Protein AF-A0A964PTC3-F1 (afdb_monomer_lite)

Radius of gyration: 27.05 Å; chains: 1; bounding box: 56×112×77 Å

Sequence (444 aa):
MSIATVRVILPLAVALGVAVEAAAQSGPAPTFYADALPVFYRNCVACHQPAGPNVGGLTAPMSLMSYEEARRWAPRIKSAIESGYMPPWGAHEQHKGEFKSERYLEPAERATLIAWVDAGAPAGDPHDAPSAAELAEIAASGSAVPESGWWIGEPDLVVELEEPVPLGDDVEDWQPTFNMPVPEGAHTEARWVSQAELQPGGPWVHHIVSSHMGVGVPGRGPFSFPEGWGILLPEDPFITVNMHYHKDTGPGTAIVDNTRAGFSFYEPGDVIDYVVDTDINMQREFRIPAGDANYVVTKERPIPEDTYLLSMGPHMHYRGKAMKYELEYPDGRMETLLSVPNYHFDWQFLYEYLEPRFVPAGSTLHMTWWFDNSSGNRWNPDPTIDVTYGEETTQEMANARIYFAPATPQGLVVGDEIPPEVLQRARDAEARRRRAAGTLDPAD

pLDDT: mean 86.3, std 15.55, range [34.12, 98.81]

Structure (mmCIF, N/CA/C/O backbone):
data_AF-A0A964PTC3-F1
#
_entry.id   AF-A0A964PTC3-F1
#
loop_
_atom_site.group_PDB
_atom_site.id
_atom_site.type_symbol
_atom_site.label_atom_id
_atom_site.label_alt_id
_atom_site.label_comp_id
_atom_site.label_asym_id
_atom_site.label_entity_id
_atom_site.label_seq_id
_atom_site.pdbx_PDB_ins_code
_atom_site.Cartn_x
_atom_site.Cartn_y
_atom_site.Cartn_z
_atom_site.occupancy
_atom_site.B_iso_or_equiv
_atom_site.auth_seq_id
_atom_site.auth_comp_id
_atom_site.auth_asym_id
_atom_site.auth_atom_id
_atom_site.pdbx_PDB_model_num
ATOM 1 N N . MET A 1 1 ? 18.348 -86.969 -45.288 1.00 44.50 1 MET A N 1
ATOM 2 C CA . MET A 1 1 ? 19.003 -86.232 -44.188 1.00 44.50 1 MET A CA 1
ATOM 3 C C . MET A 1 1 ? 19.855 -85.137 -44.797 1.00 44.50 1 MET A C 1
ATOM 5 O O . MET A 1 1 ? 20.851 -85.463 -45.420 1.00 44.50 1 MET A O 1
ATOM 9 N N . SER A 1 2 ? 19.451 -83.875 -44.673 1.00 35.56 2 SER A N 1
ATOM 10 C CA . SER A 1 2 ? 20.403 -82.763 -44.606 1.00 35.56 2 SER A CA 1
ATOM 11 C C . SER A 1 2 ? 19.692 -81.544 -44.029 1.00 35.56 2 SER A C 1
ATOM 13 O O . SER A 1 2 ? 18.612 -81.174 -44.483 1.00 35.56 2 SER A O 1
ATOM 15 N N . ILE A 1 3 ? 20.276 -81.014 -42.962 1.00 39.47 3 ILE A N 1
ATOM 16 C CA . ILE A 1 3 ? 19.831 -79.865 -42.177 1.00 39.47 3 ILE A CA 1
ATOM 17 C C . ILE A 1 3 ? 20.222 -78.598 -42.946 1.00 39.47 3 ILE A C 1
ATOM 19 O O . ILE A 1 3 ? 21.350 -78.515 -43.429 1.00 39.47 3 ILE A O 1
ATOM 23 N N . ALA A 1 4 ? 19.329 -77.611 -43.037 1.00 36.53 4 ALA A N 1
ATOM 24 C CA . ALA A 1 4 ? 19.669 -76.282 -43.541 1.00 36.53 4 ALA A CA 1
ATOM 25 C C . ALA A 1 4 ? 19.190 -75.199 -42.570 1.00 36.53 4 ALA A C 1
ATOM 27 O O . ALA A 1 4 ? 18.043 -75.177 -42.127 1.00 36.53 4 ALA A O 1
ATOM 28 N N . THR A 1 5 ? 20.140 -74.339 -42.227 1.00 37.97 5 THR A N 1
ATOM 29 C CA . THR A 1 5 ? 20.138 -73.377 -41.133 1.00 37.97 5 THR A CA 1
ATOM 30 C C . THR A 1 5 ? 19.501 -72.041 -41.532 1.00 37.97 5 THR A C 1
ATOM 32 O O . THR A 1 5 ? 19.800 -71.479 -42.580 1.00 37.97 5 THR A O 1
ATOM 35 N N . VAL A 1 6 ? 18.641 -71.566 -40.630 1.00 40.12 6 VAL A N 1
ATOM 36 C CA . VAL A 1 6 ? 18.109 -70.218 -40.339 1.00 40.12 6 VAL A CA 1
ATOM 37 C C . VAL A 1 6 ? 18.738 -69.010 -41.055 1.00 40.12 6 VAL A C 1
ATOM 39 O O . VAL A 1 6 ? 19.940 -68.792 -40.948 1.00 40.12 6 VAL A O 1
ATOM 42 N N . ARG A 1 7 ? 17.881 -68.102 -41.557 1.00 34.12 7 ARG A N 1
ATOM 43 C CA . ARG A 1 7 ? 18.030 -66.637 -41.404 1.00 34.12 7 ARG A CA 1
ATOM 44 C C . ARG A 1 7 ? 16.653 -65.971 -41.277 1.00 34.12 7 ARG A C 1
ATOM 46 O O . ARG A 1 7 ? 15.902 -65.910 -42.243 1.00 34.12 7 ARG A O 1
ATOM 53 N N . VAL A 1 8 ? 16.334 -65.479 -40.080 1.00 39.88 8 VAL A N 1
ATOM 54 C CA . VAL A 1 8 ? 15.201 -64.574 -39.826 1.00 39.88 8 VAL A CA 1
ATOM 55 C C . VAL A 1 8 ? 15.663 -63.159 -40.172 1.00 39.88 8 VAL A C 1
ATOM 57 O O . VAL A 1 8 ? 16.640 -62.678 -39.603 1.00 39.88 8 VAL A O 1
ATOM 60 N N . ILE A 1 9 ? 14.990 -62.515 -41.124 1.00 40.84 9 ILE A N 1
ATOM 61 C CA . ILE A 1 9 ? 15.202 -61.110 -41.488 1.00 40.84 9 ILE A CA 1
ATOM 62 C C . ILE A 1 9 ? 14.074 -60.308 -40.830 1.00 40.84 9 ILE A C 1
ATOM 64 O O . ILE A 1 9 ? 12.907 -60.493 -41.167 1.00 40.84 9 ILE A O 1
ATOM 68 N N . LEU A 1 10 ? 14.427 -59.449 -39.871 1.00 35.00 10 LEU A N 1
ATOM 69 C CA . LEU A 1 10 ? 13.536 -58.442 -39.288 1.00 35.00 10 LEU A CA 1
ATOM 70 C C . LEU A 1 10 ? 13.356 -57.296 -40.304 1.00 35.00 10 LEU A C 1
ATOM 72 O O . LEU A 1 10 ? 14.370 -56.791 -40.794 1.00 35.00 10 LEU A O 1
ATOM 76 N N . PRO A 1 11 ? 12.131 -56.849 -40.630 1.00 40.84 11 PRO A N 1
ATOM 77 C CA . PRO A 1 11 ? 11.953 -55.684 -41.482 1.00 40.84 11 PRO A CA 1
ATOM 78 C C . PRO A 1 11 ? 12.202 -54.401 -40.678 1.00 40.84 11 PRO A C 1
ATOM 80 O O . PRO A 1 11 ? 11.649 -54.194 -39.599 1.00 40.84 11 PRO A O 1
ATOM 83 N N . LEU A 1 12 ? 13.056 -53.543 -41.232 1.00 39.78 12 LEU A N 1
ATOM 84 C CA . LEU A 1 12 ? 13.360 -52.200 -40.751 1.00 39.78 12 LEU A CA 1
ATOM 85 C C . LEU A 1 12 ? 12.144 -51.292 -41.018 1.00 39.78 12 LEU A C 1
ATOM 87 O O . LEU A 1 12 ? 11.868 -50.949 -42.166 1.00 39.78 12 LEU A O 1
ATOM 91 N N . ALA A 1 13 ? 11.397 -50.929 -39.974 1.00 45.12 13 ALA A N 1
ATOM 92 C CA . ALA A 1 13 ? 10.318 -49.9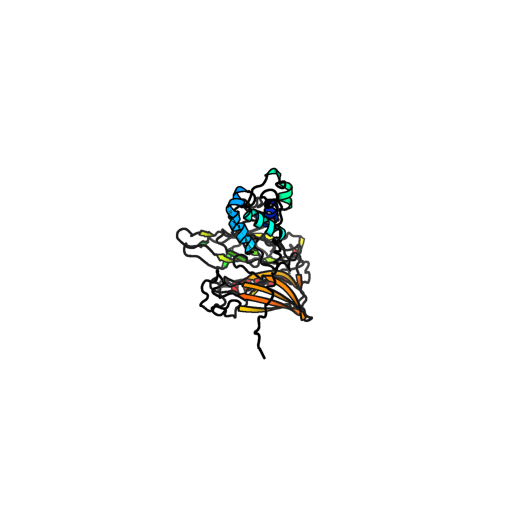50 -40.071 1.00 45.12 13 ALA A CA 1
ATOM 93 C C . ALA A 1 13 ? 10.913 -48.533 -40.091 1.00 45.12 13 ALA A C 1
ATOM 95 O O . ALA A 1 13 ? 11.467 -48.065 -39.098 1.00 45.12 13 ALA A O 1
ATOM 96 N N . VAL A 1 14 ? 10.816 -47.858 -41.237 1.00 44.69 14 VAL A N 1
ATOM 97 C CA . VAL A 1 14 ? 11.154 -46.437 -41.384 1.00 44.69 14 VAL A CA 1
ATOM 98 C C . VAL A 1 14 ? 10.015 -45.620 -40.773 1.00 44.69 14 VAL A C 1
ATOM 100 O O . VAL A 1 14 ? 8.929 -45.540 -41.343 1.00 44.69 14 VAL A O 1
ATOM 103 N N . ALA A 1 15 ? 10.250 -45.033 -39.601 1.00 43.06 15 ALA A N 1
ATOM 104 C CA . ALA A 1 15 ? 9.354 -44.045 -39.017 1.00 43.06 15 ALA A CA 1
ATOM 105 C C . ALA A 1 15 ? 9.582 -42.695 -39.718 1.00 43.06 15 ALA A C 1
ATOM 107 O O . ALA A 1 15 ? 10.611 -42.053 -39.512 1.00 43.06 15 ALA A O 1
ATOM 108 N N . LEU A 1 16 ? 8.636 -42.268 -40.562 1.00 45.56 16 LEU A N 1
ATOM 109 C CA . LEU A 1 16 ? 8.556 -40.873 -40.996 1.00 45.56 16 LEU A CA 1
ATOM 110 C C . LEU A 1 16 ? 8.135 -40.026 -39.789 1.00 45.56 16 LEU A C 1
ATOM 112 O O . LEU A 1 16 ? 6.972 -40.038 -39.390 1.00 45.56 16 LEU A O 1
ATOM 116 N N . GLY A 1 17 ? 9.089 -39.308 -39.200 1.00 40.97 17 GLY A N 1
ATOM 117 C CA . GLY A 1 17 ? 8.800 -38.241 -38.253 1.00 40.97 17 GLY A CA 1
ATOM 118 C C . GLY A 1 17 ? 8.142 -37.082 -38.992 1.00 40.97 17 GLY A C 1
ATOM 119 O O . GLY A 1 17 ? 8.782 -36.422 -39.808 1.00 40.97 17 GLY A O 1
ATOM 120 N N . VAL A 1 18 ? 6.860 -36.845 -38.726 1.00 44.78 18 VAL A N 1
ATOM 121 C CA . VAL A 1 18 ? 6.196 -35.601 -39.115 1.00 44.78 18 VAL A CA 1
ATOM 122 C C . VAL A 1 18 ? 6.664 -34.550 -38.114 1.00 44.78 18 VAL A C 1
ATOM 124 O O . VAL A 1 18 ? 6.223 -34.541 -36.966 1.00 44.78 18 VAL A O 1
ATOM 127 N N . ALA A 1 19 ? 7.620 -33.717 -38.520 1.00 42.00 19 ALA A N 1
ATOM 128 C CA . ALA A 1 19 ? 7.953 -32.512 -37.781 1.00 42.00 19 ALA A CA 1
ATOM 129 C C . ALA A 1 19 ? 6.738 -31.582 -37.863 1.00 42.00 19 ALA A C 1
ATOM 131 O O . ALA A 1 19 ? 6.389 -31.093 -38.935 1.00 42.00 19 ALA A O 1
ATOM 132 N N . VAL A 1 20 ? 6.057 -31.388 -36.737 1.00 41.97 20 VAL A N 1
ATOM 133 C CA . VAL A 1 20 ? 5.100 -30.294 -36.592 1.00 41.97 20 VAL A CA 1
ATOM 134 C C . VAL A 1 20 ? 5.944 -29.037 -36.411 1.00 41.97 20 VAL A C 1
ATOM 136 O O . VAL A 1 20 ? 6.387 -28.730 -35.307 1.00 41.97 20 VAL A O 1
ATOM 139 N N . GLU A 1 21 ? 6.243 -28.353 -37.514 1.00 40.25 21 GLU A N 1
ATOM 140 C CA . GLU A 1 21 ? 6.728 -26.978 -37.462 1.00 40.25 21 GLU A CA 1
ATOM 141 C C . GLU A 1 21 ? 5.620 -26.133 -36.834 1.00 40.25 21 GLU A C 1
ATOM 143 O O . GLU A 1 21 ? 4.545 -25.948 -37.406 1.00 40.25 21 GLU A O 1
ATOM 148 N N . ALA A 1 22 ? 5.867 -25.664 -35.611 1.00 39.31 22 ALA A N 1
ATOM 149 C CA . ALA A 1 22 ? 5.070 -24.613 -35.013 1.00 39.31 22 ALA A CA 1
ATOM 150 C C . ALA A 1 22 ? 5.154 -23.400 -35.946 1.00 39.31 22 ALA A C 1
ATOM 152 O O . ALA A 1 22 ? 6.223 -22.813 -36.115 1.00 39.31 22 ALA A O 1
ATOM 153 N N . ALA A 1 23 ? 4.040 -23.060 -36.593 1.00 37.66 23 ALA A N 1
ATOM 154 C CA . ALA A 1 23 ? 3.939 -21.851 -37.387 1.00 37.66 23 ALA A CA 1
ATOM 155 C C . ALA A 1 23 ? 4.184 -20.650 -36.464 1.00 37.66 23 ALA A C 1
ATOM 157 O O . ALA A 1 23 ? 3.324 -20.283 -35.662 1.00 37.66 23 ALA A O 1
ATOM 158 N N . ALA A 1 24 ? 5.376 -20.061 -36.557 1.00 45.16 24 ALA A N 1
ATOM 159 C CA . ALA A 1 24 ? 5.632 -18.733 -36.032 1.00 45.16 24 ALA A CA 1
ATOM 160 C C . ALA A 1 24 ? 4.619 -17.780 -36.680 1.00 45.16 24 ALA A C 1
ATOM 162 O O . ALA A 1 24 ? 4.443 -17.807 -37.900 1.00 45.16 24 ALA A O 1
ATOM 163 N N . GLN A 1 25 ? 3.922 -16.978 -35.873 1.00 44.88 25 GLN A N 1
ATOM 164 C CA . GLN A 1 25 ? 3.002 -15.961 -36.376 1.00 44.88 25 GLN A CA 1
ATOM 165 C C . GLN A 1 25 ? 3.778 -15.008 -37.292 1.00 44.88 25 GLN A C 1
ATOM 167 O O . GLN A 1 25 ? 4.559 -14.177 -36.840 1.00 44.88 25 GLN A O 1
ATOM 172 N N . SER A 1 26 ? 3.588 -15.162 -38.599 1.00 50.00 26 SER A N 1
ATOM 173 C CA . SER A 1 26 ? 4.237 -14.378 -39.647 1.00 50.00 26 SER A CA 1
ATOM 174 C C . SER A 1 26 ? 3.489 -13.060 -39.871 1.00 50.00 26 SER A C 1
ATOM 176 O O . SER A 1 26 ? 2.965 -12.812 -40.957 1.00 50.00 26 SER A O 1
ATOM 178 N N . GLY A 1 27 ? 3.371 -12.255 -38.817 1.00 66.31 27 GLY A N 1
ATOM 179 C CA . GLY A 1 27 ? 3.018 -10.839 -38.904 1.00 66.31 27 GLY A CA 1
ATOM 180 C C . GLY A 1 27 ? 4.285 -9.974 -38.879 1.00 66.31 27 GLY A C 1
ATOM 181 O O . GLY A 1 27 ? 5.345 -10.468 -38.483 1.00 66.31 27 GLY A O 1
ATOM 182 N N . PRO A 1 28 ? 4.223 -8.703 -39.312 1.00 81.50 28 PRO A N 1
ATOM 183 C CA . PRO A 1 28 ? 5.302 -7.761 -39.032 1.00 81.50 28 PRO A CA 1
ATOM 184 C C . PRO A 1 28 ? 5.532 -7.677 -37.515 1.00 81.50 28 PRO A C 1
ATOM 186 O O . PRO A 1 28 ? 4.585 -7.774 -36.735 1.00 81.50 28 PRO A O 1
ATOM 189 N N . ALA A 1 29 ? 6.793 -7.544 -37.101 1.00 91.06 29 ALA A N 1
ATOM 190 C CA . ALA A 1 29 ? 7.126 -7.412 -35.686 1.00 91.06 29 ALA A CA 1
ATOM 191 C C . ALA A 1 29 ? 6.487 -6.139 -35.097 1.00 91.06 29 ALA A C 1
ATOM 193 O O . ALA A 1 29 ? 6.474 -5.121 -35.798 1.00 91.06 29 ALA A O 1
ATOM 194 N N . PRO A 1 30 ? 6.013 -6.167 -33.835 1.00 97.19 30 PRO A N 1
ATOM 195 C CA . PRO A 1 30 ? 5.477 -4.979 -33.181 1.00 97.19 30 PRO A CA 1
ATOM 196 C C . PRO A 1 30 ? 6.495 -3.840 -33.161 1.00 97.19 30 PRO A C 1
ATOM 198 O O . PRO A 1 30 ? 7.701 -4.075 -33.040 1.00 97.19 30 PRO A O 1
ATOM 201 N N . THR A 1 31 ? 6.012 -2.606 -33.249 1.00 98.19 31 THR A N 1
ATOM 202 C CA . THR A 1 31 ? 6.819 -1.383 -33.248 1.00 98.19 31 THR A CA 1
ATOM 203 C C . THR A 1 31 ? 6.520 -0.510 -32.037 1.00 98.19 31 THR A C 1
ATOM 205 O O . THR A 1 31 ? 5.507 -0.681 -31.359 1.00 98.19 31 THR A O 1
ATOM 208 N N . PHE A 1 32 ? 7.416 0.433 -31.738 1.00 98.12 32 PHE A N 1
ATOM 209 C CA . PHE A 1 32 ? 7.229 1.317 -30.595 1.00 98.12 32 PHE A CA 1
ATOM 210 C C . PHE A 1 32 ? 5.967 2.164 -30.745 1.00 98.12 32 PHE A C 1
ATOM 212 O O . PHE A 1 32 ? 5.107 2.097 -29.878 1.00 98.12 32 PHE A O 1
ATOM 219 N N . TYR A 1 33 ? 5.843 2.929 -31.832 1.00 97.81 33 TYR A N 1
ATOM 220 C CA . TYR A 1 33 ? 4.757 3.901 -31.977 1.00 97.81 33 TYR A CA 1
ATOM 221 C C . TYR A 1 33 ? 3.378 3.251 -32.114 1.00 97.81 33 TYR A C 1
ATOM 223 O O . TYR A 1 33 ? 2.457 3.668 -31.417 1.00 97.81 33 TYR A O 1
ATOM 231 N N . ALA A 1 34 ? 3.250 2.216 -32.947 1.00 97.12 34 ALA A N 1
ATOM 232 C CA . ALA A 1 34 ? 1.957 1.582 -33.195 1.00 97.12 34 ALA A CA 1
ATOM 233 C C . ALA A 1 34 ? 1.509 0.664 -32.044 1.00 97.12 34 ALA A C 1
ATOM 235 O O . ALA A 1 34 ? 0.332 0.650 -31.689 1.00 97.12 34 ALA A O 1
ATOM 236 N N . ASP A 1 35 ? 2.436 -0.099 -31.451 1.00 97.56 35 ASP A N 1
ATOM 237 C CA . ASP A 1 35 ? 2.076 -1.246 -30.609 1.00 97.56 35 ASP A CA 1
ATOM 238 C C . ASP A 1 35 ? 2.530 -1.103 -29.149 1.00 97.56 35 ASP A C 1
ATOM 240 O O . ASP A 1 35 ? 1.743 -1.328 -28.232 1.00 97.56 35 ASP A O 1
ATOM 244 N N . ALA A 1 36 ? 3.792 -0.734 -28.896 1.00 97.44 36 ALA A N 1
ATOM 245 C CA . ALA A 1 36 ? 4.326 -0.693 -27.530 1.00 97.44 36 ALA A CA 1
ATOM 246 C C . ALA A 1 36 ? 3.890 0.562 -26.756 1.00 97.44 36 ALA A C 1
ATOM 248 O O . ALA A 1 36 ? 3.582 0.481 -25.568 1.00 97.44 36 ALA A O 1
ATOM 249 N N . LEU A 1 37 ? 3.842 1.716 -27.424 1.00 96.50 37 LEU A N 1
ATOM 250 C CA . LEU A 1 37 ? 3.486 3.007 -26.840 1.00 96.50 37 LEU A CA 1
ATOM 251 C C . LEU A 1 37 ? 2.112 2.992 -26.151 1.00 96.50 37 LEU A C 1
ATOM 253 O O . LEU A 1 37 ? 2.064 3.355 -24.975 1.00 96.50 37 LEU A O 1
ATOM 257 N N . PRO A 1 38 ? 1.010 2.533 -26.782 1.00 95.00 38 PRO A N 1
ATOM 258 C CA . PRO A 1 38 ? -0.277 2.468 -26.091 1.00 95.00 38 PRO A CA 1
ATOM 259 C C . PRO A 1 38 ? -0.259 1.529 -24.877 1.00 95.00 38 PRO A C 1
ATOM 261 O O . PRO A 1 38 ? -0.912 1.819 -23.874 1.00 95.00 38 PRO A O 1
ATOM 264 N N . VAL A 1 39 ? 0.512 0.436 -24.924 1.00 95.50 39 VAL A N 1
ATOM 265 C CA . VAL A 1 39 ? 0.668 -0.473 -23.777 1.00 95.50 39 VAL A CA 1
ATOM 266 C C . VAL A 1 39 ? 1.427 0.206 -22.636 1.00 95.50 39 VAL A C 1
ATOM 268 O O . VAL A 1 39 ? 1.019 0.084 -21.479 1.00 95.50 39 VAL A O 1
ATOM 271 N N . PHE A 1 40 ? 2.495 0.953 -22.939 1.00 94.56 40 PHE A N 1
ATOM 272 C CA . PHE A 1 40 ? 3.216 1.734 -21.935 1.00 94.56 40 PHE A CA 1
ATOM 273 C C . PHE A 1 40 ? 2.327 2.804 -21.311 1.00 94.56 40 PHE A C 1
ATOM 275 O O . PHE A 1 40 ? 2.338 2.935 -20.090 1.00 94.56 40 PHE A O 1
ATOM 282 N N . TYR A 1 41 ? 1.538 3.538 -22.100 1.00 91.31 41 TYR A N 1
ATOM 283 C CA . TYR A 1 41 ? 0.628 4.552 -21.560 1.00 91.31 41 TYR A CA 1
ATOM 284 C C . TYR A 1 41 ? -0.390 3.955 -20.593 1.00 91.31 41 TYR A C 1
ATOM 286 O O . TYR A 1 41 ? -0.577 4.471 -19.492 1.00 91.31 41 TYR A O 1
ATOM 294 N N . ARG A 1 42 ? -0.970 2.815 -20.967 1.00 89.25 42 ARG A N 1
ATOM 295 C CA . ARG A 1 42 ? -1.972 2.131 -20.153 1.00 89.25 42 ARG A CA 1
ATOM 296 C C . ARG A 1 42 ? -1.427 1.591 -18.837 1.00 89.25 42 ARG A C 1
ATOM 298 O O . ARG A 1 42 ? -2.102 1.692 -17.823 1.00 89.25 42 ARG A O 1
ATOM 305 N N . ASN A 1 43 ? -0.218 1.031 -18.847 1.00 88.00 43 ASN A N 1
ATOM 306 C CA . ASN A 1 43 ? 0.263 0.217 -17.726 1.00 88.00 43 ASN A CA 1
ATOM 307 C C . ASN A 1 43 ? 1.461 0.804 -16.968 1.00 88.00 43 ASN A C 1
ATOM 309 O O . ASN A 1 43 ? 1.743 0.377 -15.850 1.00 88.00 43 ASN A O 1
ATOM 313 N N . CYS A 1 44 ? 2.216 1.727 -17.568 1.00 88.56 44 CYS A N 1
ATOM 314 C CA . CYS A 1 44 ? 3.543 2.097 -17.067 1.00 88.56 44 CYS A CA 1
ATOM 315 C C . CYS A 1 44 ? 3.759 3.609 -16.936 1.00 88.56 44 CYS A C 1
ATOM 317 O O . CYS A 1 44 ? 4.411 4.039 -15.987 1.00 88.56 44 CYS A O 1
ATOM 319 N N . VAL A 1 45 ? 3.236 4.421 -17.860 1.00 87.56 45 VAL A N 1
ATOM 320 C CA . VAL A 1 45 ? 3.529 5.866 -17.951 1.00 87.56 45 VAL A CA 1
ATOM 321 C C . VAL A 1 45 ? 3.057 6.644 -16.730 1.00 87.56 45 VAL A C 1
ATOM 323 O O . VAL A 1 45 ? 3.701 7.631 -16.396 1.00 87.56 45 VAL A O 1
ATOM 326 N N . ALA A 1 46 ? 2.029 6.175 -16.011 1.00 79.06 46 ALA A N 1
ATOM 327 C CA . ALA A 1 46 ? 1.606 6.797 -14.754 1.00 79.06 46 ALA A CA 1
ATOM 328 C C . ALA A 1 46 ? 2.802 7.051 -13.814 1.00 79.06 46 ALA A C 1
ATOM 330 O O . ALA A 1 46 ? 2.941 8.151 -13.286 1.00 79.06 46 ALA A O 1
ATOM 331 N N . CYS A 1 47 ? 3.720 6.083 -13.696 1.00 79.75 47 CYS A N 1
ATOM 332 C CA . CYS A 1 47 ? 4.973 6.238 -12.950 1.00 79.75 47 CYS A CA 1
ATOM 333 C C . CYS A 1 47 ? 6.171 6.583 -13.854 1.00 79.75 47 CYS A C 1
ATOM 335 O O . CYS A 1 47 ? 7.036 7.360 -13.460 1.00 79.75 47 CYS A O 1
ATOM 337 N N . HIS A 1 48 ? 6.233 6.025 -15.067 1.00 86.50 48 HIS A N 1
ATOM 338 C CA . HIS A 1 48 ? 7.341 6.175 -16.018 1.00 86.50 48 HIS A CA 1
ATOM 339 C C . HIS A 1 48 ? 7.170 7.370 -16.963 1.00 86.50 48 HIS A C 1
ATOM 341 O O . HIS A 1 48 ? 7.185 7.231 -18.192 1.00 86.50 48 HIS A O 1
ATOM 347 N N . GLN A 1 49 ? 7.047 8.555 -16.386 1.00 82.19 49 GLN A N 1
ATOM 348 C CA . GLN A 1 49 ? 6.966 9.821 -17.109 1.00 82.19 49 GLN A CA 1
ATOM 349 C C . GLN A 1 49 ? 7.960 10.845 -16.542 1.00 82.19 49 GLN A C 1
ATOM 351 O O . GLN A 1 49 ? 8.454 10.661 -15.424 1.00 82.19 49 GLN A O 1
ATOM 356 N N . PRO A 1 50 ? 8.281 11.923 -17.282 1.00 73.69 50 PRO A N 1
ATOM 357 C CA . PRO A 1 50 ? 9.151 12.988 -16.792 1.00 73.69 50 PRO A CA 1
ATOM 358 C C . PRO A 1 50 ? 8.474 13.713 -15.609 1.00 73.69 50 PRO A C 1
ATOM 360 O O . PRO A 1 50 ? 7.668 14.607 -15.831 1.00 73.69 50 PRO A O 1
ATOM 363 N N . ALA A 1 51 ? 8.795 13.311 -14.369 1.00 66.75 51 ALA A N 1
ATOM 364 C CA . ALA A 1 51 ? 8.150 13.697 -13.095 1.00 66.75 51 ALA A CA 1
ATOM 365 C C . ALA A 1 51 ? 6.874 12.915 -12.704 1.00 66.75 51 ALA A C 1
ATOM 367 O O . ALA A 1 51 ? 5.864 13.500 -12.316 1.00 66.75 51 ALA A O 1
ATOM 368 N N . GLY A 1 52 ? 6.927 11.579 -12.770 1.00 62.28 52 GLY A N 1
ATOM 369 C CA . GLY A 1 52 ? 5.878 10.722 -12.200 1.00 62.28 52 GLY A CA 1
ATOM 370 C C . GLY A 1 52 ? 5.675 10.917 -10.681 1.00 62.28 52 GLY A C 1
ATOM 371 O O . GLY A 1 52 ? 6.516 11.535 -10.024 1.00 62.28 52 GLY A O 1
ATOM 372 N N . PRO A 1 53 ? 4.573 10.392 -10.105 1.00 58.66 53 PRO A N 1
ATOM 373 C CA . PRO A 1 53 ? 4.271 10.518 -8.682 1.00 58.66 53 PRO A CA 1
ATOM 374 C C . PRO A 1 53 ? 5.431 10.055 -7.795 1.00 58.66 53 PRO A C 1
ATOM 376 O O . PRO A 1 53 ? 5.880 8.918 -7.909 1.00 58.66 53 PRO A O 1
ATOM 379 N N . ASN A 1 54 ? 5.861 10.920 -6.873 1.00 58.94 54 ASN A N 1
ATOM 380 C CA . ASN A 1 54 ? 6.872 10.615 -5.853 1.00 58.94 54 ASN A CA 1
ATOM 381 C C . ASN A 1 54 ? 6.250 10.092 -4.541 1.00 58.94 54 ASN A C 1
ATOM 383 O O . ASN A 1 54 ? 6.781 10.283 -3.446 1.00 58.94 54 ASN A O 1
ATOM 387 N N . VAL A 1 55 ? 5.078 9.468 -4.623 1.00 53.97 55 VAL A N 1
ATOM 388 C CA . VAL A 1 55 ? 4.436 8.880 -3.446 1.00 53.97 55 VAL A CA 1
ATOM 389 C C . VAL A 1 55 ? 5.205 7.610 -3.106 1.00 53.97 55 VAL A C 1
ATOM 391 O O . VAL A 1 55 ? 5.276 6.699 -3.929 1.00 53.97 55 VAL A O 1
ATOM 394 N N . GLY A 1 56 ? 5.827 7.577 -1.928 1.00 53.16 56 GLY A N 1
ATOM 395 C CA . GLY A 1 56 ? 6.747 6.504 -1.536 1.00 53.16 56 GLY A CA 1
ATOM 396 C C . GLY A 1 56 ? 8.199 6.694 -2.002 1.00 53.16 56 GLY A C 1
ATOM 397 O O . GLY A 1 56 ? 8.969 5.752 -1.926 1.00 53.16 56 GLY A O 1
ATOM 398 N N . GLY A 1 57 ? 8.596 7.876 -2.489 1.00 54.12 57 GLY A N 1
ATOM 399 C CA . GLY A 1 57 ? 10.012 8.234 -2.652 1.00 54.12 57 GLY A CA 1
ATOM 400 C C . GLY A 1 57 ? 10.706 7.703 -3.914 1.00 54.12 57 GLY A C 1
ATOM 401 O O . GLY A 1 57 ? 11.689 8.303 -4.352 1.00 54.12 57 GLY A O 1
ATOM 402 N N . LEU A 1 58 ? 10.229 6.617 -4.542 1.00 59.81 58 LEU A N 1
ATOM 403 C CA . LEU A 1 58 ? 10.799 6.156 -5.817 1.00 59.81 58 LEU A CA 1
ATOM 404 C C . LEU A 1 58 ? 10.180 6.902 -6.996 1.00 59.81 58 LEU A C 1
ATOM 406 O O . LEU A 1 58 ? 8.981 6.833 -7.256 1.00 59.81 58 LEU A O 1
ATOM 410 N N . THR A 1 59 ? 11.050 7.522 -7.785 1.00 64.81 59 THR A N 1
ATOM 411 C CA . THR A 1 59 ? 10.735 7.970 -9.140 1.00 64.81 59 THR A CA 1
ATOM 412 C C . THR A 1 59 ? 11.239 6.925 -10.126 1.00 64.81 59 THR A C 1
ATOM 414 O O . THR A 1 59 ? 12.354 6.415 -9.988 1.00 64.81 59 THR A O 1
ATOM 417 N N . ALA A 1 60 ? 10.443 6.607 -11.146 1.00 74.88 60 ALA A N 1
ATOM 418 C CA . ALA A 1 60 ? 10.900 5.740 -12.220 1.00 74.88 60 ALA A CA 1
ATOM 419 C C . ALA A 1 60 ? 12.183 6.312 -12.863 1.00 74.88 60 ALA A C 1
ATOM 421 O O . ALA A 1 60 ? 12.197 7.480 -13.257 1.00 74.88 60 ALA A O 1
ATOM 422 N N . PRO A 1 61 ? 13.256 5.517 -13.038 1.00 77.12 61 PRO A N 1
ATOM 423 C CA . PRO A 1 61 ? 14.551 6.039 -13.487 1.00 77.12 61 PRO A CA 1
ATOM 424 C C . PRO A 1 61 ? 14.566 6.440 -14.970 1.00 77.12 61 PRO A C 1
ATOM 426 O O . PRO A 1 61 ? 15.580 6.917 -15.483 1.00 77.12 61 PRO A O 1
ATOM 429 N N . MET A 1 62 ? 13.463 6.206 -15.681 1.00 87.56 62 MET A N 1
ATOM 430 C CA . MET A 1 62 ? 13.298 6.506 -17.092 1.00 87.56 62 MET A CA 1
ATOM 431 C C . MET A 1 62 ? 11.839 6.778 -17.431 1.00 87.56 62 MET A C 1
ATOM 433 O O . MET A 1 62 ? 10.934 6.128 -16.895 1.00 87.56 62 MET A O 1
ATOM 437 N N . SER A 1 63 ? 11.635 7.668 -18.399 1.00 89.75 63 SER A N 1
ATOM 438 C CA . SER A 1 63 ? 10.344 7.820 -19.055 1.00 89.75 63 SER A CA 1
ATOM 439 C C . SER A 1 63 ? 10.153 6.741 -20.128 1.00 89.75 63 SER A C 1
ATOM 441 O O . SER A 1 63 ? 11.099 6.320 -20.798 1.00 89.75 63 SER A O 1
ATOM 443 N N . LEU A 1 64 ? 8.914 6.276 -20.279 1.00 92.94 64 LEU A N 1
ATOM 444 C CA . LEU A 1 64 ? 8.492 5.337 -21.324 1.00 92.94 64 LEU A CA 1
ATOM 445 C C . LEU A 1 64 ? 7.618 6.016 -22.389 1.00 92.94 64 LEU A C 1
ATOM 447 O O . LEU A 1 64 ? 7.054 5.348 -23.252 1.00 92.94 64 LEU A O 1
ATOM 451 N N . MET A 1 65 ? 7.532 7.349 -22.352 1.00 92.06 65 MET A N 1
ATOM 452 C CA . MET A 1 65 ? 6.759 8.149 -23.305 1.00 92.06 65 MET A CA 1
ATOM 453 C C . MET A 1 65 ? 7.505 8.378 -24.629 1.00 92.06 65 MET A C 1
ATOM 455 O O . MET A 1 65 ? 6.876 8.726 -25.625 1.00 92.06 65 MET A O 1
ATOM 459 N N . SER A 1 66 ? 8.833 8.193 -24.653 1.00 93.31 66 SER A N 1
ATOM 460 C CA . SER A 1 66 ? 9.682 8.401 -25.832 1.00 93.31 66 SER A CA 1
ATOM 461 C C . SER A 1 66 ? 10.394 7.121 -26.272 1.00 93.31 66 SER A C 1
ATOM 463 O O . SER A 1 66 ? 10.813 6.297 -25.452 1.00 93.31 66 SER A O 1
ATOM 465 N N . TYR A 1 67 ? 10.565 6.964 -27.586 1.00 96.56 67 TYR A N 1
ATOM 466 C CA . TYR A 1 67 ? 11.236 5.801 -28.165 1.00 96.56 67 TYR A CA 1
ATOM 467 C C . TYR A 1 67 ? 12.701 5.722 -27.723 1.00 96.56 67 TYR A C 1
ATOM 469 O O . TYR A 1 67 ? 13.201 4.652 -27.374 1.00 96.56 67 TYR A O 1
ATOM 477 N N . GLU A 1 68 ? 13.402 6.856 -27.719 1.00 94.94 68 GLU A N 1
ATOM 478 C CA . GLU A 1 68 ? 14.825 6.937 -27.405 1.00 94.94 68 GLU A CA 1
ATOM 479 C C . GLU A 1 68 ? 15.123 6.495 -25.972 1.00 94.94 68 GLU A C 1
ATOM 481 O O . GLU A 1 68 ? 16.167 5.890 -25.707 1.00 94.94 68 GLU A O 1
ATOM 486 N N . GLU A 1 69 ? 14.236 6.799 -25.026 1.00 93.19 69 GLU A N 1
ATOM 487 C CA . GLU A 1 69 ? 14.337 6.308 -23.655 1.00 93.19 69 GLU A CA 1
ATOM 488 C C . GLU A 1 69 ? 13.938 4.841 -23.564 1.00 93.19 69 GLU A C 1
ATOM 490 O O . GLU A 1 69 ? 14.766 4.027 -23.150 1.00 93.19 69 GLU A O 1
ATOM 495 N N . ALA A 1 70 ? 12.739 4.474 -24.022 1.00 95.69 70 ALA A N 1
ATOM 496 C CA . ALA A 1 70 ? 12.236 3.107 -23.909 1.00 95.69 70 ALA A CA 1
ATOM 497 C C . ALA A 1 70 ? 13.195 2.079 -24.535 1.00 95.69 70 ALA A C 1
ATOM 499 O O . ALA A 1 70 ? 13.509 1.057 -23.921 1.00 95.69 70 ALA A O 1
ATOM 500 N N . ARG A 1 71 ? 13.758 2.376 -25.715 1.00 96.62 71 ARG A N 1
ATOM 501 C CA . ARG A 1 71 ? 14.719 1.501 -26.404 1.00 96.62 71 ARG A CA 1
ATOM 502 C C . ARG A 1 71 ? 15.985 1.245 -25.584 1.00 96.62 71 ARG A C 1
ATOM 504 O O . ARG A 1 71 ? 16.492 0.125 -25.587 1.00 96.62 71 ARG A O 1
ATOM 511 N N . ARG A 1 72 ? 16.512 2.252 -24.874 1.00 95.44 72 ARG A N 1
ATOM 512 C CA . ARG A 1 72 ? 17.723 2.100 -24.038 1.00 95.44 72 ARG A CA 1
ATOM 513 C C . ARG A 1 72 ? 17.508 1.121 -22.884 1.00 95.44 72 ARG A C 1
ATOM 515 O O . ARG A 1 72 ? 18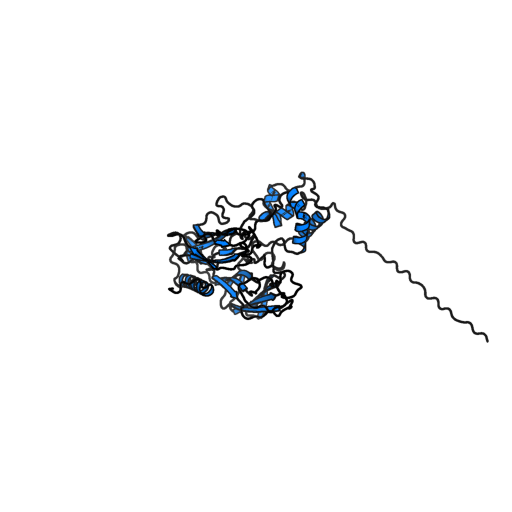.462 0.479 -22.448 1.00 95.44 72 ARG A O 1
ATOM 522 N N . TRP A 1 73 ? 16.267 0.992 -22.423 1.00 95.75 73 TRP A N 1
ATOM 523 C CA . TRP A 1 73 ? 15.879 0.129 -21.310 1.00 95.75 73 TRP A CA 1
ATOM 524 C C . TRP A 1 73 ? 15.215 -1.181 -21.747 1.00 95.75 73 TRP A C 1
ATOM 526 O O . TRP A 1 73 ? 14.952 -2.024 -20.893 1.00 95.75 73 TRP A O 1
ATOM 536 N N . ALA A 1 74 ? 15.006 -1.398 -23.049 1.00 96.38 74 ALA A N 1
ATOM 537 C CA . ALA A 1 74 ? 14.260 -2.528 -23.606 1.00 96.38 74 ALA A CA 1
ATOM 538 C C . ALA A 1 74 ? 14.628 -3.909 -23.007 1.00 96.38 74 ALA A C 1
ATOM 540 O O . ALA A 1 74 ? 13.716 -4.605 -22.556 1.00 96.38 74 ALA A O 1
ATOM 541 N N . PRO A 1 75 ? 15.915 -4.304 -22.868 1.00 95.81 75 PRO A N 1
ATOM 542 C CA . PRO A 1 75 ? 16.256 -5.587 -22.242 1.00 95.81 75 PRO A CA 1
ATOM 543 C C . PRO A 1 75 ? 15.818 -5.695 -20.773 1.00 95.81 75 PRO A C 1
ATOM 545 O O . PRO A 1 75 ? 15.378 -6.755 -20.330 1.00 95.81 75 PRO A O 1
ATOM 548 N N . ARG A 1 76 ? 15.909 -4.596 -20.009 1.00 94.88 76 ARG A N 1
ATOM 549 C CA . ARG A 1 76 ? 15.466 -4.554 -18.606 1.00 94.88 76 ARG A CA 1
ATOM 550 C C . ARG A 1 76 ? 13.946 -4.548 -18.493 1.00 94.88 76 ARG A C 1
ATOM 552 O O . ARG A 1 76 ? 13.425 -5.227 -17.618 1.00 94.88 76 ARG A O 1
ATOM 559 N N . ILE A 1 77 ? 13.253 -3.846 -19.393 1.00 95.44 77 ILE A N 1
ATOM 560 C CA . ILE A 1 77 ? 11.785 -3.861 -19.481 1.00 95.44 77 ILE A CA 1
ATOM 561 C C . ILE A 1 77 ? 11.298 -5.300 -19.673 1.00 95.44 77 ILE A C 1
ATOM 563 O O . ILE A 1 77 ? 10.476 -5.772 -18.891 1.00 95.44 77 ILE A O 1
ATOM 567 N N . LYS A 1 78 ? 11.866 -6.026 -20.648 1.00 96.69 78 LYS A N 1
ATOM 568 C CA . LYS A 1 78 ? 11.536 -7.437 -20.883 1.00 96.69 78 LYS A CA 1
ATOM 569 C C . LYS A 1 78 ? 11.763 -8.286 -19.629 1.00 96.69 78 LYS A C 1
ATOM 571 O O . LYS A 1 78 ? 10.841 -8.964 -19.193 1.00 96.69 78 LYS A O 1
ATOM 576 N N . SER A 1 79 ? 12.941 -8.191 -19.008 1.00 95.88 79 SER A N 1
ATOM 577 C CA . SER A 1 79 ? 13.245 -8.959 -17.794 1.00 95.88 79 SER A CA 1
ATOM 578 C C . SER A 1 79 ? 12.282 -8.654 -16.637 1.00 95.88 79 SER A C 1
ATOM 580 O O . SER A 1 79 ? 11.880 -9.576 -15.925 1.00 95.88 79 SER A O 1
ATOM 582 N N . ALA A 1 80 ? 11.909 -7.387 -16.434 1.00 93.31 80 ALA A N 1
ATOM 583 C CA . ALA A 1 80 ? 10.997 -6.981 -15.365 1.00 93.31 80 ALA A CA 1
ATOM 584 C C . ALA A 1 80 ? 9.577 -7.520 -15.587 1.00 93.31 80 ALA A C 1
ATOM 586 O O . ALA A 1 80 ? 8.943 -8.002 -14.653 1.00 93.31 80 ALA A O 1
ATOM 587 N N . ILE A 1 81 ? 9.108 -7.505 -16.835 1.00 94.56 81 ILE A N 1
ATOM 588 C CA . ILE A 1 81 ? 7.805 -8.055 -17.214 1.00 94.56 81 ILE A CA 1
ATOM 589 C C . ILE A 1 81 ? 7.800 -9.586 -17.102 1.00 94.56 81 ILE A C 1
ATOM 591 O O . ILE A 1 81 ? 6.885 -10.159 -16.512 1.00 94.56 81 ILE A O 1
ATOM 595 N N . GLU A 1 82 ? 8.818 -10.271 -17.631 1.00 93.62 82 GLU A N 1
ATOM 596 C CA . GLU A 1 82 ? 8.915 -11.740 -17.605 1.00 93.62 82 GLU A CA 1
ATOM 597 C C . GLU A 1 82 ? 8.950 -12.297 -16.179 1.00 93.62 82 GLU A C 1
ATOM 599 O O . GLU A 1 82 ? 8.287 -13.291 -15.894 1.00 93.62 82 GLU A O 1
ATOM 604 N N . SER A 1 83 ? 9.671 -11.624 -15.280 1.00 89.81 83 SER A N 1
ATOM 605 C CA . SER A 1 83 ? 9.733 -11.977 -13.855 1.00 89.81 83 SER A CA 1
ATOM 606 C C . SER A 1 83 ? 8.494 -11.569 -13.054 1.00 89.81 83 SER A C 1
ATOM 608 O O . SER A 1 83 ? 8.363 -11.986 -11.907 1.00 89.81 83 SER A O 1
ATOM 610 N N . GLY A 1 84 ? 7.596 -10.762 -13.628 1.00 88.12 84 GLY A N 1
ATOM 611 C CA . GLY A 1 84 ? 6.439 -10.216 -12.917 1.00 88.12 84 GLY A CA 1
ATOM 612 C C . GLY A 1 84 ? 6.788 -9.124 -11.902 1.00 88.12 84 GLY A C 1
ATOM 613 O O . GLY A 1 84 ? 5.944 -8.770 -11.089 1.00 88.12 84 GLY A O 1
ATOM 614 N N . TYR A 1 85 ? 8.010 -8.582 -11.945 1.00 88.38 85 TYR A N 1
ATOM 615 C CA . TYR A 1 85 ? 8.413 -7.443 -11.117 1.00 88.38 85 TYR A CA 1
ATOM 616 C C . TYR A 1 85 ? 7.689 -6.153 -11.527 1.00 88.38 85 TYR A C 1
ATOM 618 O O . TYR A 1 85 ? 7.430 -5.302 -10.681 1.00 88.38 85 TYR A O 1
ATOM 626 N N . MET A 1 86 ? 7.367 -6.014 -12.821 1.00 90.19 86 MET A N 1
ATOM 627 C CA . MET A 1 86 ? 6.622 -4.882 -13.374 1.00 90.19 86 MET A CA 1
ATOM 628 C C . MET A 1 86 ? 5.449 -5.338 -14.262 1.00 90.19 86 MET A C 1
ATOM 630 O O . MET A 1 86 ? 5.591 -6.324 -14.993 1.00 90.19 86 MET A O 1
ATOM 634 N N . PRO A 1 87 ? 4.343 -4.572 -14.300 1.00 88.62 87 PRO A N 1
ATOM 635 C CA . PRO A 1 87 ? 3.991 -3.524 -13.334 1.00 88.62 87 PRO A CA 1
ATOM 636 C C . PRO A 1 87 ? 3.845 -4.108 -11.914 1.00 88.62 87 PRO A C 1
ATOM 638 O O . PRO A 1 87 ? 3.558 -5.298 -11.774 1.00 88.62 87 PRO A O 1
ATOM 641 N N . PRO A 1 88 ? 4.082 -3.312 -10.859 1.00 84.94 88 PRO A N 1
ATOM 642 C CA . PRO A 1 88 ? 4.144 -3.860 -9.519 1.00 84.94 88 PRO A CA 1
ATOM 643 C C . PRO A 1 88 ? 2.714 -4.092 -9.012 1.00 84.94 88 PRO A C 1
ATOM 645 O O . PRO A 1 88 ? 1.964 -3.155 -8.726 1.00 84.94 88 PRO A O 1
ATOM 648 N N . TRP A 1 89 ? 2.317 -5.363 -8.954 1.00 88.56 89 TRP A N 1
ATOM 649 C CA . TRP A 1 89 ? 1.035 -5.813 -8.418 1.00 88.56 89 TRP A CA 1
ATOM 650 C C . TRP A 1 89 ? 1.151 -7.257 -7.938 1.00 88.56 89 TRP A C 1
ATOM 652 O O . TRP A 1 89 ? 1.380 -8.169 -8.728 1.00 88.56 89 TRP A O 1
ATOM 662 N N . GLY A 1 90 ? 1.025 -7.467 -6.629 1.00 90.00 90 GLY A N 1
ATOM 663 C CA . GLY A 1 90 ? 1.230 -8.788 -6.037 1.00 90.00 90 GLY A CA 1
ATOM 664 C C . GLY A 1 90 ? -0.026 -9.657 -5.988 1.00 90.00 90 GLY A C 1
ATOM 665 O O . GLY A 1 90 ? 0.102 -10.875 -5.867 1.00 90.00 90 GLY A O 1
ATOM 666 N N . ALA A 1 91 ? -1.229 -9.073 -6.064 1.00 94.25 91 ALA A N 1
ATOM 667 C CA . ALA A 1 91 ? -2.465 -9.845 -5.963 1.00 94.25 91 ALA A CA 1
ATOM 668 C C . ALA A 1 91 ? -2.671 -10.734 -7.196 1.00 94.25 91 ALA A C 1
ATOM 670 O O . ALA A 1 91 ? -2.509 -10.304 -8.336 1.00 94.25 91 ALA A O 1
ATOM 671 N N . HIS A 1 92 ? -3.062 -11.984 -6.959 1.00 95.69 92 HIS A N 1
ATOM 672 C CA . HIS A 1 92 ? -3.358 -12.958 -8.004 1.00 95.69 92 HIS A CA 1
ATOM 673 C C . HIS A 1 92 ? -4.492 -12.469 -8.920 1.00 95.69 92 HIS A C 1
ATOM 675 O O . HIS A 1 92 ? -5.416 -11.801 -8.463 1.00 95.69 92 HIS A O 1
ATOM 681 N N . GLU A 1 93 ? -4.460 -12.836 -10.204 1.00 94.06 93 GLU A N 1
ATOM 682 C CA . GLU A 1 93 ? -5.430 -12.392 -11.227 1.00 94.06 93 GLU A CA 1
ATOM 683 C C . GLU A 1 93 ? -6.888 -12.771 -10.938 1.00 94.06 93 GLU A C 1
ATOM 685 O O . GLU A 1 93 ? -7.806 -12.168 -11.483 1.00 94.06 93 GLU A O 1
ATOM 690 N N . GLN A 1 94 ? -7.112 -13.734 -10.041 1.00 95.50 94 GLN A N 1
ATOM 691 C CA . GLN A 1 94 ? -8.456 -14.109 -9.589 1.00 95.50 94 GLN A CA 1
ATOM 692 C C . GLN A 1 94 ? -9.216 -12.949 -8.927 1.00 95.50 94 GLN A C 1
ATOM 694 O O . GLN A 1 94 ? -10.436 -13.008 -8.867 1.00 95.50 94 GLN A O 1
ATOM 699 N N . HIS A 1 95 ? -8.499 -11.930 -8.442 1.00 95.44 95 HIS A N 1
ATOM 700 C CA . HIS A 1 95 ? -9.057 -10.758 -7.767 1.00 95.44 95 HIS A CA 1
ATOM 701 C C . HIS A 1 95 ? -9.301 -9.571 -8.703 1.00 95.44 95 HIS A C 1
ATOM 703 O O . HIS A 1 95 ? -9.551 -8.462 -8.245 1.00 95.44 95 HIS A O 1
ATOM 709 N N . LYS A 1 96 ? -9.163 -9.762 -10.017 1.00 93.44 96 LYS A N 1
ATOM 710 C CA . LYS A 1 96 ? -9.279 -8.670 -10.978 1.00 93.44 96 LYS A CA 1
ATOM 711 C C . LYS A 1 96 ? -10.671 -8.031 -10.935 1.00 93.44 96 LYS A C 1
ATOM 713 O O . LYS A 1 96 ? -11.678 -8.708 -11.142 1.00 93.44 96 LYS A O 1
ATOM 718 N N . GLY A 1 97 ? -10.703 -6.716 -10.754 1.00 91.19 97 GLY A N 1
ATOM 719 C CA . GLY A 1 97 ? -11.905 -5.903 -10.601 1.00 91.19 97 GLY A CA 1
ATOM 720 C C . GLY A 1 97 ? -12.401 -5.774 -9.160 1.00 91.19 97 GLY A C 1
ATOM 721 O O . GLY A 1 97 ? -13.501 -5.264 -8.965 1.00 91.19 97 GLY A O 1
ATOM 722 N N . GLU A 1 98 ? -11.636 -6.221 -8.163 1.00 93.31 98 GLU A N 1
ATOM 723 C CA . GLU A 1 98 ? -12.002 -6.113 -6.745 1.00 93.31 98 GLU A CA 1
ATOM 724 C C . GLU A 1 98 ? -11.338 -4.907 -6.070 1.00 93.31 98 GLU A C 1
ATOM 726 O O . GLU A 1 98 ? -11.929 -4.303 -5.170 1.00 93.31 98 GLU A O 1
ATOM 731 N N . PHE A 1 99 ? -10.132 -4.529 -6.503 1.00 90.88 99 PHE A N 1
ATOM 732 C CA . PHE A 1 99 ? -9.289 -3.547 -5.825 1.00 90.88 99 PHE A CA 1
ATOM 733 C C . PHE A 1 99 ? -9.103 -2.246 -6.616 1.00 90.88 99 PHE A C 1
ATOM 735 O O . PHE A 1 99 ? -9.142 -2.194 -7.846 1.00 90.88 99 PHE A O 1
ATOM 742 N N . LYS A 1 100 ? -8.878 -1.148 -5.890 1.00 85.88 100 LYS A N 1
ATOM 743 C CA . LYS A 1 100 ? -8.505 0.145 -6.466 1.00 85.88 100 LYS A CA 1
ATOM 744 C C . LYS A 1 100 ? -7.104 0.049 -7.069 1.00 85.88 100 LYS A C 1
ATOM 746 O O . LYS A 1 100 ? -6.199 -0.535 -6.470 1.00 85.88 100 LYS A O 1
ATOM 751 N N . SER A 1 101 ? -6.906 0.708 -8.210 1.00 79.12 101 SER A N 1
ATOM 752 C CA . SER A 1 101 ? -5.582 0.892 -8.825 1.00 79.12 101 SER A CA 1
ATOM 753 C C . SER A 1 101 ? -4.843 -0.420 -9.127 1.00 79.12 101 SER A C 1
ATOM 755 O O . SER A 1 101 ? -3.621 -0.496 -8.973 1.00 79.12 101 SER A O 1
ATOM 757 N N . GLU A 1 102 ? -5.582 -1.453 -9.539 1.00 85.50 102 GLU A N 1
ATOM 758 C CA . GLU A 1 102 ? -5.020 -2.713 -10.031 1.00 85.50 102 GLU A CA 1
ATOM 759 C C . GLU A 1 102 ? -4.082 -2.479 -11.217 1.00 85.50 102 GLU A C 1
ATOM 761 O O . GLU A 1 102 ? -4.350 -1.650 -12.088 1.00 85.50 102 GLU A O 1
ATOM 766 N N . ARG A 1 103 ? -2.981 -3.236 -11.273 1.00 85.62 103 ARG A N 1
ATOM 767 C CA . ARG A 1 103 ? -1.980 -3.120 -12.346 1.00 85.62 103 ARG A CA 1
ATOM 768 C C . ARG A 1 103 ? -1.696 -4.481 -12.968 1.00 85.62 103 ARG A C 1
ATOM 770 O O . ARG A 1 103 ? -0.567 -4.956 -12.960 1.00 85.62 103 ARG A O 1
ATOM 777 N N . TYR A 1 104 ? -2.731 -5.137 -13.478 1.00 88.62 104 TYR A N 1
ATOM 778 C CA . TYR A 1 104 ? -2.556 -6.356 -14.263 1.00 88.62 104 TYR A CA 1
ATOM 779 C C . TYR A 1 104 ? -2.096 -6.003 -15.677 1.00 88.62 104 TYR A C 1
ATOM 781 O O . TYR A 1 104 ? -2.743 -5.216 -16.356 1.00 88.62 104 TYR A O 1
ATOM 789 N N . LEU A 1 105 ? -0.997 -6.612 -16.127 1.00 91.19 105 LEU A N 1
ATOM 790 C CA . LEU A 1 105 ? -0.577 -6.543 -17.525 1.00 91.19 105 LEU A CA 1
ATOM 791 C C . LEU A 1 105 ? -1.188 -7.715 -18.292 1.00 91.19 105 LEU A C 1
ATOM 793 O O . LEU A 1 105 ? -0.853 -8.872 -18.007 1.00 91.19 105 LEU A O 1
ATOM 797 N N . GLU A 1 106 ? -2.039 -7.427 -19.277 1.00 91.50 106 GLU A N 1
ATOM 798 C CA . GLU A 1 106 ? -2.739 -8.476 -20.016 1.00 91.50 106 GLU A CA 1
ATOM 799 C C . GLU A 1 106 ? -1.756 -9.389 -20.766 1.00 91.50 106 GLU A C 1
ATOM 801 O O . GLU A 1 106 ? -0.730 -8.921 -21.276 1.00 91.50 106 GLU A O 1
ATOM 806 N N . PRO A 1 107 ? -2.064 -10.691 -20.935 1.00 93.62 107 PRO A N 1
ATOM 807 C CA . PRO A 1 107 ? -1.182 -11.613 -21.650 1.00 93.62 107 PRO A CA 1
ATOM 808 C C . PRO A 1 107 ? -0.808 -11.142 -23.063 1.00 93.62 107 PRO A C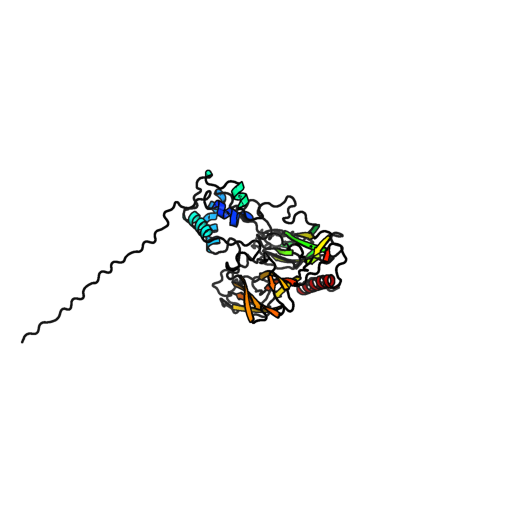 1
ATOM 810 O O . PRO A 1 107 ? 0.336 -11.309 -23.487 1.00 93.62 107 PRO A O 1
ATOM 813 N N . ALA A 1 108 ? -1.749 -10.519 -23.779 1.00 95.31 108 ALA A N 1
ATOM 814 C CA . ALA A 1 108 ? -1.508 -9.966 -25.110 1.00 95.31 108 ALA A CA 1
ATOM 815 C C . ALA A 1 108 ? -0.567 -8.751 -25.073 1.00 95.31 108 ALA A C 1
ATOM 817 O O . ALA A 1 108 ? 0.343 -8.655 -25.888 1.00 95.31 108 ALA A O 1
ATOM 818 N N . GLU A 1 109 ? -0.737 -7.857 -24.100 1.00 95.50 109 GLU A N 1
ATOM 819 C CA . GLU A 1 109 ? 0.113 -6.676 -23.916 1.00 95.50 109 GLU A CA 1
ATOM 820 C C . GLU A 1 109 ? 1.543 -7.064 -23.541 1.00 95.50 109 GLU A C 1
ATOM 822 O O . GLU A 1 109 ? 2.510 -6.575 -24.126 1.00 95.50 109 GLU A O 1
ATOM 827 N N . ARG A 1 110 ? 1.671 -8.019 -22.613 1.00 95.94 110 ARG A N 1
ATOM 828 C CA . ARG A 1 110 ? 2.936 -8.659 -22.255 1.00 95.94 110 ARG A CA 1
ATOM 829 C C . ARG A 1 110 ? 3.624 -9.238 -23.490 1.00 95.94 110 ARG A C 1
ATOM 831 O O . ARG A 1 110 ? 4.808 -8.980 -23.702 1.00 95.94 110 ARG A O 1
ATOM 838 N N . ALA A 1 111 ? 2.896 -10.003 -24.304 1.00 96.56 111 ALA A N 1
ATOM 839 C CA . ALA A 1 111 ? 3.434 -10.603 -25.521 1.00 96.56 111 ALA A CA 1
ATOM 840 C C . ALA A 1 111 ? 3.889 -9.539 -26.532 1.00 96.56 111 ALA A C 1
ATOM 842 O O . ALA A 1 111 ? 4.976 -9.674 -27.090 1.00 96.56 111 ALA A O 1
ATOM 843 N N . THR A 1 112 ? 3.116 -8.464 -26.713 1.00 97.69 112 THR A N 1
ATOM 844 C CA . THR A 1 112 ? 3.476 -7.327 -27.572 1.00 97.69 112 THR A CA 1
ATOM 845 C C . THR A 1 112 ? 4.793 -6.690 -27.141 1.00 97.69 112 THR A C 1
ATOM 847 O O . THR A 1 112 ? 5.691 -6.531 -27.968 1.00 97.69 112 THR A O 1
ATOM 850 N N . LEU A 1 113 ? 4.949 -6.369 -25.852 1.00 97.62 113 LEU A N 1
ATOM 851 C CA . LEU A 1 113 ? 6.176 -5.751 -25.344 1.00 97.62 113 LEU A CA 1
ATOM 852 C C . LEU A 1 113 ? 7.382 -6.689 -25.465 1.00 97.62 113 LEU A C 1
ATOM 854 O O . LEU A 1 113 ? 8.443 -6.258 -25.910 1.00 97.62 113 LEU A O 1
ATOM 858 N N . ILE A 1 114 ? 7.230 -7.973 -25.127 1.00 97.38 114 ILE A N 1
ATOM 859 C CA . ILE A 1 114 ? 8.311 -8.962 -25.259 1.00 97.38 114 ILE A CA 1
ATOM 860 C C . ILE A 1 114 ? 8.726 -9.115 -26.727 1.00 97.38 114 ILE A C 1
ATOM 862 O O . ILE A 1 114 ? 9.916 -9.041 -27.032 1.00 97.38 114 ILE A O 1
ATOM 866 N N . ALA A 1 115 ? 7.763 -9.262 -27.641 1.00 97.75 115 ALA A N 1
ATOM 867 C CA . ALA A 1 115 ? 8.027 -9.406 -29.070 1.00 97.75 115 ALA A CA 1
ATOM 868 C C . ALA A 1 115 ? 8.673 -8.150 -29.676 1.00 97.75 115 ALA A C 1
ATOM 870 O O . ALA A 1 115 ? 9.584 -8.268 -30.495 1.00 97.75 115 ALA A O 1
ATOM 871 N N . TRP A 1 116 ? 8.256 -6.954 -29.245 1.00 98.12 116 TRP A N 1
ATOM 872 C CA . TRP A 1 116 ? 8.904 -5.696 -29.624 1.00 98.12 116 TRP A CA 1
ATOM 873 C C . TRP A 1 116 ? 10.380 -5.680 -29.205 1.00 98.12 116 TRP A C 1
ATOM 875 O O . TRP A 1 116 ? 11.251 -5.381 -30.025 1.00 98.12 116 TRP A O 1
ATOM 885 N N . VAL A 1 117 ? 10.688 -6.056 -27.957 1.00 97.88 117 VAL A N 1
ATOM 886 C CA . VAL A 1 117 ? 12.076 -6.130 -27.470 1.00 97.88 117 VAL A CA 1
ATOM 887 C C . VAL A 1 117 ? 12.879 -7.188 -28.235 1.00 97.88 117 VAL A C 1
ATOM 889 O O . VAL A 1 117 ? 13.998 -6.901 -28.663 1.00 97.88 117 VAL A O 1
ATOM 892 N N . ASP A 1 118 ? 12.313 -8.374 -28.466 1.00 97.31 118 ASP A N 1
ATOM 893 C CA . ASP A 1 118 ? 12.979 -9.478 -29.176 1.00 97.31 118 ASP A CA 1
ATOM 894 C C . ASP A 1 118 ? 13.266 -9.166 -30.648 1.00 97.31 118 ASP A C 1
ATOM 896 O O . ASP A 1 118 ? 14.268 -9.624 -31.200 1.00 97.31 118 ASP A O 1
ATOM 900 N N . ALA A 1 119 ? 12.450 -8.317 -31.271 1.00 97.12 119 ALA A N 1
ATOM 901 C CA . ALA A 1 119 ? 12.691 -7.786 -32.609 1.00 97.12 119 ALA A CA 1
ATOM 902 C C . ALA A 1 119 ? 13.772 -6.682 -32.655 1.00 97.12 119 ALA A C 1
ATOM 904 O O . ALA A 1 119 ? 14.022 -6.102 -33.713 1.00 97.12 119 ALA A O 1
ATOM 905 N N . GLY A 1 120 ? 14.420 -6.373 -31.527 1.00 96.69 120 GLY A N 1
ATOM 906 C CA . GLY A 1 120 ? 15.436 -5.325 -31.417 1.00 96.69 120 GLY A CA 1
ATOM 907 C C . GLY A 1 120 ? 14.869 -3.937 -31.116 1.00 96.69 120 GLY A C 1
ATOM 908 O O . GLY A 1 120 ? 15.555 -2.942 -31.371 1.00 96.69 120 GLY A O 1
ATOM 909 N N . ALA A 1 121 ? 13.645 -3.874 -30.576 1.00 97.50 121 ALA A N 1
ATOM 910 C CA . ALA A 1 121 ? 12.916 -2.654 -30.245 1.00 97.50 121 ALA A CA 1
ATOM 911 C C . ALA A 1 121 ? 12.814 -1.682 -31.440 1.00 97.50 121 ALA A C 1
ATOM 913 O O . ALA A 1 121 ? 13.352 -0.575 -31.369 1.00 97.50 121 ALA A O 1
ATOM 914 N N . PRO A 1 122 ? 12.183 -2.072 -32.567 1.00 97.81 122 PRO A N 1
ATOM 915 C CA . PRO A 1 122 ? 12.032 -1.190 -33.722 1.00 97.81 122 PRO A CA 1
ATOM 916 C C . PRO A 1 122 ? 11.124 0.010 -33.401 1.00 97.81 122 PRO A C 1
ATOM 918 O O . PRO A 1 122 ? 10.115 -0.125 -32.708 1.00 97.81 122 PRO A O 1
ATOM 921 N N . ALA A 1 123 ? 11.465 1.187 -33.935 1.00 97.75 123 ALA A N 1
ATOM 922 C CA . ALA A 1 123 ? 10.684 2.410 -33.725 1.00 97.75 123 ALA A CA 1
ATOM 923 C C . ALA A 1 123 ? 9.290 2.336 -34.372 1.00 97.75 123 ALA A C 1
ATOM 925 O O . ALA A 1 123 ? 8.296 2.657 -33.731 1.00 97.75 123 ALA A O 1
ATOM 926 N N . GLY A 1 124 ? 9.219 1.875 -35.625 1.00 96.38 124 GLY A N 1
ATOM 927 C CA . GLY A 1 124 ? 8.038 2.071 -36.476 1.00 96.38 124 GLY A CA 1
ATOM 928 C C . GLY A 1 124 ? 7.972 3.488 -37.051 1.00 96.38 124 GLY A C 1
ATOM 929 O O . GLY A 1 124 ? 8.958 4.229 -36.981 1.00 96.38 124 GLY A O 1
ATOM 930 N N . ASP A 1 125 ? 6.829 3.854 -37.633 1.00 95.81 125 ASP A N 1
ATOM 931 C CA . ASP A 1 125 ? 6.560 5.218 -38.094 1.00 95.81 125 ASP A CA 1
ATOM 932 C C . ASP A 1 125 ? 5.916 6.034 -36.955 1.00 95.81 125 ASP A C 1
ATOM 934 O O . ASP A 1 125 ? 4.898 5.608 -36.408 1.00 95.81 125 ASP A O 1
ATOM 938 N N . PRO A 1 126 ? 6.456 7.209 -36.583 1.00 94.88 126 PRO A N 1
ATOM 939 C CA . PRO A 1 126 ? 5.799 8.117 -35.644 1.00 94.88 126 PRO A CA 1
ATOM 940 C C . PRO A 1 126 ? 4.353 8.493 -36.008 1.00 94.88 126 PRO A C 1
ATOM 942 O O . PRO A 1 126 ? 3.596 8.868 -35.118 1.00 94.88 126 PRO A O 1
ATOM 945 N N . HIS A 1 127 ? 3.957 8.411 -37.284 1.00 94.81 127 HIS A N 1
ATOM 946 C CA . HIS A 1 127 ? 2.581 8.680 -37.723 1.00 94.81 127 HIS A CA 1
ATOM 947 C C . HIS A 1 127 ? 1.596 7.559 -37.368 1.00 94.81 127 HIS A C 1
ATOM 949 O O . HIS A 1 127 ? 0.392 7.802 -37.390 1.00 94.81 127 HIS A O 1
ATOM 955 N N . ASP A 1 128 ? 2.094 6.368 -37.025 1.00 95.50 128 ASP A N 1
ATOM 956 C CA . ASP A 1 128 ? 1.273 5.252 -36.548 1.00 95.50 128 ASP A CA 1
ATOM 957 C C . ASP A 1 128 ? 1.001 5.342 -35.034 1.00 95.50 128 ASP A C 1
ATOM 959 O O . ASP A 1 128 ? 0.277 4.514 -34.482 1.00 95.50 128 ASP A O 1
ATOM 963 N N . ALA A 1 129 ? 1.581 6.334 -34.344 1.00 94.06 129 ALA A N 1
ATOM 964 C CA . ALA A 1 129 ? 1.313 6.573 -32.933 1.00 94.06 129 ALA A CA 1
ATOM 965 C C . ALA A 1 129 ? -0.148 7.006 -32.713 1.00 94.06 129 ALA A C 1
ATOM 967 O O . ALA A 1 129 ? -0.651 7.840 -33.474 1.00 94.06 129 ALA A O 1
ATOM 968 N N . PRO A 1 130 ? -0.810 6.539 -31.635 1.00 94.38 130 PRO A N 1
ATOM 969 C CA . PRO A 1 130 ? -2.068 7.130 -31.205 1.00 94.38 130 PRO A CA 1
ATOM 970 C C . PRO A 1 130 ? -1.891 8.633 -30.970 1.00 94.38 130 PRO A C 1
ATOM 972 O O . PRO A 1 130 ? -0.830 9.105 -30.546 1.00 94.38 130 PRO A O 1
ATOM 975 N N . SER A 1 131 ? -2.940 9.399 -31.239 1.00 93.69 131 SER A N 1
ATOM 976 C CA . SER A 1 131 ? -2.951 10.833 -30.977 1.00 93.69 131 SER A CA 1
ATOM 977 C C . SER A 1 131 ? -2.755 11.120 -29.486 1.00 93.69 131 SER A C 1
ATOM 979 O O . SER A 1 131 ? -3.064 10.301 -28.623 1.00 93.69 131 SER A O 1
ATOM 981 N N . ALA A 1 132 ? -2.293 12.327 -29.156 1.00 88.44 132 ALA A N 1
ATOM 982 C CA . ALA A 1 132 ? -2.137 12.745 -27.762 1.00 88.44 132 ALA A CA 1
ATOM 983 C C . ALA A 1 132 ? -3.446 12.641 -26.952 1.00 88.44 132 ALA A C 1
ATOM 985 O O . ALA A 1 132 ? -3.398 12.359 -25.759 1.00 88.44 132 ALA A O 1
ATOM 986 N N . ALA A 1 133 ? -4.603 12.837 -27.599 1.00 87.44 133 ALA A N 1
ATOM 987 C CA . ALA A 1 133 ? -5.909 12.665 -26.968 1.00 87.44 133 ALA A CA 1
ATOM 988 C C . ALA A 1 133 ? -6.192 11.189 -26.651 1.00 87.44 133 ALA A C 1
ATOM 990 O O . ALA A 1 133 ? -6.535 10.873 -25.518 1.00 87.44 133 ALA A O 1
ATOM 991 N N . GLU A 1 134 ? -5.959 10.282 -27.604 1.00 89.19 134 GLU A N 1
ATOM 992 C CA . GLU A 1 134 ? -6.106 8.837 -27.378 1.00 89.19 134 GLU A CA 1
ATOM 993 C C . GLU A 1 134 ? -5.141 8.334 -26.297 1.00 89.19 134 GLU A C 1
ATOM 995 O O . GLU A 1 134 ? -5.534 7.555 -25.434 1.00 89.19 134 GLU A O 1
ATOM 1000 N N . LEU A 1 135 ? -3.889 8.808 -26.300 1.00 88.31 135 LEU A N 1
ATOM 1001 C CA . LEU A 1 135 ? -2.905 8.472 -25.268 1.00 88.31 135 LEU A CA 1
ATOM 1002 C C . LEU A 1 135 ? -3.325 8.976 -23.881 1.00 88.31 135 LEU A C 1
ATOM 1004 O O . LEU A 1 135 ? -3.132 8.262 -22.900 1.00 88.31 135 LEU A O 1
ATOM 1008 N N . ALA A 1 136 ? -3.909 10.173 -23.790 1.00 83.19 136 ALA A N 1
ATOM 1009 C CA . ALA A 1 136 ? -4.420 10.715 -22.534 1.00 83.19 136 ALA A CA 1
ATOM 1010 C C . ALA A 1 136 ? -5.645 9.941 -22.017 1.00 83.19 136 ALA A C 1
ATOM 1012 O O . ALA A 1 136 ? -5.776 9.761 -20.812 1.00 83.19 136 ALA A O 1
ATOM 1013 N N . GLU A 1 137 ? -6.514 9.453 -22.907 1.00 82.88 137 GLU A N 1
ATOM 1014 C CA . GLU A 1 137 ? -7.680 8.639 -22.535 1.00 82.88 137 GLU A CA 1
ATOM 1015 C C . GLU A 1 137 ? -7.297 7.245 -22.023 1.00 82.88 137 GLU A C 1
ATOM 1017 O O . GLU A 1 137 ? -7.944 6.728 -21.114 1.00 82.88 137 GLU A O 1
ATOM 1022 N N . ILE A 1 138 ? -6.256 6.625 -22.592 1.00 83.50 138 ILE A N 1
ATOM 1023 C CA . ILE A 1 138 ? -5.807 5.289 -22.166 1.00 83.50 138 ILE A CA 1
ATOM 1024 C C . ILE A 1 138 ? -4.802 5.323 -21.015 1.00 83.50 138 ILE A C 1
ATOM 1026 O O . ILE A 1 138 ? -4.514 4.266 -20.455 1.00 83.50 138 ILE A O 1
ATOM 1030 N N . ALA A 1 139 ? -4.220 6.483 -20.702 1.00 74.88 139 ALA A N 1
ATOM 1031 C CA . ALA A 1 139 ? -3.276 6.612 -19.604 1.00 74.88 139 ALA A CA 1
ATOM 1032 C C . ALA A 1 139 ? -3.956 6.232 -18.284 1.00 74.88 139 ALA A C 1
ATOM 1034 O O . ALA A 1 139 ? -5.026 6.748 -17.957 1.00 74.88 139 ALA A O 1
ATOM 1035 N N . ALA A 1 140 ? -3.327 5.351 -17.501 1.00 63.25 140 ALA A N 1
ATOM 1036 C CA . ALA A 1 140 ? -3.779 5.120 -16.134 1.00 63.25 140 ALA A CA 1
ATOM 1037 C C . ALA A 1 140 ? -3.769 6.451 -15.355 1.00 63.25 140 ALA A C 1
ATOM 1039 O O . ALA A 1 140 ? -2.819 7.235 -15.456 1.00 63.25 140 ALA A O 1
ATOM 1040 N N . SER A 1 141 ? -4.840 6.707 -14.595 1.00 54.47 141 SER A N 1
ATOM 1041 C CA . SER A 1 141 ? -5.034 7.928 -13.801 1.00 54.47 141 SER A CA 1
ATOM 1042 C C . SER A 1 141 ? -3.814 8.257 -12.930 1.00 54.47 141 SER A C 1
ATOM 1044 O O . SER A 1 141 ? -3.234 7.352 -12.330 1.00 54.47 141 SER A O 1
ATOM 1046 N N . GLY A 1 142 ? -3.469 9.546 -12.805 1.00 51.16 142 GLY A N 1
ATOM 1047 C CA . GLY A 1 142 ? -2.361 10.021 -11.956 1.00 51.16 142 GLY A CA 1
ATOM 1048 C C . GLY A 1 142 ? -1.176 10.631 -12.713 1.00 51.16 142 GLY A C 1
ATOM 1049 O O . GLY A 1 142 ? -0.050 10.587 -12.228 1.00 51.16 142 GLY A O 1
ATOM 1050 N N . SER A 1 143 ? -1.395 11.170 -13.919 1.00 50.19 143 SER A N 1
ATOM 1051 C CA . SER A 1 143 ? -0.293 11.567 -14.804 1.00 50.19 143 SER A CA 1
ATOM 1052 C C . SER A 1 143 ? 0.263 12.983 -14.572 1.00 50.19 143 SER A C 1
ATOM 1054 O O . SER A 1 143 ? 1.352 13.271 -15.039 1.00 50.19 143 SER A O 1
ATOM 1056 N N . ALA A 1 144 ? -0.417 13.880 -13.855 1.00 52.50 144 ALA A N 1
ATOM 1057 C CA . ALA A 1 144 ? 0.090 15.238 -13.630 1.00 52.50 144 ALA A CA 1
ATOM 1058 C C . ALA A 1 144 ? -0.033 15.637 -12.158 1.00 52.50 144 ALA A C 1
ATOM 1060 O O . ALA A 1 144 ? -1.140 15.649 -11.623 1.00 52.50 144 ALA A O 1
ATOM 1061 N N . VAL A 1 145 ? 1.100 15.970 -11.528 1.00 55.03 145 VAL A N 1
ATOM 1062 C CA . VAL A 1 145 ? 1.127 16.521 -10.165 1.00 55.03 145 VAL A CA 1
ATOM 1063 C C . VAL A 1 145 ? 0.397 17.875 -10.183 1.00 55.03 145 VAL A C 1
ATOM 1065 O O . VAL A 1 145 ? 0.736 18.715 -11.025 1.00 55.03 145 VAL A O 1
ATOM 1068 N N . PRO A 1 146 ? -0.587 18.116 -9.298 1.00 61.41 146 PRO A N 1
ATOM 1069 C CA . PRO A 1 146 ? -1.269 19.409 -9.208 1.00 61.41 146 PRO A CA 1
ATOM 1070 C C . PRO A 1 146 ? -0.318 20.567 -8.859 1.00 61.41 146 PRO A C 1
ATOM 1072 O O . PRO A 1 146 ? 0.738 20.348 -8.268 1.00 61.41 146 PRO A O 1
ATOM 1075 N N . GLU A 1 147 ? -0.701 21.818 -9.161 1.00 65.75 147 GLU A N 1
ATOM 1076 C CA . GLU A 1 147 ? 0.104 23.010 -8.812 1.00 65.75 147 GLU A CA 1
ATOM 1077 C C . GLU A 1 147 ? 0.383 23.128 -7.304 1.00 65.75 147 GLU A C 1
ATOM 1079 O O . GLU A 1 147 ? 1.423 23.659 -6.916 1.00 65.75 147 GLU A O 1
ATOM 1084 N N . SER A 1 148 ? -0.504 22.589 -6.458 1.00 68.69 148 SER A N 1
ATOM 1085 C CA . SER A 1 148 ? -0.309 22.503 -5.004 1.00 68.69 148 SER A CA 1
ATOM 1086 C C . SER A 1 148 ? 0.910 21.660 -4.610 1.00 68.69 148 SER A C 1
ATOM 1088 O O . SER A 1 148 ? 1.390 21.762 -3.484 1.00 68.69 148 SER A O 1
ATOM 1090 N N . GLY A 1 149 ? 1.405 20.807 -5.510 1.00 71.75 149 GLY A N 1
ATOM 1091 C CA . GLY A 1 149 ? 2.421 19.802 -5.216 1.00 71.75 149 GLY A CA 1
ATOM 1092 C C . GLY A 1 149 ? 1.884 18.590 -4.451 1.00 71.75 149 GLY A C 1
ATOM 1093 O O . GLY A 1 149 ? 2.687 17.755 -4.051 1.00 71.75 149 GLY A O 1
ATOM 1094 N N . TRP A 1 150 ? 0.565 18.494 -4.258 1.00 75.06 150 TRP A N 1
ATOM 1095 C CA . TRP A 1 150 ? -0.140 17.431 -3.535 1.00 75.06 150 TRP A CA 1
ATOM 1096 C C . TRP A 1 150 ? -1.248 16.852 -4.421 1.00 75.06 150 TRP A C 1
ATOM 1098 O O . TRP A 1 150 ? -2.048 17.591 -4.996 1.00 75.06 150 TRP A O 1
ATOM 1108 N N . TRP A 1 151 ? -1.322 15.529 -4.518 1.00 75.12 151 TRP A N 1
ATOM 1109 C CA . TRP A 1 151 ? -2.348 14.787 -5.255 1.00 75.12 151 TRP A CA 1
ATOM 1110 C C . TRP A 1 151 ? -3.739 14.894 -4.629 1.00 75.12 151 TRP A C 1
ATOM 1112 O O . TRP A 1 151 ? -4.729 14.759 -5.347 1.00 75.12 151 TRP A O 1
ATOM 1122 N N . ILE A 1 152 ? -3.814 15.167 -3.326 1.00 81.00 152 ILE A N 1
ATOM 1123 C CA . ILE A 1 152 ? -5.072 15.420 -2.598 1.00 81.00 152 ILE A CA 1
ATOM 1124 C C . ILE A 1 152 ? -5.603 16.856 -2.758 1.00 81.00 152 ILE A C 1
ATOM 1126 O O . ILE A 1 152 ? -6.621 17.209 -2.173 1.00 81.00 152 ILE A O 1
ATOM 1130 N N . GLY A 1 153 ? -4.942 17.700 -3.560 1.00 83.50 153 GLY A N 1
ATOM 1131 C CA . GLY A 1 153 ? -5.192 19.145 -3.560 1.00 83.50 153 GLY A CA 1
ATOM 1132 C C . GLY A 1 153 ? -4.431 19.846 -2.433 1.00 83.50 153 GLY A C 1
ATOM 1133 O O . GLY A 1 153 ? -3.529 19.260 -1.849 1.00 83.50 153 GLY A O 1
ATOM 1134 N N . GLU A 1 154 ? -4.713 21.123 -2.168 1.00 89.25 154 GLU A N 1
ATOM 1135 C CA . GLU A 1 154 ? -4.081 21.838 -1.048 1.00 89.25 154 GLU A CA 1
ATOM 1136 C C . GLU A 1 154 ? -4.530 21.211 0.289 1.00 89.25 154 GLU A C 1
ATOM 1138 O O . GLU A 1 154 ? -5.733 21.196 0.551 1.00 89.25 154 GLU A O 1
ATOM 1143 N N . PRO A 1 155 ? -3.617 20.653 1.111 1.00 93.50 155 PRO A N 1
ATOM 1144 C CA . PRO A 1 155 ? -4.003 20.016 2.367 1.00 93.50 155 PRO A CA 1
ATOM 1145 C C . PRO A 1 155 ? -4.460 21.039 3.409 1.00 93.50 155 PRO A C 1
ATOM 1147 O O . PRO A 1 155 ? -3.872 22.113 3.537 1.00 93.50 155 PRO A O 1
ATOM 1150 N N . ASP A 1 156 ? -5.432 20.654 4.231 1.00 94.69 156 ASP A N 1
ATOM 1151 C CA . ASP A 1 156 ? -5.907 21.444 5.373 1.00 94.69 156 ASP A CA 1
ATOM 1152 C C . ASP A 1 156 ? -4.923 21.438 6.547 1.00 94.69 156 ASP A C 1
ATOM 1154 O O . ASP A 1 156 ? -4.898 22.356 7.367 1.00 94.69 156 ASP A O 1
ATOM 1158 N N . LEU A 1 157 ? -4.149 20.358 6.668 1.00 95.19 157 LEU A N 1
ATOM 1159 C CA . LEU A 1 157 ? -3.112 20.182 7.675 1.00 95.19 157 LEU A CA 1
ATOM 1160 C C . LEU A 1 157 ? -1.892 19.546 7.018 1.00 95.19 157 LEU A C 1
ATOM 1162 O O . LEU A 1 157 ? -1.998 18.505 6.372 1.00 95.19 157 LEU A O 1
ATOM 1166 N N . VAL A 1 158 ? -0.727 20.149 7.240 1.00 94.81 158 VAL A N 1
ATOM 1167 C CA . VAL A 1 158 ? 0.571 19.575 6.884 1.00 94.81 158 VAL A CA 1
ATOM 1168 C C . VAL A 1 158 ? 1.358 19.341 8.166 1.00 94.81 158 VAL A C 1
ATOM 1170 O O . VAL A 1 158 ? 1.471 20.241 8.998 1.00 94.81 158 VAL A O 1
ATOM 1173 N N . VAL A 1 159 ? 1.893 18.133 8.315 1.00 94.25 159 VAL A N 1
ATOM 1174 C CA . VAL A 1 159 ? 2.824 17.755 9.384 1.00 94.25 159 VAL A CA 1
ATOM 1175 C C . VAL A 1 159 ? 4.129 17.277 8.761 1.00 94.25 159 VAL A C 1
ATOM 1177 O O . VAL A 1 159 ? 4.140 16.733 7.657 1.00 94.25 159 VAL A O 1
ATOM 1180 N N . GLU A 1 160 ? 5.241 17.472 9.453 1.00 93.94 160 GLU A N 1
ATOM 1181 C CA . GLU A 1 160 ? 6.570 17.097 8.969 1.00 93.94 160 GLU A CA 1
ATOM 1182 C C . GLU A 1 160 ? 7.435 16.570 10.109 1.00 93.94 160 GLU A C 1
ATOM 1184 O O . GLU A 1 160 ? 7.040 16.636 11.273 1.00 93.94 160 GLU A O 1
ATOM 1189 N N . LEU A 1 161 ? 8.586 15.984 9.781 1.00 91.88 161 LEU A N 1
ATOM 1190 C CA . LEU A 1 161 ? 9.578 15.623 10.792 1.00 91.88 161 LEU A CA 1
ATOM 1191 C C . LEU A 1 161 ? 10.018 16.882 11.557 1.00 91.88 161 LEU A C 1
ATOM 1193 O O . LEU A 1 161 ? 10.296 17.906 10.939 1.00 91.88 161 LEU A O 1
ATOM 1197 N N . GLU A 1 162 ? 10.089 16.796 12.890 1.00 90.00 162 GLU A N 1
ATOM 1198 C CA . GLU A 1 162 ? 10.446 17.932 13.761 1.00 90.00 162 GLU A CA 1
ATOM 1199 C C . GLU A 1 162 ? 11.792 18.562 13.375 1.00 90.00 162 GLU A C 1
ATOM 1201 O O . GLU A 1 162 ? 11.933 19.783 13.335 1.00 90.00 162 GLU A O 1
ATOM 1206 N N . GLU A 1 163 ? 12.766 17.717 13.040 1.00 90.81 163 GLU A N 1
ATOM 1207 C CA . GLU A 1 163 ? 14.047 18.122 12.480 1.00 90.81 163 GLU A CA 1
ATOM 1208 C C . GLU A 1 163 ? 14.405 17.225 11.283 1.00 90.81 163 GLU A C 1
ATOM 1210 O O . GLU A 1 163 ? 14.019 16.050 11.255 1.00 90.81 163 GLU A O 1
ATOM 1215 N N . PRO A 1 164 ? 15.180 17.740 10.307 1.00 91.62 164 PRO A N 1
ATOM 1216 C CA . PRO A 1 164 ? 15.735 16.926 9.232 1.00 91.62 164 PRO A CA 1
ATOM 1217 C C . PRO A 1 164 ? 16.513 15.730 9.788 1.00 91.62 164 PRO A C 1
ATOM 1219 O O . PRO A 1 164 ? 17.383 15.898 10.644 1.00 91.62 164 PRO A O 1
ATOM 1222 N N . VAL A 1 165 ? 16.258 14.529 9.271 1.00 93.62 165 VAL A N 1
ATOM 1223 C CA . VAL A 1 165 ? 16.877 13.299 9.781 1.00 93.62 165 VAL A CA 1
ATOM 1224 C C . VAL A 1 165 ? 18.100 12.944 8.929 1.00 93.62 165 VAL A C 1
ATOM 1226 O O . VAL A 1 165 ? 17.939 12.565 7.766 1.00 93.62 165 VAL A O 1
ATOM 1229 N N . PRO A 1 166 ? 19.336 13.050 9.455 1.00 93.38 166 PRO A N 1
ATOM 1230 C CA . PRO A 1 166 ? 20.527 12.645 8.721 1.00 93.38 166 PRO A CA 1
ATOM 1231 C C . PRO A 1 166 ? 20.693 11.124 8.761 1.00 93.38 166 PRO A C 1
ATOM 1233 O O . PRO A 1 166 ? 20.720 10.521 9.834 1.00 93.38 166 PRO A O 1
ATOM 1236 N N . LEU A 1 167 ? 20.878 10.505 7.596 1.00 92.12 167 LEU A N 1
ATOM 1237 C CA . LEU A 1 167 ? 21.272 9.102 7.488 1.00 92.12 167 LEU A CA 1
ATOM 1238 C C . LEU A 1 167 ? 22.719 9.036 7.007 1.00 92.12 167 LEU A C 1
ATOM 1240 O O . LEU A 1 167 ? 23.053 9.566 5.946 1.00 92.12 167 LEU A O 1
ATOM 1244 N N . GLY A 1 168 ? 23.571 8.389 7.800 1.00 93.31 168 GLY A N 1
ATOM 1245 C CA . GLY A 1 168 ? 24.995 8.238 7.515 1.00 93.31 168 GLY A CA 1
ATOM 1246 C C . GLY A 1 168 ? 25.294 7.308 6.338 1.00 93.31 168 GLY A C 1
ATOM 1247 O O . GLY A 1 168 ? 24.440 6.560 5.857 1.00 93.31 168 GLY A O 1
ATOM 1248 N N . ASP A 1 169 ? 26.549 7.329 5.890 1.00 92.25 169 ASP A N 1
ATOM 1249 C CA . ASP A 1 169 ? 27.060 6.453 4.825 1.00 92.25 169 ASP A CA 1
ATOM 1250 C C . ASP A 1 169 ? 26.923 4.952 5.167 1.00 92.25 169 ASP A C 1
ATOM 1252 O O . ASP A 1 169 ? 26.889 4.115 4.269 1.00 92.25 169 ASP A O 1
ATOM 1256 N N . ASP A 1 170 ? 26.851 4.609 6.454 1.00 91.44 170 ASP A N 1
ATOM 1257 C CA . ASP A 1 170 ? 26.787 3.254 7.010 1.00 91.44 170 ASP A CA 1
ATOM 1258 C C . ASP A 1 170 ? 25.363 2.742 7.274 1.00 91.44 170 ASP A C 1
ATOM 1260 O O . ASP A 1 170 ? 25.187 1.559 7.562 1.00 91.44 170 ASP A O 1
ATOM 1264 N N . VAL A 1 171 ? 24.346 3.599 7.147 1.00 87.25 171 VAL A N 1
ATOM 1265 C CA . VAL A 1 171 ? 22.942 3.200 7.309 1.00 87.25 171 VAL A CA 1
ATOM 1266 C C . VAL A 1 171 ? 22.461 2.522 6.029 1.00 87.25 171 VAL A C 1
ATOM 1268 O O . VAL A 1 171 ? 22.289 3.191 5.007 1.00 87.25 171 VAL A O 1
ATOM 1271 N N . GLU A 1 172 ? 22.272 1.205 6.090 1.00 85.19 172 GLU A N 1
ATOM 1272 C CA . GLU A 1 172 ? 21.652 0.401 5.025 1.00 85.19 172 GLU A CA 1
ATOM 1273 C C . GLU A 1 172 ? 20.155 0.219 5.257 1.00 85.19 172 GLU A C 1
ATOM 1275 O O . GLU A 1 172 ? 19.362 0.364 4.333 1.00 85.19 172 GLU A O 1
ATOM 1280 N N . ASP A 1 173 ? 19.781 -0.098 6.493 1.00 85.06 173 ASP A N 1
ATOM 1281 C CA . ASP A 1 173 ? 18.427 -0.432 6.910 1.00 85.06 173 ASP A CA 1
ATOM 1282 C C . ASP A 1 173 ? 18.175 0.156 8.299 1.00 85.06 173 ASP A C 1
ATOM 1284 O O . ASP A 1 173 ? 19.008 0.019 9.198 1.00 85.06 173 ASP A O 1
ATOM 1288 N N . TRP A 1 174 ? 17.066 0.873 8.454 1.00 85.81 174 TRP A N 1
ATOM 1289 C CA . TRP A 1 174 ? 16.664 1.460 9.728 1.00 85.81 174 TRP A CA 1
ATOM 1290 C C . TRP A 1 174 ? 15.155 1.705 9.747 1.00 85.81 174 TRP A C 1
ATOM 1292 O O . TRP A 1 174 ? 14.628 2.390 8.869 1.00 85.81 174 TRP A O 1
ATOM 1302 N N . GLN A 1 175 ? 14.461 1.176 10.761 1.00 85.19 175 GLN A N 1
ATOM 1303 C CA . GLN A 1 175 ? 13.000 1.275 10.896 1.00 85.19 175 GLN A CA 1
ATOM 1304 C C . GLN A 1 175 ? 12.536 2.093 12.119 1.00 85.19 175 GLN A C 1
ATOM 1306 O O . GLN A 1 175 ? 11.914 1.548 13.037 1.00 85.19 175 GLN A O 1
ATOM 1311 N N . PRO A 1 176 ? 12.840 3.399 12.205 1.00 85.81 176 PRO A N 1
ATOM 1312 C CA . PRO A 1 176 ? 12.413 4.213 13.334 1.00 85.81 176 PRO A CA 1
ATOM 1313 C C . PRO A 1 176 ? 10.912 4.511 13.315 1.00 85.81 176 PRO A C 1
ATOM 1315 O O . PRO A 1 176 ? 10.245 4.541 12.279 1.00 85.81 176 PRO A O 1
ATOM 1318 N N . THR A 1 177 ? 10.395 4.842 14.494 1.00 86.81 177 THR A N 1
ATOM 1319 C CA . THR A 1 177 ? 9.115 5.535 14.617 1.00 86.81 177 THR A CA 1
ATOM 1320 C C . THR A 1 177 ? 9.375 7.005 14.927 1.00 86.81 177 THR A C 1
ATOM 1322 O O . THR A 1 177 ? 10.079 7.313 15.887 1.00 86.81 177 THR A O 1
ATOM 1325 N N . PHE A 1 178 ? 8.797 7.902 14.130 1.00 88.44 178 PHE A N 1
ATOM 1326 C CA . PHE A 1 178 ? 8.873 9.347 14.333 1.00 88.44 178 PHE A CA 1
ATOM 1327 C C . PHE A 1 178 ? 7.532 9.916 14.779 1.00 88.44 178 PHE A C 1
ATOM 1329 O O . PHE A 1 178 ? 6.466 9.439 14.380 1.00 88.44 178 PHE A O 1
ATOM 1336 N N . ASN A 1 179 ? 7.608 10.989 15.561 1.00 89.56 179 ASN A N 1
ATOM 1337 C CA . ASN A 1 179 ? 6.486 11.871 15.833 1.00 89.56 179 ASN A CA 1
ATOM 1338 C C . ASN A 1 179 ? 6.619 13.093 14.918 1.00 89.56 179 ASN A C 1
ATOM 1340 O O . ASN A 1 179 ? 7.641 13.773 14.938 1.00 89.56 179 ASN A O 1
ATOM 1344 N N . MET A 1 180 ? 5.598 13.347 14.104 1.00 91.44 180 MET A N 1
ATOM 1345 C CA . MET A 1 180 ? 5.492 14.538 13.265 1.00 91.44 180 MET A CA 1
ATOM 1346 C C . MET A 1 180 ? 4.612 15.560 13.990 1.00 91.44 180 MET A C 1
ATOM 1348 O O . MET A 1 180 ? 3.401 15.326 14.079 1.00 91.44 180 MET A O 1
ATOM 1352 N N . PRO A 1 181 ? 5.177 16.633 14.572 1.00 93.12 181 PRO A N 1
ATOM 1353 C CA . PRO A 1 181 ? 4.406 17.602 15.337 1.00 93.12 181 PRO A CA 1
ATOM 1354 C C . PRO A 1 181 ? 3.318 18.266 14.493 1.00 93.12 181 PRO A C 1
ATOM 1356 O O . PRO A 1 181 ? 3.511 18.607 13.325 1.00 93.12 181 PRO A O 1
ATOM 1359 N N . VAL A 1 182 ? 2.165 18.474 15.119 1.00 93.75 182 VAL A N 1
ATOM 1360 C CA . VAL A 1 182 ? 1.090 19.304 14.585 1.00 93.75 182 VAL A CA 1
ATOM 1361 C C . VAL A 1 182 ? 1.453 20.773 14.836 1.00 93.75 182 VAL A C 1
ATOM 1363 O O . VAL A 1 182 ? 1.739 21.131 15.982 1.00 93.75 182 VAL A O 1
ATOM 1366 N N . PRO A 1 183 ? 1.428 21.649 13.812 1.00 94.19 183 PRO A N 1
ATOM 1367 C CA . PRO A 1 183 ? 1.684 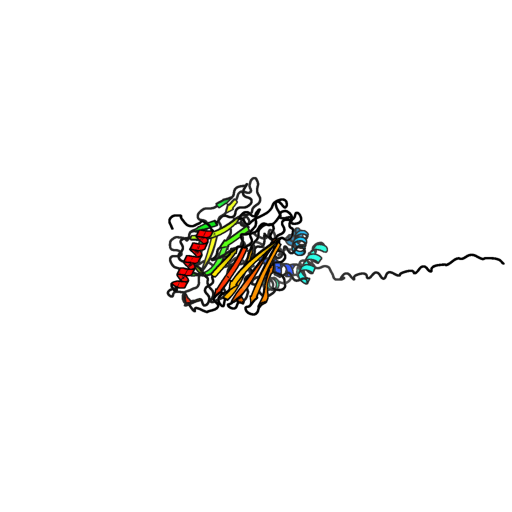23.073 14.006 1.00 94.19 183 PRO A CA 1
ATOM 1368 C C . PRO A 1 183 ? 0.719 23.712 15.016 1.00 94.19 183 PRO A C 1
ATOM 1370 O O . PRO A 1 183 ? -0.470 23.386 15.058 1.00 94.19 183 PRO A O 1
ATOM 1373 N N . GLU A 1 184 ? 1.217 24.658 15.818 1.00 91.94 184 GLU A N 1
ATOM 1374 C CA . GLU A 1 184 ? 0.422 25.311 16.864 1.00 91.94 184 GLU A CA 1
ATOM 1375 C C . GLU A 1 184 ? -0.866 25.929 16.288 1.00 91.94 184 GLU A C 1
ATOM 1377 O O . GLU A 1 184 ? -0.833 26.748 15.370 1.00 91.94 184 GLU A O 1
ATOM 1382 N N . GLY A 1 185 ? -2.015 25.522 16.836 1.00 90.88 185 GLY A N 1
ATOM 1383 C CA . GLY A 1 185 ? -3.332 26.007 16.416 1.00 90.88 185 GLY A CA 1
ATOM 1384 C C . GLY A 1 185 ? -3.886 25.393 15.124 1.00 90.88 185 GLY A C 1
ATOM 1385 O O . GLY A 1 185 ? -5.013 25.722 14.764 1.00 90.88 185 GLY A O 1
ATOM 1386 N N . ALA A 1 186 ? -3.155 24.504 14.441 1.00 91.94 186 ALA A N 1
ATOM 1387 C CA . ALA A 1 186 ? -3.603 23.913 13.174 1.00 91.94 186 ALA A CA 1
ATOM 1388 C C . ALA A 1 186 ? -4.638 22.784 13.343 1.00 91.94 186 ALA A C 1
ATOM 1390 O O . ALA A 1 186 ? -5.406 22.505 12.424 1.00 91.94 186 ALA A O 1
ATOM 1391 N N . HIS A 1 187 ? -4.675 22.136 14.512 1.00 94.06 187 HIS A N 1
ATOM 1392 C CA . HIS A 1 187 ? -5.601 21.040 14.814 1.00 94.06 187 HIS A CA 1
ATOM 1393 C C . HIS A 1 187 ? -5.931 21.014 16.312 1.00 94.06 187 HIS A C 1
ATOM 1395 O O . HIS A 1 187 ? -5.290 20.329 17.102 1.00 94.06 187 HIS A O 1
ATOM 1401 N N . THR A 1 188 ? -6.890 21.845 16.725 1.00 91.56 188 THR A N 1
ATOM 1402 C CA . THR A 1 188 ? -7.264 22.031 18.144 1.00 91.56 188 THR A CA 1
ATOM 1403 C C . THR A 1 188 ? -8.458 21.188 18.590 1.00 91.56 188 THR A C 1
ATOM 1405 O O . THR A 1 188 ? -8.829 21.220 19.761 1.00 91.56 188 THR A O 1
ATOM 1408 N N . GLU A 1 189 ? -9.088 20.473 17.664 1.00 92.50 189 GLU A N 1
ATOM 1409 C CA . GLU A 1 189 ? -10.250 19.617 17.896 1.00 92.50 189 GLU A CA 1
ATOM 1410 C C . GLU A 1 189 ? -10.188 18.400 16.974 1.00 92.50 189 GLU A C 1
ATOM 1412 O O . GLU A 1 189 ? -9.493 18.424 15.961 1.00 92.50 189 GLU A O 1
ATOM 1417 N N . ALA A 1 190 ? -10.898 17.327 17.318 1.00 94.94 190 ALA A N 1
ATOM 1418 C CA . ALA A 1 190 ? -10.910 16.124 16.498 1.00 94.94 190 ALA A CA 1
ATOM 1419 C C . ALA A 1 190 ? -11.596 16.378 15.142 1.00 94.94 190 ALA A C 1
ATOM 1421 O O . ALA A 1 190 ? -12.664 16.986 15.083 1.00 94.94 190 ALA A O 1
ATOM 1422 N N . ARG A 1 191 ? -11.004 15.881 14.050 1.00 95.00 191 ARG A N 1
ATOM 1423 C CA . ARG A 1 191 ? -11.488 16.097 12.673 1.00 95.00 191 ARG A CA 1
ATOM 1424 C C . ARG A 1 191 ? -11.540 14.789 11.890 1.00 95.00 191 ARG A C 1
ATOM 1426 O O . ARG A 1 191 ? -10.724 13.891 12.093 1.00 95.00 191 ARG A O 1
ATOM 1433 N N . TRP A 1 192 ? -12.501 14.682 10.980 1.00 95.06 192 TRP A N 1
ATOM 1434 C CA . TRP A 1 192 ? -12.692 13.509 10.125 1.00 95.06 192 TRP A CA 1
ATOM 1435 C C . TRP A 1 192 ? -11.806 13.593 8.889 1.00 95.06 192 TRP A C 1
ATOM 1437 O O . TRP A 1 192 ? -11.984 14.496 8.076 1.00 95.06 192 TRP A O 1
ATOM 1447 N N . VAL A 1 193 ? -10.863 12.663 8.742 1.00 93.38 193 VAL A N 1
ATOM 1448 C CA . VAL A 1 193 ? -9.955 12.620 7.587 1.00 93.38 193 VAL A CA 1
ATOM 1449 C C . VAL A 1 193 ? -10.696 12.040 6.385 1.00 93.38 193 VAL A C 1
ATOM 1451 O O . VAL A 1 193 ? -11.222 10.927 6.466 1.00 93.38 193 VAL A O 1
ATOM 1454 N N . SER A 1 194 ? -10.702 12.775 5.273 1.00 89.38 194 SER A N 1
ATOM 1455 C CA . SER A 1 194 ? -11.249 12.330 3.985 1.00 89.38 194 SER A CA 1
ATOM 1456 C C . SER A 1 194 ? -10.152 11.753 3.088 1.00 89.38 194 SER A C 1
ATOM 1458 O O . SER A 1 194 ? -10.332 10.705 2.457 1.00 89.38 194 SER A O 1
ATOM 1460 N N . GLN A 1 195 ? -8.988 12.408 3.072 1.00 88.31 195 GLN A N 1
ATOM 1461 C CA . GLN A 1 195 ? -7.815 11.997 2.310 1.00 88.31 195 GLN A CA 1
ATOM 1462 C C . GLN A 1 195 ? -6.528 12.272 3.085 1.00 88.31 195 GLN A C 1
ATOM 1464 O O . GLN A 1 195 ? -6.444 13.206 3.882 1.00 88.31 195 GLN A O 1
ATOM 1469 N N . ALA A 1 196 ? -5.508 11.465 2.816 1.00 88.88 196 ALA A N 1
ATOM 1470 C CA . ALA A 1 196 ? -4.169 11.683 3.334 1.00 88.88 196 ALA A CA 1
ATOM 1471 C C . ALA A 1 196 ? -3.117 11.344 2.279 1.00 88.88 196 ALA A C 1
ATOM 1473 O O . ALA A 1 196 ? -3.258 10.393 1.502 1.00 88.88 196 ALA A O 1
ATOM 1474 N N . GLU A 1 197 ? -2.031 12.104 2.280 1.00 85.62 197 GLU A N 1
ATOM 1475 C CA . GLU A 1 197 ? -0.905 11.908 1.381 1.00 85.62 197 GLU A CA 1
ATOM 1476 C C . GLU A 1 197 ? 0.414 11.953 2.143 1.00 85.62 197 GLU A C 1
ATOM 1478 O O . GLU A 1 197 ? 0.658 12.823 2.976 1.00 85.62 197 GLU A O 1
ATOM 1483 N N . LEU A 1 198 ? 1.286 11.008 1.807 1.00 84.75 198 LEU A N 1
ATOM 1484 C CA . LEU A 1 198 ? 2.653 10.924 2.293 1.00 84.75 198 LEU A CA 1
ATOM 1485 C C . LEU A 1 198 ? 3.607 11.457 1.227 1.00 84.75 198 LEU A C 1
ATOM 1487 O O . LEU A 1 198 ? 3.565 11.008 0.080 1.00 84.75 198 LEU A O 1
ATOM 1491 N N . GLN A 1 199 ? 4.510 12.350 1.627 1.00 83.44 199 GLN A N 1
ATOM 1492 C CA . GLN A 1 199 ? 5.572 12.888 0.782 1.00 83.44 199 GLN A CA 1
ATOM 1493 C C . GLN A 1 199 ? 6.936 12.586 1.406 1.00 83.44 199 GLN A C 1
ATOM 1495 O O . GLN A 1 199 ? 7.439 13.371 2.216 1.00 83.44 199 GLN A O 1
ATOM 1500 N N . PRO A 1 200 ? 7.535 11.436 1.054 1.00 84.19 200 PRO A N 1
ATOM 1501 C CA . PRO A 1 200 ? 8.859 11.067 1.530 1.00 84.19 200 PRO A CA 1
ATOM 1502 C C . PRO A 1 200 ? 9.928 12.049 1.063 1.00 84.19 200 PRO A C 1
ATOM 1504 O O . PRO A 1 200 ? 9.843 12.585 -0.046 1.00 84.19 200 PRO A O 1
ATOM 1507 N N . GLY A 1 201 ? 10.974 12.228 1.872 1.00 83.00 201 GLY A N 1
ATOM 1508 C CA . GLY A 1 201 ? 12.106 13.081 1.509 1.00 83.00 201 GLY A CA 1
ATOM 1509 C C . GLY A 1 201 ? 12.887 12.576 0.289 1.00 83.00 201 GLY A C 1
ATOM 1510 O O . GLY A 1 201 ? 13.550 13.373 -0.377 1.00 83.00 201 GLY A O 1
ATOM 1511 N N . GLY A 1 202 ? 12.782 11.284 -0.045 1.00 79.94 202 GLY A N 1
ATOM 1512 C CA . GLY A 1 202 ? 13.392 10.705 -1.240 1.00 79.94 202 GLY A CA 1
ATOM 1513 C C . GLY A 1 202 ? 13.289 9.176 -1.331 1.00 79.94 202 GLY A C 1
ATOM 1514 O O . GLY A 1 202 ? 12.610 8.551 -0.516 1.00 79.94 202 GLY A O 1
ATOM 1515 N N . PRO A 1 203 ? 13.979 8.558 -2.310 1.00 76.19 203 PRO A N 1
ATOM 1516 C CA . PRO A 1 203 ? 13.896 7.121 -2.616 1.00 76.19 203 PRO A CA 1
ATOM 1517 C C . PRO A 1 203 ? 14.510 6.195 -1.564 1.00 76.19 203 PRO A C 1
ATOM 1519 O O . PRO A 1 203 ? 14.351 4.985 -1.660 1.00 76.19 203 PRO A O 1
ATOM 1522 N N . TRP A 1 204 ? 15.217 6.747 -0.578 1.00 81.56 204 TRP A N 1
ATOM 1523 C CA . TRP A 1 204 ? 15.753 6.007 0.568 1.00 81.56 204 TRP A CA 1
ATOM 1524 C C . TRP A 1 204 ? 14.670 5.605 1.574 1.00 81.56 204 TRP A C 1
ATOM 1526 O O . TRP A 1 204 ? 14.933 4.795 2.456 1.00 81.56 204 TRP A O 1
ATOM 1536 N N . VAL A 1 205 ? 13.467 6.175 1.473 1.00 82.19 205 VAL A N 1
ATOM 1537 C CA . VAL A 1 205 ? 12.296 5.728 2.226 1.00 82.19 205 VAL A CA 1
ATOM 1538 C C . VAL A 1 205 ? 11.644 4.579 1.468 1.00 82.19 205 VAL A C 1
ATOM 1540 O O . VAL A 1 205 ? 11.006 4.784 0.440 1.00 82.19 205 VAL A O 1
ATOM 1543 N N . HIS A 1 206 ? 11.794 3.369 1.990 1.00 78.38 206 HIS A N 1
ATOM 1544 C CA . HIS A 1 206 ? 11.218 2.164 1.413 1.00 78.38 206 HIS A CA 1
ATOM 1545 C C . HIS A 1 206 ? 9.695 2.116 1.592 1.00 78.38 206 HIS A C 1
ATOM 1547 O O . HIS A 1 206 ? 8.960 1.855 0.640 1.00 78.38 206 HIS A O 1
ATOM 1553 N N . HIS A 1 207 ? 9.209 2.409 2.800 1.00 78.00 207 HIS A N 1
ATOM 1554 C CA . HIS A 1 207 ? 7.792 2.657 3.047 1.00 78.00 207 HIS A CA 1
ATOM 1555 C C . HIS A 1 207 ? 7.567 3.500 4.302 1.00 78.00 207 HIS A C 1
ATOM 1557 O O . HIS A 1 207 ? 8.404 3.555 5.203 1.00 78.00 207 HIS A O 1
ATOM 1563 N N . ILE A 1 208 ? 6.395 4.131 4.368 1.00 83.31 208 ILE A N 1
ATOM 1564 C CA . ILE A 1 208 ? 5.916 4.853 5.548 1.00 83.31 208 ILE A CA 1
ATOM 1565 C C . ILE A 1 208 ? 4.555 4.304 5.917 1.00 83.31 208 ILE A C 1
ATOM 1567 O O . ILE A 1 208 ? 3.675 4.159 5.069 1.00 83.31 208 ILE A O 1
ATOM 1571 N N . VAL A 1 209 ? 4.358 4.019 7.193 1.00 81.25 209 VAL A N 1
ATOM 1572 C CA . VAL A 1 209 ? 3.113 3.460 7.693 1.00 81.25 209 VAL A CA 1
ATOM 1573 C C . VAL A 1 209 ? 2.564 4.360 8.786 1.00 81.25 209 VAL A C 1
ATOM 1575 O O . VAL A 1 209 ? 3.232 4.646 9.779 1.00 81.25 209 VAL A O 1
ATOM 1578 N N . SER A 1 210 ? 1.307 4.767 8.631 1.00 82.94 210 SER A N 1
ATOM 1579 C CA . SER A 1 210 ? 0.569 5.461 9.681 1.00 82.94 210 SER A CA 1
ATOM 1580 C C . SER A 1 210 ? -0.892 5.057 9.675 1.00 82.94 210 SER A C 1
ATOM 1582 O O . SER A 1 210 ? -1.491 4.790 8.637 1.00 82.94 210 SER A O 1
ATOM 1584 N N . SER A 1 211 ? -1.498 5.032 10.856 1.00 75.12 211 SER A N 1
ATOM 1585 C CA . SER A 1 211 ? -2.884 4.588 11.000 1.00 75.12 211 SER A CA 1
ATOM 1586 C C . SER A 1 211 ? -3.870 5.525 10.304 1.00 75.12 211 SER A C 1
ATOM 1588 O O . SER A 1 211 ? -4.836 5.049 9.712 1.00 75.12 211 SER A O 1
ATOM 1590 N N . HIS A 1 212 ? -3.576 6.825 10.293 1.00 81.38 212 HIS A N 1
ATOM 1591 C CA . HIS A 1 212 ? -4.417 7.852 9.674 1.00 81.38 212 HIS A CA 1
ATOM 1592 C C . HIS A 1 212 ? -4.094 8.091 8.191 1.00 81.38 212 HIS A C 1
ATOM 1594 O O . HIS A 1 212 ? -4.862 8.761 7.512 1.00 81.38 212 HIS A O 1
ATOM 1600 N N . MET A 1 213 ? -2.984 7.540 7.681 1.00 76.50 213 MET A N 1
ATOM 1601 C CA . MET A 1 213 ? -2.489 7.824 6.322 1.00 76.50 213 MET A CA 1
ATOM 1602 C C . MET A 1 213 ? -2.341 6.584 5.436 1.00 76.50 213 MET A C 1
ATOM 1604 O O . MET A 1 213 ? -1.964 6.693 4.272 1.00 76.50 213 MET A O 1
ATOM 1608 N N . GLY A 1 214 ? -2.611 5.392 5.971 1.00 78.25 214 GLY A N 1
ATOM 1609 C CA . GLY A 1 214 ? -2.409 4.150 5.240 1.00 78.25 214 GLY A CA 1
ATOM 1610 C C . GLY A 1 214 ? -0.940 3.737 5.180 1.00 78.25 214 GLY A C 1
ATOM 1611 O O . GLY A 1 214 ? -0.154 3.937 6.110 1.00 78.25 214 GLY A O 1
ATOM 1612 N N . VAL A 1 215 ? -0.589 3.104 4.065 1.00 74.44 215 VAL A N 1
ATOM 1613 C CA . VAL A 1 215 ? 0.780 2.700 3.745 1.00 74.44 215 VAL A CA 1
ATOM 1614 C C . VAL A 1 215 ? 1.222 3.494 2.523 1.00 74.44 215 VAL A C 1
ATOM 1616 O O . VAL A 1 215 ? 0.654 3.334 1.440 1.00 74.44 215 VAL A O 1
ATOM 1619 N N . GLY A 1 216 ? 2.228 4.343 2.700 1.00 71.50 216 GLY A N 1
ATOM 1620 C CA . GLY A 1 216 ? 2.963 4.959 1.608 1.00 71.50 216 GLY A CA 1
ATOM 1621 C C . GLY A 1 216 ? 4.003 3.977 1.098 1.00 71.50 216 GLY A C 1
ATOM 1622 O O . GLY A 1 216 ? 5.011 3.753 1.761 1.00 71.50 216 GLY A O 1
ATOM 1623 N N . VAL A 1 217 ? 3.745 3.405 -0.075 1.00 66.81 217 VAL A N 1
ATOM 1624 C CA . VAL A 1 217 ? 4.726 2.644 -0.855 1.00 66.81 217 VAL A CA 1
ATOM 1625 C C . VAL A 1 217 ? 4.925 3.304 -2.212 1.00 66.81 217 VAL A C 1
ATOM 1627 O O . VAL A 1 217 ? 4.002 3.969 -2.702 1.00 66.81 217 VAL A O 1
ATOM 1630 N N . PRO A 1 218 ? 6.091 3.101 -2.837 1.00 58.72 218 PRO A N 1
ATOM 1631 C CA . PRO A 1 218 ? 6.365 3.665 -4.141 1.00 58.72 218 PRO A CA 1
ATOM 1632 C C . PRO A 1 218 ? 5.302 3.340 -5.202 1.00 58.72 218 PRO A C 1
ATOM 1634 O O . PRO A 1 218 ? 4.877 2.194 -5.359 1.00 58.72 218 PRO A O 1
ATOM 1637 N N . GLY A 1 219 ? 4.877 4.360 -5.955 1.00 55.41 219 GLY A N 1
ATOM 1638 C CA . GLY A 1 219 ? 3.943 4.217 -7.083 1.00 55.41 219 GLY A CA 1
ATOM 1639 C C . GLY A 1 219 ? 2.460 4.123 -6.702 1.00 55.41 219 GLY A C 1
ATOM 1640 O O . GLY A 1 219 ? 1.622 3.814 -7.557 1.00 55.41 219 GLY A O 1
ATOM 1641 N N . ARG A 1 220 ? 2.109 4.382 -5.438 1.00 65.88 220 ARG A N 1
ATOM 1642 C CA . ARG A 1 220 ? 0.725 4.421 -4.943 1.00 65.88 220 ARG A CA 1
ATOM 1643 C C . ARG A 1 220 ? 0.146 5.843 -4.990 1.00 65.88 220 ARG A C 1
ATOM 1645 O O . ARG A 1 220 ? 0.879 6.803 -4.869 1.00 65.88 220 ARG A O 1
ATOM 1652 N N . GLY A 1 221 ? -1.163 5.989 -5.183 1.00 65.06 221 GLY A N 1
ATOM 1653 C CA . GLY A 1 221 ? -1.841 7.285 -5.042 1.00 65.06 221 GLY A CA 1
ATOM 1654 C C . GLY A 1 221 ? -2.091 7.664 -3.573 1.00 65.06 221 GLY A C 1
ATOM 1655 O O . GLY A 1 221 ? -1.728 6.898 -2.675 1.00 65.06 221 GLY A O 1
ATOM 1656 N N . PRO A 1 222 ? -2.732 8.813 -3.311 1.00 72.62 222 PRO A N 1
ATOM 1657 C CA . PRO A 1 222 ? -3.130 9.189 -1.960 1.00 72.62 222 PRO A CA 1
ATOM 1658 C C . PRO A 1 222 ? -4.130 8.195 -1.360 1.00 72.62 222 PRO A C 1
ATOM 1660 O O . PRO A 1 222 ? -4.882 7.521 -2.071 1.00 72.62 222 PRO A O 1
ATOM 1663 N N . PHE A 1 223 ? -4.140 8.109 -0.033 1.00 77.69 223 PHE A N 1
ATOM 1664 C CA . PHE A 1 223 ? -5.097 7.294 0.700 1.00 77.69 223 PHE A CA 1
ATOM 1665 C C . PHE A 1 223 ? -6.434 8.034 0.779 1.00 77.69 223 PHE A C 1
ATOM 1667 O O . PHE A 1 223 ? -6.473 9.202 1.164 1.00 77.69 223 PHE A O 1
ATOM 1674 N N . SER A 1 224 ? -7.521 7.371 0.381 1.00 83.44 224 SER A N 1
ATOM 1675 C CA . SER A 1 224 ? -8.849 7.985 0.302 1.00 83.44 224 SER A CA 1
ATOM 1676 C C . SER A 1 224 ? -9.949 7.018 0.712 1.00 83.44 224 SER A C 1
ATOM 1678 O O . SER A 1 224 ? -9.938 5.828 0.370 1.00 83.44 224 SER A O 1
ATOM 1680 N N . PHE A 1 225 ? -10.946 7.561 1.397 1.00 85.56 225 PHE A N 1
ATOM 1681 C CA . PHE A 1 225 ? -12.143 6.828 1.774 1.00 85.56 225 PHE A CA 1
ATOM 1682 C C . PHE A 1 225 ? -13.284 7.060 0.773 1.00 85.56 225 PHE A C 1
ATOM 1684 O O . PHE A 1 225 ? -13.330 8.110 0.128 1.00 85.56 225 PHE A O 1
ATOM 1691 N N . PRO A 1 226 ? -14.201 6.089 0.593 1.00 87.44 226 PRO A N 1
ATOM 1692 C CA . PRO A 1 226 ? -15.458 6.356 -0.099 1.00 87.44 226 PRO A CA 1
ATOM 1693 C C . PRO A 1 226 ? -16.263 7.446 0.627 1.00 87.44 226 PRO A C 1
ATOM 1695 O O . PRO A 1 226 ? -16.113 7.645 1.831 1.00 87.44 226 PRO A O 1
ATOM 1698 N N . GLU A 1 227 ? -17.158 8.124 -0.089 1.00 88.25 227 GLU A N 1
ATOM 1699 C CA . GLU A 1 227 ? -18.097 9.072 0.523 1.00 88.25 227 GLU A CA 1
ATOM 1700 C C . GLU A 1 227 ? -18.898 8.396 1.649 1.00 88.25 227 GLU A C 1
ATOM 1702 O O . GLU A 1 227 ? -19.370 7.268 1.487 1.00 88.25 227 GLU A O 1
ATOM 1707 N N . GLY A 1 228 ? -19.016 9.061 2.800 1.00 92.06 228 GLY A N 1
ATOM 1708 C CA . GLY A 1 228 ? -19.664 8.503 3.989 1.00 92.06 228 GLY A CA 1
ATOM 1709 C C . GLY A 1 228 ? -18.747 7.709 4.923 1.00 92.06 228 GLY A C 1
ATOM 1710 O O . GLY A 1 228 ? -19.217 7.212 5.946 1.00 92.06 228 GLY A O 1
ATOM 1711 N N . TRP A 1 229 ? -17.454 7.575 4.615 1.00 94.31 229 TRP A N 1
ATOM 1712 C CA . TRP A 1 229 ? -16.496 6.807 5.415 1.00 94.31 229 TRP A CA 1
ATOM 1713 C C . TRP A 1 229 ? -15.375 7.708 5.902 1.00 94.31 229 TRP A C 1
ATOM 1715 O O . TRP A 1 229 ? -14.793 8.442 5.118 1.00 94.31 229 TRP A O 1
ATOM 1725 N N . GLY A 1 230 ? -14.999 7.611 7.171 1.00 91.69 230 GLY A N 1
ATOM 1726 C CA . GLY A 1 230 ? -13.914 8.439 7.686 1.00 91.69 230 GLY A CA 1
ATOM 1727 C C . GLY A 1 230 ? -13.222 7.813 8.877 1.00 91.69 230 GLY A C 1
ATOM 1728 O O . GLY A 1 230 ? -13.845 7.123 9.685 1.00 91.69 230 GLY A O 1
ATOM 1729 N N . ILE A 1 231 ? -11.925 8.079 8.998 1.00 92.44 231 ILE A N 1
ATOM 1730 C CA . ILE A 1 231 ? -11.187 7.851 10.239 1.00 92.44 231 ILE A CA 1
ATOM 1731 C C . ILE A 1 231 ? -11.136 9.163 11.020 1.00 92.44 231 ILE A C 1
ATOM 1733 O O . ILE A 1 231 ? -10.889 10.231 10.454 1.00 92.44 231 ILE A O 1
ATOM 1737 N N . LEU A 1 232 ? -11.402 9.088 12.321 1.00 94.38 232 LEU A N 1
ATOM 1738 C CA . LEU A 1 232 ? -11.336 10.255 13.187 1.00 94.38 232 LEU A CA 1
ATOM 1739 C C . LEU A 1 232 ? -9.887 10.493 13.611 1.00 94.38 232 LEU A C 1
ATOM 1741 O O . LEU A 1 232 ? -9.285 9.620 14.235 1.00 94.38 232 LEU A O 1
ATOM 1745 N N . LEU A 1 233 ? -9.359 11.677 13.306 1.00 93.69 233 LEU A N 1
ATOM 1746 C CA . LEU A 1 233 ? -8.094 12.153 13.844 1.00 93.69 233 LEU A CA 1
ATOM 1747 C C . LEU A 1 233 ? -8.379 12.936 15.140 1.00 93.69 233 LEU A C 1
ATOM 1749 O O . LEU A 1 233 ? -8.947 14.029 15.055 1.00 93.69 233 LEU A O 1
ATOM 1753 N N . PRO A 1 234 ? -8.031 12.407 16.329 1.00 92.81 234 PRO A N 1
ATOM 1754 C CA . PRO A 1 234 ? -8.172 13.140 17.592 1.00 92.81 234 PRO A CA 1
ATOM 1755 C C . PRO A 1 234 ? -7.255 14.373 17.628 1.00 92.81 234 PRO A C 1
ATOM 1757 O O . PRO A 1 234 ? -6.343 14.493 16.814 1.00 92.81 234 PRO A O 1
ATOM 1760 N N . GLU A 1 235 ? -7.494 15.286 18.569 1.00 90.81 235 GLU A N 1
ATOM 1761 C CA . GLU A 1 235 ? -6.757 16.544 18.813 1.00 90.81 235 GLU A CA 1
ATOM 1762 C C . GLU A 1 235 ? -5.322 16.353 19.347 1.00 90.81 235 GLU A C 1
ATOM 1764 O O . GLU A 1 235 ? -4.873 16.996 20.295 1.00 90.81 235 GLU A O 1
ATOM 1769 N N . ASP A 1 236 ? -4.601 15.414 18.753 1.00 85.75 236 ASP A N 1
ATOM 1770 C CA . ASP A 1 236 ? -3.267 15.036 19.164 1.00 85.75 236 ASP A CA 1
ATOM 1771 C C . ASP A 1 236 ? -2.205 16.063 18.744 1.00 85.75 236 ASP A C 1
ATOM 1773 O O . ASP A 1 236 ? -2.290 16.640 17.659 1.00 85.75 236 ASP A O 1
ATOM 1777 N N . PRO A 1 237 ? -1.150 16.256 19.560 1.00 86.19 237 PRO A N 1
ATOM 1778 C CA . PRO A 1 237 ? -0.096 17.227 19.268 1.00 86.19 237 PRO A CA 1
ATOM 1779 C C . PRO A 1 237 ? 0.894 16.752 18.194 1.00 86.19 237 PRO A C 1
ATOM 1781 O O . PRO A 1 237 ? 1.761 17.518 17.778 1.00 86.19 237 PRO A O 1
ATOM 1784 N N . PHE A 1 238 ? 0.815 15.492 17.763 1.00 88.69 238 PHE A N 1
ATOM 1785 C CA . PHE A 1 238 ? 1.668 14.924 16.725 1.00 88.69 238 PHE A CA 1
ATOM 1786 C C . PHE A 1 238 ? 1.019 13.702 16.072 1.00 88.69 238 PHE A C 1
ATOM 1788 O O . PHE A 1 238 ? 0.188 13.015 16.669 1.00 88.69 238 PHE A O 1
ATOM 1795 N N . ILE A 1 239 ? 1.471 13.392 14.860 1.00 89.19 239 ILE A N 1
ATOM 1796 C CA . ILE A 1 239 ? 1.145 12.166 14.135 1.00 89.19 239 ILE A CA 1
ATOM 1797 C C . ILE A 1 239 ? 2.317 11.198 14.245 1.00 89.19 239 ILE A C 1
ATOM 1799 O O . ILE A 1 239 ? 3.450 11.546 13.918 1.00 89.19 239 ILE A O 1
ATOM 1803 N N . THR A 1 240 ? 2.059 9.961 14.666 1.00 86.88 240 THR A N 1
ATOM 1804 C CA . THR A 1 240 ? 3.086 8.917 14.663 1.00 86.88 240 THR A CA 1
ATOM 1805 C C . THR A 1 240 ? 3.182 8.248 13.289 1.00 86.88 240 THR A C 1
ATOM 1807 O O . THR A 1 240 ? 2.177 7.817 12.703 1.00 86.88 240 THR A O 1
ATOM 1810 N N . VAL A 1 241 ? 4.411 8.128 12.786 1.00 87.50 241 VAL A N 1
ATOM 1811 C CA . VAL A 1 241 ? 4.738 7.418 11.545 1.00 87.50 241 VAL A CA 1
ATOM 1812 C C . VAL A 1 241 ? 5.835 6.395 11.803 1.00 87.50 241 VAL A C 1
ATOM 1814 O O . VAL A 1 241 ? 6.860 6.710 12.403 1.00 87.50 241 VAL A O 1
ATOM 1817 N N . ASN A 1 242 ? 5.627 5.160 11.354 1.00 85.81 242 ASN A N 1
ATOM 1818 C CA . ASN A 1 242 ? 6.700 4.180 11.269 1.00 85.81 242 ASN A CA 1
ATOM 1819 C C . ASN A 1 242 ? 7.342 4.311 9.888 1.00 85.81 242 ASN A C 1
ATOM 1821 O O . ASN A 1 242 ? 6.651 4.264 8.868 1.00 85.81 242 ASN A O 1
ATOM 1825 N N . MET A 1 243 ? 8.642 4.563 9.882 1.00 86.12 243 MET A N 1
ATOM 1826 C CA . MET A 1 243 ? 9.421 4.884 8.701 1.00 86.12 243 MET A CA 1
ATOM 1827 C C . MET A 1 243 ? 10.403 3.754 8.463 1.00 86.12 243 MET A C 1
ATOM 1829 O O . MET A 1 243 ? 11.161 3.421 9.364 1.00 86.12 243 MET A O 1
ATOM 1833 N N . HIS A 1 244 ? 10.427 3.202 7.255 1.00 85.50 244 HIS A N 1
ATOM 1834 C CA . HIS A 1 244 ? 11.433 2.231 6.859 1.00 85.50 244 HIS A CA 1
ATOM 1835 C C . HIS A 1 244 ? 12.401 2.870 5.875 1.00 85.50 244 HIS A C 1
ATOM 1837 O O . HIS A 1 244 ? 12.044 3.119 4.726 1.00 85.50 244 HIS A O 1
ATOM 1843 N N . TYR A 1 245 ? 13.631 3.113 6.317 1.00 85.56 245 TYR A N 1
ATOM 1844 C CA . TYR A 1 245 ? 14.723 3.510 5.443 1.00 85.56 245 TYR A CA 1
ATOM 1845 C C . TYR A 1 245 ? 15.463 2.295 4.899 1.00 85.56 245 TYR A C 1
ATOM 1847 O O . TYR A 1 245 ? 15.875 1.433 5.669 1.00 85.56 245 TYR A O 1
ATOM 1855 N N . HIS A 1 246 ? 15.690 2.278 3.588 1.00 80.69 246 HIS A N 1
ATOM 1856 C CA . HIS A 1 246 ? 16.604 1.348 2.943 1.00 80.69 246 HIS A CA 1
ATOM 1857 C C . HIS A 1 246 ? 17.396 2.069 1.848 1.00 80.69 246 HIS A C 1
ATOM 1859 O O . HIS A 1 246 ? 16.807 2.633 0.923 1.00 80.69 246 HIS A O 1
ATOM 1865 N N . LYS A 1 247 ? 18.729 2.090 1.953 1.00 83.88 247 LYS A N 1
ATOM 1866 C CA . LYS A 1 247 ? 19.600 2.738 0.960 1.00 83.88 247 LYS A CA 1
ATOM 1867 C C . LYS A 1 247 ? 20.929 2.012 0.790 1.00 83.88 247 LYS A C 1
ATOM 1869 O O . LYS A 1 247 ? 21.409 1.349 1.704 1.00 83.88 247 LYS A O 1
ATOM 1874 N N . ASP A 1 248 ? 21.570 2.236 -0.354 1.00 83.38 248 ASP A N 1
ATOM 1875 C CA . ASP A 1 248 ? 22.952 1.808 -0.564 1.00 83.38 248 ASP A CA 1
ATOM 1876 C C . ASP A 1 248 ? 23.892 2.449 0.478 1.00 83.38 248 ASP A C 1
ATOM 1878 O O . ASP A 1 248 ? 23.745 3.621 0.852 1.00 83.38 248 ASP A O 1
ATOM 1882 N N . THR A 1 249 ? 24.893 1.685 0.920 1.00 87.56 249 THR A N 1
ATOM 1883 C CA . THR A 1 249 ? 25.945 2.156 1.834 1.00 87.56 249 THR A CA 1
ATOM 1884 C C . THR A 1 249 ? 27.247 2.472 1.108 1.00 87.56 249 THR A C 1
ATOM 1886 O O . THR A 1 249 ? 27.548 1.955 0.030 1.00 87.56 249 THR A O 1
ATOM 1889 N N . GLY A 1 250 ? 28.061 3.327 1.725 1.00 90.62 250 GLY A N 1
ATOM 1890 C CA . GLY A 1 250 ? 29.400 3.669 1.259 1.00 90.62 250 GLY A CA 1
ATOM 1891 C C . GLY A 1 250 ? 29.662 5.173 1.184 1.00 90.62 250 GLY A C 1
ATOM 1892 O O . GLY A 1 250 ? 28.754 5.976 1.402 1.00 90.62 250 GLY A O 1
ATOM 1893 N N . PRO A 1 251 ? 30.912 5.575 0.883 1.00 92.31 251 PRO A N 1
ATOM 1894 C CA . PRO A 1 251 ? 31.312 6.977 0.911 1.00 92.31 251 PRO A CA 1
ATOM 1895 C C . PRO A 1 251 ? 30.456 7.859 -0.007 1.00 92.31 251 PRO A C 1
ATOM 1897 O O . PRO A 1 251 ? 30.433 7.647 -1.221 1.00 92.31 251 PRO A O 1
ATOM 1900 N N . GLY A 1 252 ? 29.815 8.881 0.565 1.00 90.12 252 GLY A N 1
ATOM 1901 C CA . GLY A 1 252 ? 28.999 9.844 -0.182 1.00 90.12 252 GLY A CA 1
ATOM 1902 C C . GLY A 1 252 ? 27.564 9.389 -0.458 1.00 90.12 252 GLY A C 1
ATOM 1903 O O . GLY A 1 252 ? 26.919 9.955 -1.338 1.00 90.12 252 GLY A O 1
ATOM 1904 N N . THR A 1 253 ? 27.078 8.384 0.273 1.00 89.88 253 THR A N 1
ATOM 1905 C CA . THR A 1 253 ? 25.678 7.922 0.230 1.00 89.88 253 THR A CA 1
ATOM 1906 C C . THR A 1 253 ? 24.826 8.520 1.351 1.00 89.88 253 THR A C 1
ATOM 1908 O O . THR A 1 253 ? 23.629 8.246 1.421 1.00 89.88 253 THR A O 1
ATOM 1911 N N . ALA A 1 254 ? 25.420 9.326 2.235 1.00 92.31 254 ALA A N 1
ATOM 1912 C CA . ALA A 1 254 ? 24.706 10.043 3.274 1.00 92.31 254 ALA A CA 1
ATOM 1913 C C . ALA A 1 254 ? 23.642 10.972 2.677 1.00 92.31 254 ALA A C 1
ATOM 1915 O O . ALA A 1 254 ? 23.892 11.710 1.719 1.00 92.31 254 ALA A O 1
ATOM 1916 N N . ILE A 1 255 ? 22.459 10.951 3.281 1.00 91.81 255 ILE A N 1
ATOM 1917 C CA . ILE A 1 255 ? 21.303 11.749 2.870 1.00 91.81 255 ILE A CA 1
ATOM 1918 C C . ILE A 1 255 ? 20.701 12.457 4.078 1.00 91.81 255 ILE A C 1
ATOM 1920 O O . ILE A 1 255 ? 21.038 12.171 5.228 1.00 91.81 255 ILE A O 1
ATOM 1924 N N . VAL A 1 256 ? 19.806 13.399 3.806 1.00 92.12 256 VAL A N 1
ATOM 1925 C CA . VAL A 1 256 ? 18.987 14.048 4.826 1.00 92.12 256 VAL A CA 1
ATOM 1926 C C . VAL A 1 256 ? 17.539 13.909 4.397 1.00 92.12 256 VAL A C 1
ATOM 1928 O O . VAL A 1 256 ? 17.171 14.359 3.310 1.00 92.12 256 VAL A O 1
ATOM 1931 N N . ASP A 1 257 ? 16.735 13.280 5.243 1.00 91.56 257 ASP A N 1
ATOM 1932 C CA . ASP A 1 257 ? 15.307 13.123 5.021 1.00 91.56 257 ASP A CA 1
ATOM 1933 C C . ASP A 1 257 ? 14.522 14.295 5.625 1.00 91.56 257 ASP A C 1
ATOM 1935 O O . ASP A 1 257 ? 14.821 14.756 6.726 1.00 91.56 257 ASP A O 1
ATOM 1939 N N . ASN A 1 258 ? 13.523 14.773 4.883 1.00 90.69 258 ASN A N 1
ATOM 1940 C CA . ASN A 1 258 ? 12.587 15.819 5.301 1.00 90.69 258 ASN A CA 1
ATOM 1941 C C . ASN A 1 258 ? 11.155 15.391 4.953 1.00 90.69 258 ASN A C 1
ATOM 1943 O O . ASN A 1 258 ? 10.409 16.139 4.320 1.00 90.69 258 ASN A O 1
ATOM 1947 N N . THR A 1 259 ? 10.809 14.139 5.260 1.00 91.19 259 THR A N 1
ATOM 1948 C CA . THR A 1 259 ? 9.472 13.609 4.992 1.00 91.19 259 THR A CA 1
ATOM 1949 C C . THR A 1 259 ? 8.401 14.492 5.628 1.00 91.19 259 THR A C 1
ATOM 1951 O O . THR A 1 259 ? 8.509 14.909 6.782 1.00 91.19 259 THR A O 1
ATOM 1954 N N . ARG A 1 260 ? 7.316 14.696 4.881 1.00 91.62 260 ARG A N 1
ATOM 1955 C CA . ARG A 1 260 ? 6.103 15.371 5.342 1.00 91.62 260 ARG A CA 1
ATOM 1956 C C . ARG A 1 260 ? 4.846 14.608 4.940 1.00 91.62 260 ARG A C 1
ATOM 1958 O O . ARG A 1 260 ? 4.888 13.700 4.107 1.00 91.62 260 ARG A O 1
ATOM 1965 N N . ALA A 1 261 ? 3.721 14.995 5.517 1.00 90.94 261 ALA A N 1
ATOM 1966 C CA . ALA A 1 261 ? 2.415 14.438 5.222 1.00 90.94 261 ALA A CA 1
ATOM 1967 C C . ALA A 1 261 ? 1.335 15.519 5.214 1.00 90.94 261 ALA A C 1
ATOM 1969 O O . ALA A 1 261 ? 1.431 16.508 5.939 1.00 90.94 261 ALA A O 1
ATOM 1970 N N . GLY A 1 262 ? 0.318 15.314 4.385 1.00 91.81 262 GLY A N 1
ATOM 1971 C CA . GLY A 1 262 ? -0.817 16.210 4.218 1.00 91.81 262 GLY A CA 1
ATOM 1972 C C . GLY A 1 262 ? -2.126 15.484 4.502 1.00 91.81 262 GLY A C 1
ATOM 1973 O O . GLY A 1 262 ? -2.282 14.319 4.133 1.00 91.81 262 GLY A O 1
ATOM 1974 N N . PHE A 1 263 ? -3.063 16.183 5.135 1.00 93.06 263 PHE A N 1
ATOM 1975 C CA . PHE A 1 263 ? -4.418 15.715 5.404 1.00 93.06 263 PHE A CA 1
ATOM 1976 C C . PHE A 1 263 ? -5.434 16.676 4.799 1.00 93.06 263 PHE A C 1
ATOM 1978 O O . PHE A 1 263 ? -5.298 17.892 4.939 1.00 93.06 263 PHE A O 1
ATOM 1985 N N . SER A 1 264 ? -6.476 16.110 4.202 1.00 92.75 264 SER A N 1
ATOM 1986 C CA . SER A 1 264 ? -7.722 16.807 3.897 1.00 92.75 264 SER A CA 1
ATOM 1987 C C . SER A 1 264 ? -8.819 16.250 4.796 1.00 92.75 264 SER A C 1
ATOM 1989 O O . SER A 1 264 ? -8.878 15.039 5.050 1.00 92.75 264 SER A O 1
ATOM 1991 N N . PHE A 1 265 ? -9.682 17.125 5.292 1.00 94.44 265 PHE A N 1
ATOM 1992 C CA . PHE A 1 265 ? -10.787 16.757 6.166 1.00 94.44 265 PHE A CA 1
ATOM 1993 C C . PHE A 1 265 ? -12.127 16.892 5.446 1.00 94.44 265 PHE A C 1
ATOM 1995 O O . PHE A 1 265 ? -12.228 17.489 4.377 1.00 94.44 265 PHE A O 1
ATOM 2002 N N . TYR A 1 266 ? -13.159 16.281 6.016 1.00 95.19 266 TYR A N 1
ATOM 2003 C CA . TYR A 1 266 ? -14.534 16.542 5.599 1.00 95.19 266 TYR A CA 1
ATOM 2004 C C . TYR A 1 266 ? -14.990 17.944 6.024 1.00 95.19 266 TYR A C 1
ATOM 2006 O O . TYR A 1 266 ? -14.522 18.483 7.034 1.00 95.19 266 TYR A O 1
ATOM 2014 N N . GLU A 1 267 ? -15.929 18.508 5.269 1.00 94.62 267 GLU A N 1
ATOM 2015 C CA . GLU A 1 267 ? -16.486 19.842 5.483 1.00 94.62 267 GLU A CA 1
ATOM 2016 C C . GLU A 1 267 ? -17.711 19.797 6.412 1.00 94.62 267 GLU A C 1
ATOM 2018 O O . GLU A 1 267 ? -18.427 18.791 6.462 1.00 94.62 267 GLU A O 1
ATOM 2023 N N . PRO A 1 268 ? -18.020 20.884 7.146 1.00 95.81 268 PRO A N 1
ATOM 2024 C CA . PRO A 1 268 ? -19.229 20.947 7.958 1.00 95.81 268 PRO A CA 1
ATOM 2025 C C . PRO A 1 268 ? -20.503 20.662 7.148 1.00 95.81 268 PRO A C 1
ATOM 2027 O O . PRO A 1 268 ? -20.776 21.316 6.140 1.00 95.81 268 PRO A O 1
ATOM 2030 N N . GLY A 1 269 ? -21.320 19.727 7.633 1.00 95.62 269 GLY A N 1
ATOM 2031 C CA . GLY A 1 269 ? -22.537 19.255 6.967 1.00 95.62 269 GLY A CA 1
ATOM 2032 C C . GLY A 1 269 ? -22.376 17.949 6.183 1.00 95.62 269 GLY A C 1
ATOM 2033 O O . GLY A 1 269 ? -23.397 17.334 5.865 1.00 95.62 269 GLY A O 1
ATOM 2034 N N . ASP A 1 270 ? -21.146 17.495 5.925 1.00 96.56 270 ASP A N 1
ATOM 2035 C CA . ASP A 1 270 ? -20.900 16.148 5.406 1.00 96.56 270 ASP A CA 1
ATOM 2036 C C . ASP A 1 270 ? -21.374 15.088 6.410 1.00 96.56 270 ASP A C 1
ATOM 2038 O O . ASP A 1 270 ? -21.446 15.331 7.618 1.00 96.56 270 ASP A O 1
ATOM 2042 N N . VAL A 1 271 ? -21.706 13.893 5.920 1.00 97.19 271 VAL A N 1
ATOM 2043 C CA . VAL A 1 271 ? -22.208 12.789 6.750 1.00 97.19 271 VAL A CA 1
ATOM 2044 C C . VAL A 1 271 ? -21.196 11.652 6.765 1.00 97.19 271 VAL A C 1
ATOM 2046 O O . VAL A 1 271 ? -20.776 11.181 5.713 1.00 97.19 271 VAL A O 1
ATOM 2049 N N . ILE A 1 272 ? -20.838 11.182 7.959 1.00 97.50 272 ILE A N 1
ATOM 2050 C CA . ILE A 1 272 ? -20.028 9.988 8.196 1.00 97.50 272 ILE A CA 1
ATOM 2051 C C . ILE A 1 272 ? -20.951 8.864 8.663 1.00 97.50 272 ILE A C 1
ATOM 2053 O O . ILE A 1 272 ? -21.365 8.793 9.823 1.00 97.50 272 ILE A O 1
ATOM 2057 N N . ASP A 1 273 ? -21.261 7.957 7.746 1.00 97.00 273 ASP A N 1
ATOM 2058 C CA . ASP A 1 273 ? -22.012 6.744 8.042 1.00 97.00 273 ASP A CA 1
ATOM 2059 C C . ASP A 1 273 ? -21.124 5.686 8.698 1.00 97.00 273 ASP A C 1
ATOM 2061 O O . ASP A 1 273 ? -21.547 5.030 9.648 1.00 97.00 273 ASP A O 1
ATOM 2065 N N . TYR A 1 274 ? -19.879 5.542 8.246 1.00 96.56 274 TYR A N 1
ATOM 2066 C CA . TYR A 1 274 ? -18.996 4.461 8.673 1.00 96.56 274 TYR A CA 1
ATOM 2067 C C . TYR A 1 274 ? -17.690 5.001 9.253 1.00 96.56 274 TYR A C 1
ATOM 2069 O O . TYR A 1 274 ? -16.826 5.526 8.548 1.00 96.56 274 TYR A O 1
ATOM 2077 N N . VAL A 1 275 ? -17.530 4.825 10.564 1.00 95.31 275 VAL A N 1
ATOM 2078 C CA . VAL A 1 275 ? -16.297 5.177 11.275 1.00 95.31 275 VAL A CA 1
ATOM 2079 C C . VAL A 1 275 ? -15.266 4.074 11.070 1.00 95.31 275 VAL A C 1
ATOM 2081 O O . VAL A 1 275 ? -15.418 2.970 11.597 1.00 95.31 275 VAL A O 1
ATOM 2084 N N . VAL A 1 276 ? -14.223 4.385 10.309 1.00 94.19 276 VAL A N 1
ATOM 2085 C CA . VAL A 1 276 ? -13.146 3.457 9.968 1.00 94.19 276 VAL A CA 1
ATOM 2086 C C . VAL A 1 276 ? -12.180 3.298 11.140 1.00 94.19 276 VAL A C 1
ATOM 2088 O O . VAL A 1 276 ? -11.808 4.266 11.800 1.00 94.19 276 VAL A O 1
ATOM 2091 N N . ASP A 1 277 ? -11.734 2.065 11.356 1.00 90.56 277 ASP A N 1
ATOM 2092 C CA . ASP A 1 277 ? -10.637 1.702 12.247 1.00 90.56 277 ASP A CA 1
ATOM 2093 C C . ASP A 1 277 ? -9.579 0.884 11.480 1.00 90.56 277 ASP A C 1
ATOM 2095 O O . ASP A 1 277 ? -9.810 0.376 10.376 1.00 90.56 277 ASP A O 1
ATOM 2099 N N . THR A 1 278 ? -8.391 0.754 12.064 1.00 88.88 278 THR A N 1
ATOM 2100 C CA . THR A 1 278 ? -7.284 -0.028 11.511 1.00 88.88 278 THR A CA 1
ATOM 2101 C C . THR A 1 278 ? -6.599 -0.862 12.581 1.00 88.88 278 THR A C 1
ATOM 2103 O O . THR A 1 278 ? -6.428 -0.444 13.727 1.00 88.88 278 THR A O 1
ATOM 2106 N N . ASP A 1 279 ? -6.169 -2.052 12.175 1.00 87.50 279 ASP A N 1
ATOM 2107 C CA . ASP A 1 279 ? -5.517 -3.031 13.034 1.00 87.50 279 ASP A CA 1
ATOM 2108 C C . ASP A 1 279 ? -4.318 -3.657 12.307 1.00 87.50 279 ASP A C 1
ATOM 2110 O O . ASP A 1 279 ? -4.335 -3.824 11.082 1.00 87.50 279 ASP A O 1
ATOM 2114 N N . ILE A 1 280 ? -3.278 -4.008 13.067 1.00 88.12 280 ILE A N 1
ATOM 2115 C CA . ILE A 1 280 ? -2.106 -4.738 12.576 1.00 88.12 280 ILE A CA 1
ATOM 2116 C C . ILE A 1 280 ? -2.097 -6.107 13.244 1.00 88.12 280 ILE A C 1
ATOM 2118 O O . ILE A 1 280 ? -1.693 -6.285 14.396 1.00 88.12 280 ILE A O 1
ATOM 2122 N N . ASN A 1 281 ? -2.499 -7.115 12.485 1.00 92.00 281 ASN A N 1
ATOM 2123 C CA . ASN A 1 281 ? -2.529 -8.488 12.944 1.00 92.00 281 ASN A CA 1
ATOM 2124 C C . ASN A 1 281 ? -1.122 -9.091 12.858 1.00 92.00 281 ASN A C 1
ATOM 2126 O O . ASN A 1 281 ? -0.747 -9.684 11.854 1.00 92.00 281 ASN A O 1
ATOM 2130 N N . MET A 1 282 ? -0.354 -8.936 13.938 1.00 91.44 282 MET A N 1
ATOM 2131 C CA . MET A 1 282 ? 1.014 -9.460 14.054 1.00 91.44 282 MET A CA 1
ATOM 2132 C C . MET A 1 282 ? 1.024 -10.897 14.592 1.00 91.44 282 MET A C 1
ATOM 2134 O O . MET A 1 282 ? 0.394 -11.164 15.622 1.00 91.44 282 MET A O 1
ATOM 2138 N N . GLN A 1 283 ? 1.755 -11.804 13.946 1.00 93.81 283 GLN A N 1
ATOM 2139 C CA . GLN A 1 283 ? 2.114 -13.115 14.492 1.00 93.81 283 GLN A CA 1
ATOM 2140 C C . GLN A 1 283 ? 3.594 -13.110 14.889 1.00 93.81 283 GLN A C 1
ATOM 2142 O O . GLN A 1 283 ? 4.477 -13.141 14.040 1.00 93.81 283 GLN A O 1
ATOM 2147 N N . ARG A 1 284 ? 3.864 -13.028 16.194 1.00 93.56 284 ARG A N 1
ATOM 2148 C CA . ARG A 1 284 ? 5.226 -12.857 16.730 1.00 93.56 284 ARG A CA 1
ATOM 2149 C C . ARG A 1 284 ? 5.886 -14.177 17.122 1.00 93.56 284 ARG A C 1
ATOM 2151 O O . ARG A 1 284 ? 7.108 -14.245 17.226 1.00 93.56 284 ARG A O 1
ATOM 2158 N N . GLU A 1 285 ? 5.095 -15.222 17.342 1.00 94.88 285 GLU A N 1
ATOM 2159 C CA . GLU A 1 285 ? 5.585 -16.507 17.836 1.00 94.88 285 GLU A CA 1
ATOM 2160 C C . GLU A 1 285 ? 5.854 -17.467 16.676 1.00 94.88 285 GLU A C 1
ATOM 2162 O O . GLU A 1 285 ? 5.030 -18.312 16.333 1.00 94.88 285 GLU A O 1
ATOM 2167 N N . PHE A 1 286 ? 7.029 -17.341 16.059 1.00 97.06 286 PHE A N 1
ATOM 2168 C CA . PHE A 1 286 ? 7.510 -18.299 15.066 1.00 97.06 286 PHE A CA 1
ATOM 2169 C C . PHE A 1 286 ? 9.041 -18.368 15.030 1.00 97.06 286 PHE A C 1
ATOM 2171 O O . PHE A 1 286 ? 9.748 -17.482 15.519 1.00 97.06 286 PHE A O 1
ATOM 2178 N N . ARG A 1 287 ? 9.554 -19.444 14.429 1.00 98.06 287 ARG A N 1
ATOM 2179 C CA . ARG A 1 287 ? 10.973 -19.638 14.123 1.00 98.06 287 ARG A CA 1
ATOM 2180 C C . ARG A 1 287 ? 11.078 -20.339 12.777 1.00 98.06 287 ARG A C 1
ATOM 2182 O O . ARG A 1 287 ? 10.748 -21.520 12.691 1.00 98.06 287 ARG A O 1
ATOM 2189 N N . ILE A 1 288 ? 11.538 -19.619 11.763 1.00 98.38 288 ILE A N 1
ATOM 2190 C CA . ILE A 1 288 ? 11.813 -20.161 10.434 1.00 98.38 288 ILE A CA 1
ATOM 2191 C C . ILE A 1 288 ? 13.153 -20.903 10.514 1.00 98.38 288 ILE A C 1
ATOM 2193 O O . ILE A 1 288 ? 14.165 -20.260 10.804 1.00 98.38 288 ILE A O 1
ATOM 2197 N N . PRO A 1 289 ? 13.198 -22.227 10.297 1.00 98.56 289 PRO A N 1
ATOM 2198 C CA . PRO A 1 289 ? 14.450 -22.972 10.343 1.00 98.56 289 PRO A CA 1
ATOM 2199 C C . PRO A 1 289 ? 15.425 -22.523 9.251 1.00 98.56 289 PRO A C 1
ATOM 2201 O O . PRO A 1 289 ? 15.010 -22.134 8.154 1.00 98.56 289 PRO A O 1
ATOM 2204 N N . ALA A 1 290 ? 16.725 -22.623 9.528 1.00 98.44 290 ALA A N 1
ATOM 2205 C CA . ALA A 1 290 ? 17.764 -22.474 8.509 1.00 98.44 290 ALA A CA 1
ATOM 2206 C C . ALA A 1 290 ? 17.491 -23.373 7.287 1.00 98.44 290 ALA A C 1
ATOM 2208 O O . ALA A 1 290 ? 17.234 -24.572 7.427 1.00 98.44 290 ALA A O 1
ATOM 2209 N N . GLY A 1 291 ? 17.571 -22.809 6.082 1.00 98.19 291 GLY A N 1
ATOM 2210 C CA . GLY A 1 291 ? 17.452 -23.551 4.827 1.00 98.19 291 GLY A CA 1
ATOM 2211 C C . GLY A 1 291 ? 16.031 -23.947 4.401 1.00 98.19 291 GLY A C 1
ATOM 2212 O O . GLY A 1 291 ? 15.889 -24.538 3.328 1.00 98.19 291 GLY A O 1
ATOM 2213 N N . ASP A 1 292 ? 14.989 -23.652 5.188 1.00 98.44 292 ASP A N 1
ATOM 2214 C CA . ASP A 1 292 ? 13.604 -23.993 4.833 1.00 98.44 292 ASP A CA 1
ATOM 2215 C C . ASP A 1 292 ? 13.098 -23.110 3.683 1.00 98.44 292 ASP A C 1
ATOM 2217 O O . ASP A 1 292 ? 13.021 -21.891 3.809 1.00 98.44 292 ASP A O 1
ATOM 2221 N N . ALA A 1 293 ? 12.744 -23.720 2.552 1.00 97.88 293 ALA A N 1
ATOM 2222 C CA . ALA A 1 293 ? 12.323 -23.002 1.350 1.00 97.88 293 ALA A CA 1
ATOM 2223 C C . ALA A 1 293 ? 10.836 -22.593 1.339 1.00 97.88 293 ALA A C 1
ATOM 2225 O O . ALA A 1 293 ? 10.371 -21.977 0.369 1.00 97.88 293 ALA A O 1
ATOM 2226 N N . ASN A 1 294 ? 10.043 -23.028 2.325 1.00 98.06 294 ASN A N 1
ATOM 2227 C CA . ASN A 1 294 ? 8.593 -22.838 2.304 1.00 98.06 294 ASN A CA 1
ATOM 2228 C C . ASN A 1 294 ? 7.934 -22.949 3.691 1.00 98.06 294 ASN A C 1
ATOM 2230 O O . ASN A 1 294 ? 6.930 -23.654 3.847 1.00 98.06 294 ASN A O 1
ATOM 2234 N N . TYR A 1 295 ? 8.483 -22.259 4.687 1.00 98.56 295 TYR A N 1
ATOM 2235 C CA . TYR A 1 295 ? 7.951 -22.258 6.047 1.00 98.56 295 TYR A CA 1
ATOM 2236 C C . TYR A 1 295 ? 6.626 -21.492 6.128 1.00 98.56 295 TYR A C 1
ATOM 2238 O O . TYR A 1 295 ? 6.480 -20.447 5.497 1.00 98.56 295 TYR A O 1
ATOM 2246 N N . VAL A 1 296 ? 5.667 -21.994 6.910 1.00 98.62 296 VAL A N 1
ATOM 2247 C CA . VAL A 1 296 ? 4.305 -21.444 6.994 1.00 98.62 296 VAL A CA 1
ATOM 2248 C C . VAL A 1 296 ? 4.028 -20.897 8.385 1.00 98.62 296 VAL A C 1
ATOM 2250 O O . VAL A 1 296 ? 4.261 -21.574 9.384 1.00 98.62 296 VAL A O 1
ATOM 2253 N N . VAL A 1 297 ? 3.463 -19.694 8.435 1.00 98.50 297 VAL A N 1
ATOM 2254 C CA . VAL A 1 297 ? 2.958 -19.051 9.652 1.00 98.50 297 VAL A CA 1
ATOM 2255 C C . VAL A 1 297 ? 1.482 -18.731 9.455 1.00 98.50 297 VAL A C 1
ATOM 2257 O O . VAL A 1 297 ? 1.086 -18.297 8.376 1.00 98.50 297 VAL A O 1
ATOM 2260 N N . THR A 1 298 ? 0.662 -18.932 10.486 1.00 98.25 298 THR A N 1
ATOM 2261 C CA . THR A 1 298 ? -0.782 -18.664 10.445 1.00 98.25 298 THR A CA 1
ATOM 2262 C C . THR A 1 298 ? -1.242 -17.821 11.631 1.00 98.25 298 THR A C 1
ATOM 2264 O O . THR A 1 298 ? -0.644 -17.840 12.715 1.00 98.25 298 THR A O 1
ATOM 2267 N N . LYS A 1 299 ? -2.335 -17.084 11.431 1.00 97.94 299 LYS A N 1
ATOM 2268 C CA . LYS A 1 299 ? -3.064 -16.362 12.475 1.00 97.94 299 LYS A CA 1
ATOM 2269 C C . LYS A 1 299 ? -4.543 -16.279 12.119 1.00 97.94 299 LYS A C 1
ATOM 2271 O O . LYS A 1 299 ? -4.889 -16.061 10.964 1.00 97.94 299 LYS A O 1
ATOM 2276 N N . GLU A 1 300 ? -5.394 -16.382 13.130 1.00 97.94 300 GLU A N 1
ATOM 2277 C CA . GLU A 1 300 ? -6.839 -16.206 13.007 1.00 97.94 300 GLU A CA 1
ATOM 2278 C C . GLU A 1 300 ? -7.281 -14.927 13.726 1.00 97.94 300 GLU A C 1
ATOM 2280 O O . GLU A 1 300 ? -6.719 -14.550 14.760 1.00 97.94 300 GLU A O 1
ATOM 2285 N N . ARG A 1 301 ? -8.299 -14.258 13.180 1.00 96.94 301 ARG A N 1
ATOM 2286 C CA . ARG A 1 301 ? -8.972 -13.109 13.792 1.00 96.94 301 ARG A CA 1
ATOM 2287 C C . ARG A 1 301 ? -10.490 -13.311 13.717 1.00 96.94 301 ARG A C 1
ATOM 2289 O O . ARG A 1 301 ? -11.034 -13.282 12.613 1.00 96.94 301 ARG A O 1
ATOM 2296 N N . PRO A 1 302 ? -11.190 -13.483 14.851 1.00 98.06 302 PRO A N 1
ATOM 2297 C CA . PRO A 1 302 ? -12.648 -13.544 14.849 1.00 98.06 302 PRO A CA 1
ATOM 2298 C C . PRO A 1 302 ? -13.255 -12.173 14.519 1.00 98.06 302 PRO A C 1
ATOM 2300 O O . PRO A 1 302 ? -12.721 -11.138 14.921 1.00 98.06 302 PRO A O 1
ATOM 2303 N N . ILE A 1 303 ? -14.392 -12.174 13.824 1.00 97.81 303 ILE A N 1
ATOM 2304 C CA . ILE A 1 303 ? -15.178 -10.987 13.466 1.00 97.81 303 ILE A CA 1
ATOM 2305 C C . ILE A 1 303 ? -16.514 -11.054 14.226 1.00 97.81 303 ILE A C 1
ATOM 2307 O O . ILE A 1 303 ? -17.434 -11.744 13.788 1.00 97.81 303 ILE A O 1
ATOM 2311 N N . PRO A 1 304 ? -16.634 -10.418 15.407 1.00 97.12 304 PRO A N 1
ATOM 2312 C CA . PRO A 1 304 ? -17.784 -10.612 16.296 1.00 97.12 304 PRO A CA 1
ATOM 2313 C C . PRO A 1 304 ? -19.049 -9.859 15.865 1.00 97.12 304 PRO A C 1
ATOM 2315 O O . PRO A 1 304 ? -20.133 -10.186 16.343 1.00 97.12 304 PRO A O 1
ATOM 2318 N N . GLU A 1 305 ? -18.924 -8.868 14.986 1.00 97.31 305 GLU A N 1
ATOM 2319 C CA . GLU A 1 305 ? -20.024 -8.032 14.507 1.00 97.31 305 GLU A CA 1
ATOM 2320 C C . GLU A 1 305 ? -19.965 -7.862 12.988 1.00 97.31 305 GLU A C 1
ATOM 2322 O O . GLU A 1 305 ? -18.900 -8.011 12.383 1.00 97.31 305 GLU A O 1
ATOM 2327 N N . ASP A 1 306 ? -21.107 -7.545 12.376 1.00 98.56 306 ASP A N 1
ATOM 2328 C CA . ASP A 1 306 ? -21.173 -7.271 10.944 1.00 98.56 306 ASP A CA 1
ATOM 2329 C C . ASP A 1 306 ? -20.221 -6.118 10.619 1.00 98.56 306 ASP A C 1
ATOM 2331 O O . ASP A 1 306 ? -20.283 -5.046 11.222 1.00 98.56 306 ASP A O 1
ATOM 2335 N N . THR A 1 307 ? -19.311 -6.358 9.685 1.00 98.12 307 THR A N 1
ATOM 2336 C CA . THR A 1 307 ? -18.161 -5.497 9.422 1.00 98.12 307 THR A CA 1
ATOM 2337 C C . THR A 1 307 ? -18.004 -5.311 7.924 1.00 98.12 307 THR A C 1
ATOM 2339 O O . THR A 1 307 ? -18.154 -6.255 7.158 1.00 98.12 307 THR A O 1
ATOM 2342 N N . TYR A 1 308 ? -17.629 -4.117 7.491 1.00 98.06 308 TYR A N 1
ATOM 2343 C CA . TYR A 1 308 ? -17.059 -3.918 6.169 1.00 98.06 308 TYR A CA 1
ATOM 2344 C C . TYR A 1 308 ? -15.537 -3.903 6.247 1.00 98.06 308 TYR A C 1
ATOM 2346 O O . TYR A 1 308 ? -14.956 -3.176 7.051 1.00 98.06 308 TYR A O 1
ATOM 2354 N N . LEU A 1 309 ? -14.888 -4.691 5.396 1.00 97.31 309 LEU A N 1
ATOM 2355 C CA . LEU A 1 309 ? -13.445 -4.697 5.194 1.00 97.31 309 LEU A CA 1
ATOM 2356 C C . LEU A 1 309 ? -13.103 -3.782 4.013 1.00 97.31 309 LEU A C 1
ATOM 2358 O O . LEU A 1 309 ? -13.550 -4.014 2.893 1.00 97.31 309 LEU A O 1
ATOM 2362 N N . LEU A 1 310 ? -12.306 -2.745 4.258 1.00 94.69 310 LEU A N 1
ATOM 2363 C CA . LEU A 1 310 ? -11.908 -1.772 3.240 1.00 94.69 310 LEU A CA 1
ATOM 2364 C C . LEU A 1 310 ? -10.604 -2.168 2.555 1.00 94.69 310 LEU A C 1
ATOM 2366 O O . LEU A 1 310 ? -10.452 -1.940 1.359 1.00 94.69 310 LEU A O 1
ATOM 2370 N N . SER A 1 311 ? -9.643 -2.725 3.295 1.00 92.94 311 SER A N 1
ATOM 2371 C CA . SER A 1 311 ? -8.343 -3.067 2.719 1.00 92.94 311 SER A CA 1
ATOM 2372 C C . SER A 1 311 ? -7.563 -4.106 3.513 1.00 92.94 311 SER A C 1
ATOM 2374 O O . SER A 1 311 ? -7.836 -4.346 4.692 1.00 92.94 311 SER A O 1
ATOM 2376 N N . MET A 1 312 ? -6.577 -4.710 2.846 1.00 95.25 312 MET A N 1
ATOM 2377 C CA . MET A 1 312 ? -5.644 -5.694 3.399 1.00 95.25 312 MET A CA 1
ATOM 2378 C C . MET A 1 312 ? -4.213 -5.363 2.968 1.00 95.25 312 MET A C 1
ATOM 2380 O O . MET A 1 312 ? -3.955 -5.114 1.795 1.00 95.25 312 MET A O 1
ATOM 2384 N N . GLY A 1 313 ? -3.269 -5.367 3.905 1.00 92.25 313 GLY A N 1
ATOM 2385 C CA . GLY A 1 313 ? -1.865 -5.022 3.687 1.00 92.25 313 GLY A CA 1
ATOM 2386 C C . GLY A 1 313 ? -0.946 -6.143 4.165 1.00 92.25 313 GLY A C 1
ATOM 2387 O O . GLY A 1 313 ? -0.650 -6.201 5.362 1.00 92.25 313 GLY A O 1
ATOM 2388 N N . PRO A 1 314 ? -0.537 -7.064 3.273 1.00 94.25 314 PRO A N 1
ATOM 2389 C CA . PRO A 1 314 ? 0.529 -8.023 3.539 1.00 94.25 314 PRO A CA 1
ATOM 2390 C C . PRO A 1 314 ? 1.851 -7.351 3.898 1.00 94.25 314 PRO A C 1
ATOM 2392 O O . PRO A 1 314 ? 2.250 -6.407 3.223 1.00 94.25 314 PRO A O 1
ATOM 2395 N N . HIS A 1 315 ? 2.560 -7.877 4.897 1.00 91.94 315 HIS A N 1
ATOM 2396 C CA . HIS A 1 315 ? 3.890 -7.389 5.251 1.00 91.94 315 HIS A CA 1
ATOM 2397 C C . HIS A 1 315 ? 4.788 -8.508 5.803 1.00 91.94 315 HIS A C 1
ATOM 2399 O O . HIS A 1 315 ? 4.415 -9.205 6.753 1.00 91.94 315 HIS A O 1
ATOM 2405 N N . MET A 1 316 ? 5.961 -8.645 5.181 1.00 94.19 316 MET A N 1
ATOM 2406 C CA . MET A 1 316 ? 7.073 -9.557 5.492 1.00 94.19 316 MET A CA 1
ATOM 2407 C C . MET A 1 316 ? 8.400 -8.916 5.045 1.00 94.19 316 MET A C 1
ATOM 2409 O O . MET A 1 316 ? 8.390 -8.010 4.205 1.00 94.19 316 MET A O 1
ATOM 2413 N N . HIS A 1 317 ? 9.533 -9.407 5.546 1.00 92.12 317 HIS A N 1
ATOM 2414 C CA . HIS A 1 317 ? 10.869 -8.965 5.135 1.00 92.12 317 HIS A CA 1
ATOM 2415 C C . HIS A 1 317 ? 11.419 -9.813 3.967 1.00 92.12 317 HIS A C 1
ATOM 2417 O O . HIS A 1 317 ? 10.655 -10.304 3.129 1.00 92.12 317 HIS A O 1
ATOM 2423 N N . TYR A 1 318 ? 12.746 -9.944 3.852 1.00 91.62 318 TYR A N 1
ATOM 2424 C CA . TYR A 1 318 ? 13.437 -10.521 2.691 1.00 91.62 318 TYR A CA 1
ATOM 2425 C C . TYR A 1 318 ? 13.084 -11.973 2.361 1.00 91.62 318 TYR A C 1
ATOM 2427 O O . TYR A 1 318 ? 13.279 -12.423 1.228 1.00 91.62 318 TYR A O 1
ATOM 2435 N N . ARG A 1 319 ? 12.595 -12.738 3.335 1.00 96.56 319 ARG A N 1
ATOM 2436 C CA . ARG A 1 319 ? 12.205 -14.142 3.164 1.00 96.56 319 ARG A CA 1
ATOM 2437 C C . ARG A 1 319 ? 10.726 -14.276 2.857 1.00 96.56 319 ARG A C 1
ATOM 2439 O O . ARG A 1 319 ? 10.307 -15.382 2.534 1.00 96.56 319 ARG A O 1
ATOM 2446 N N . GLY A 1 320 ? 9.946 -13.196 2.915 1.00 96.88 320 GLY A N 1
ATOM 2447 C CA . GLY A 1 320 ? 8.548 -13.192 2.509 1.00 96.88 320 GLY A CA 1
ATOM 2448 C C . GLY A 1 320 ? 8.376 -13.736 1.092 1.00 96.88 320 GLY A C 1
ATOM 2449 O O . GLY A 1 320 ? 8.979 -13.241 0.144 1.00 96.88 320 GLY A O 1
ATOM 2450 N N . LYS A 1 321 ? 7.549 -14.772 0.950 1.00 96.31 321 LYS A N 1
ATOM 2451 C CA . LYS A 1 321 ? 7.339 -15.495 -0.311 1.00 96.31 321 LYS A CA 1
ATOM 2452 C C . LYS A 1 321 ? 5.922 -15.329 -0.834 1.00 96.31 321 LYS A C 1
ATOM 2454 O O . LYS A 1 321 ? 5.713 -15.074 -2.016 1.00 96.31 321 LYS A O 1
ATOM 2459 N N . ALA A 1 322 ? 4.943 -15.481 0.050 1.00 98.00 322 ALA A N 1
ATOM 2460 C CA . ALA A 1 322 ? 3.537 -15.346 -0.286 1.00 98.00 322 ALA A CA 1
ATOM 2461 C C . ALA A 1 322 ? 2.718 -15.001 0.952 1.00 98.00 322 ALA A C 1
ATOM 2463 O O . ALA A 1 322 ? 3.109 -15.314 2.077 1.00 98.00 322 ALA A O 1
ATOM 2464 N N . MET A 1 323 ? 1.543 -14.422 0.737 1.00 98.38 323 MET A N 1
ATOM 2465 C CA . MET A 1 323 ? 0.552 -14.252 1.787 1.00 98.38 323 MET A CA 1
ATOM 2466 C C . MET A 1 323 ? -0.861 -14.479 1.255 1.00 98.38 323 MET A C 1
ATOM 2468 O O . MET A 1 323 ? -1.160 -14.178 0.099 1.00 98.38 323 MET A O 1
ATOM 2472 N N . LYS A 1 324 ? -1.743 -15.005 2.104 1.00 98.56 324 LYS A N 1
ATOM 2473 C CA . LYS A 1 324 ? -3.154 -15.217 1.787 1.00 98.56 324 LYS A CA 1
ATOM 2474 C C . LYS A 1 324 ? -4.055 -14.808 2.954 1.00 98.56 324 LYS A C 1
ATOM 2476 O O . LYS A 1 324 ? -3.744 -15.114 4.104 1.00 98.56 324 LYS A O 1
ATOM 2481 N N . TYR A 1 325 ? -5.166 -14.154 2.626 1.00 98.69 325 TYR A N 1
ATOM 2482 C CA . TYR A 1 325 ? -6.296 -13.871 3.505 1.00 98.69 325 TYR A CA 1
ATOM 2483 C C . TYR A 1 325 ? -7.484 -14.723 3.061 1.00 98.69 325 TYR A C 1
ATOM 2485 O O . TYR A 1 325 ? -7.907 -14.658 1.904 1.00 98.69 325 TYR A O 1
ATOM 2493 N N . GLU A 1 326 ? -8.036 -15.504 3.979 1.00 98.69 326 GLU A N 1
ATOM 2494 C CA . GLU A 1 326 ? -9.235 -16.306 3.762 1.00 98.69 326 GLU A CA 1
ATOM 2495 C C . GLU A 1 326 ? -10.282 -15.975 4.818 1.00 98.69 326 GLU A C 1
ATOM 2497 O O . GLU A 1 326 ? -9.953 -15.686 5.963 1.00 98.69 326 GLU A O 1
ATOM 2502 N N . LEU A 1 327 ? -11.549 -16.011 4.432 1.00 98.69 327 LEU A N 1
ATOM 2503 C CA . LEU A 1 327 ? -12.677 -15.815 5.321 1.00 98.69 327 LEU A CA 1
ATOM 2504 C C . LEU A 1 327 ? -13.423 -17.131 5.475 1.00 98.69 327 LEU A C 1
ATOM 2506 O O . LEU A 1 327 ? -13.902 -17.699 4.493 1.00 98.69 327 LEU A O 1
ATOM 2510 N N . GLU A 1 328 ? -13.538 -17.583 6.713 1.00 98.81 328 GLU A N 1
ATOM 2511 C CA . GLU A 1 328 ? -14.476 -18.621 7.107 1.00 98.81 328 GLU A CA 1
ATOM 2512 C C . GLU A 1 328 ? -15.778 -17.956 7.548 1.00 98.81 328 GLU A C 1
ATOM 2514 O O . GLU A 1 328 ? -15.795 -17.162 8.489 1.00 98.81 328 GLU A O 1
ATOM 2519 N N . TYR A 1 329 ? -16.868 -18.259 6.854 1.00 98.56 329 TYR A N 1
ATOM 2520 C CA . TYR A 1 329 ? -18.204 -17.776 7.185 1.00 98.56 329 TYR A CA 1
ATOM 2521 C C . TYR A 1 329 ? -18.812 -18.567 8.357 1.00 98.56 329 TYR A C 1
ATOM 2523 O O . TYR A 1 329 ? -18.399 -19.699 8.609 1.00 98.56 329 TYR A O 1
ATOM 2531 N N . PRO A 1 330 ? -19.872 -18.055 9.018 1.00 98.25 330 PRO A N 1
ATOM 2532 C CA . PRO A 1 330 ? -20.543 -18.767 10.112 1.00 98.25 330 PRO A CA 1
ATOM 2533 C C . PRO A 1 330 ? -21.101 -20.153 9.738 1.00 98.25 330 PRO A C 1
ATOM 2535 O O . PRO A 1 330 ? -21.363 -20.974 10.615 1.00 98.25 330 PRO A O 1
ATOM 2538 N N . ASP A 1 331 ? -21.315 -20.413 8.445 1.00 97.62 331 ASP A N 1
ATOM 2539 C CA . ASP A 1 331 ? -21.766 -21.700 7.905 1.00 97.62 331 ASP A CA 1
ATOM 2540 C C . ASP A 1 331 ? -20.613 -22.667 7.555 1.00 97.62 331 ASP A C 1
ATOM 2542 O O . ASP A 1 331 ? -20.867 -23.774 7.076 1.00 97.62 331 ASP A O 1
ATOM 2546 N N . GLY A 1 332 ? -19.359 -22.269 7.798 1.00 97.50 332 GLY A N 1
ATOM 2547 C CA . GLY A 1 332 ? -18.144 -23.028 7.493 1.00 97.50 332 GLY A CA 1
ATOM 2548 C C . GLY A 1 332 ? -17.662 -22.903 6.044 1.00 97.50 332 GLY A C 1
ATOM 2549 O O . GLY A 1 332 ? -16.701 -23.570 5.656 1.00 97.50 332 GLY A O 1
ATOM 2550 N N . ARG A 1 333 ? -18.312 -22.084 5.204 1.00 98.25 333 ARG A N 1
ATOM 2551 C CA . ARG A 1 333 ? -17.823 -21.798 3.850 1.00 98.25 333 ARG A CA 1
ATOM 2552 C C . ARG A 1 333 ? -16.513 -21.017 3.926 1.00 98.25 333 ARG A C 1
ATOM 2554 O O . ARG A 1 333 ? -16.408 -20.069 4.693 1.00 98.25 333 ARG A O 1
ATOM 2561 N N . MET A 1 334 ? -15.558 -21.373 3.070 1.00 98.44 334 MET A N 1
ATOM 2562 C CA . MET A 1 334 ? -14.294 -20.651 2.910 1.00 98.44 334 MET A CA 1
ATOM 2563 C C . MET A 1 334 ? -14.313 -19.795 1.644 1.00 98.44 334 MET A C 1
ATOM 2565 O O . MET A 1 334 ? -14.781 -20.241 0.594 1.00 98.44 334 MET A O 1
ATOM 2569 N N . GLU A 1 335 ? -13.754 -18.595 1.726 1.00 98.06 335 GLU A N 1
ATOM 2570 C CA . GLU A 1 335 ? -13.508 -17.706 0.589 1.00 98.06 335 GLU A CA 1
ATOM 2571 C C . GLU A 1 335 ? -12.109 -17.100 0.684 1.00 98.06 335 GLU A C 1
ATOM 2573 O O . GLU A 1 335 ? -11.681 -16.691 1.757 1.00 98.06 335 GLU A O 1
ATOM 2578 N N . THR A 1 336 ? -11.388 -17.006 -0.431 1.00 98.50 336 THR A N 1
ATOM 2579 C CA . THR A 1 336 ? -10.128 -16.255 -0.479 1.00 98.50 336 THR A CA 1
ATOM 2580 C C . THR A 1 336 ? -10.426 -14.783 -0.737 1.00 98.50 336 THR A C 1
ATOM 2582 O O . THR A 1 336 ? -10.876 -14.440 -1.822 1.00 98.50 336 THR A O 1
ATOM 2585 N N . LEU A 1 337 ? -10.143 -13.924 0.244 1.00 98.19 337 LEU A N 1
ATOM 2586 C CA . LEU A 1 337 ? -10.315 -12.472 0.125 1.00 98.19 337 LEU A CA 1
ATOM 2587 C C . LEU A 1 337 ? -9.132 -11.806 -0.586 1.00 98.19 337 LEU A C 1
ATOM 2589 O O . LEU A 1 337 ? -9.306 -10.834 -1.305 1.00 98.19 337 LEU A O 1
ATOM 2593 N N . LEU A 1 338 ? -7.918 -12.322 -0.380 1.00 98.44 338 LEU A N 1
ATOM 2594 C CA . LEU A 1 338 ? -6.713 -11.843 -1.055 1.00 98.44 338 LEU A CA 1
ATOM 2595 C C . LEU A 1 338 ? -5.673 -12.959 -1.122 1.00 98.44 338 LEU A C 1
ATOM 2597 O O . LEU A 1 338 ? -5.349 -13.579 -0.112 1.00 98.44 338 LEU A O 1
ATOM 2601 N N . SER A 1 339 ? -5.093 -13.172 -2.297 1.00 98.25 339 SER A N 1
ATOM 2602 C CA . SER A 1 339 ? -3.922 -14.021 -2.502 1.00 98.25 339 SER A CA 1
ATOM 2603 C C . SER A 1 339 ? -2.801 -13.215 -3.146 1.00 98.25 339 SER A C 1
ATOM 2605 O O . SER A 1 339 ? -2.983 -12.666 -4.229 1.00 98.25 339 SER A O 1
ATOM 2607 N N . VAL A 1 340 ? -1.638 -13.181 -2.496 1.00 97.50 340 VAL A N 1
ATOM 2608 C CA . VAL A 1 340 ? -0.390 -12.593 -2.997 1.00 97.50 340 VAL A CA 1
ATOM 2609 C C . VAL A 1 340 ? 0.647 -13.715 -3.101 1.00 97.50 340 VAL A C 1
ATOM 2611 O O . VAL A 1 340 ? 1.385 -13.954 -2.145 1.00 97.50 340 VAL A O 1
ATOM 2614 N N . PRO A 1 341 ? 0.663 -14.482 -4.207 1.00 96.12 341 PRO A N 1
ATOM 2615 C CA . PRO A 1 341 ? 1.455 -15.711 -4.317 1.00 96.12 341 PRO A CA 1
ATOM 2616 C C . PRO A 1 341 ? 2.942 -15.477 -4.605 1.00 96.12 341 PRO A C 1
ATOM 2618 O O . PRO A 1 341 ? 3.744 -16.373 -4.368 1.00 96.12 341 PRO A O 1
ATOM 2621 N N . ASN A 1 342 ? 3.295 -14.298 -5.122 1.00 92.38 342 ASN A N 1
ATOM 2622 C CA . ASN A 1 342 ? 4.667 -13.888 -5.416 1.00 92.38 342 ASN A CA 1
ATOM 2623 C C . ASN A 1 342 ? 4.939 -12.565 -4.694 1.00 92.38 342 ASN A C 1
ATOM 2625 O O . ASN A 1 342 ? 5.031 -11.510 -5.321 1.00 92.38 342 ASN A O 1
ATOM 2629 N N . TYR A 1 343 ? 4.961 -12.608 -3.363 1.00 93.38 343 TYR A N 1
ATOM 2630 C CA . TYR A 1 343 ? 5.257 -11.423 -2.565 1.00 93.38 343 TYR A CA 1
ATOM 2631 C C . TYR A 1 343 ? 6.660 -10.907 -2.898 1.00 93.38 343 TYR A C 1
ATOM 2633 O O . TYR A 1 343 ? 7.596 -11.689 -3.062 1.00 93.38 343 TYR A O 1
ATOM 2641 N N . HIS A 1 344 ? 6.798 -9.587 -2.982 1.00 88.00 344 HIS A N 1
ATOM 2642 C CA . HIS A 1 344 ? 8.083 -8.933 -3.170 1.00 88.00 344 HIS A CA 1
ATOM 2643 C C . HIS A 1 344 ? 8.252 -7.863 -2.102 1.00 88.00 344 HIS A C 1
ATOM 2645 O O . HIS A 1 344 ? 7.365 -7.031 -1.917 1.00 88.00 344 HIS A O 1
ATOM 2651 N N . PHE A 1 345 ? 9.399 -7.883 -1.427 1.00 84.31 345 PHE A N 1
ATOM 2652 C CA . PHE A 1 345 ? 9.693 -6.973 -0.328 1.00 84.31 345 PHE A CA 1
ATOM 2653 C C . PHE A 1 345 ? 9.610 -5.496 -0.742 1.00 84.31 345 PHE A C 1
ATOM 2655 O O . PHE A 1 345 ? 9.020 -4.726 0.003 1.00 84.31 345 PHE A O 1
ATOM 2662 N N . ASP A 1 346 ? 10.078 -5.140 -1.944 1.00 80.06 346 ASP A N 1
ATOM 2663 C CA . ASP A 1 346 ? 9.958 -3.778 -2.500 1.00 80.06 346 ASP A CA 1
ATOM 2664 C C . ASP A 1 346 ? 8.503 -3.290 -2.693 1.00 80.06 346 ASP A C 1
ATOM 2666 O O . ASP A 1 346 ? 8.257 -2.093 -2.830 1.00 80.06 346 ASP A O 1
ATOM 2670 N N . TRP A 1 347 ? 7.523 -4.203 -2.758 1.00 82.69 347 TRP A N 1
ATOM 2671 C CA . TRP A 1 347 ? 6.155 -3.925 -3.217 1.00 82.69 347 TRP A CA 1
ATOM 2672 C C . TRP A 1 347 ? 5.098 -4.269 -2.157 1.00 82.69 347 TRP A C 1
ATOM 2674 O O . TRP A 1 347 ? 4.251 -5.150 -2.340 1.00 82.69 347 TRP A O 1
ATOM 2684 N N . GLN A 1 348 ? 5.125 -3.550 -1.034 1.00 81.75 348 GLN A N 1
ATOM 2685 C CA . GLN A 1 348 ? 4.264 -3.810 0.132 1.00 81.75 348 GLN A CA 1
ATOM 2686 C C . GLN A 1 348 ? 2.926 -3.062 0.067 1.00 81.75 348 GLN A C 1
ATOM 2688 O O . GLN A 1 348 ? 2.628 -2.169 0.860 1.00 81.75 348 GLN A O 1
ATOM 2693 N N . PHE A 1 349 ? 2.112 -3.394 -0.932 1.00 81.06 349 PHE A N 1
ATOM 2694 C CA . PHE A 1 349 ? 0.855 -2.689 -1.173 1.00 81.06 349 PHE A CA 1
ATOM 2695 C C . PHE A 1 349 ? -0.195 -2.894 -0.076 1.00 81.06 349 PHE A C 1
ATOM 2697 O O . PHE A 1 349 ? -0.389 -3.992 0.446 1.00 81.06 349 PHE A O 1
ATOM 2704 N N . LEU A 1 350 ? -0.966 -1.832 0.167 1.00 85.50 350 LEU A N 1
ATOM 2705 C CA . LEU A 1 350 ? -2.289 -1.924 0.773 1.00 85.50 350 LEU A CA 1
ATOM 2706 C C . LEU A 1 350 ? -3.328 -2.164 -0.338 1.00 85.50 350 LEU A C 1
ATOM 2708 O O . LEU A 1 350 ? -3.582 -1.282 -1.157 1.00 85.50 350 LEU A O 1
ATOM 2712 N N . TYR A 1 351 ? -3.927 -3.349 -0.383 1.00 90.62 351 TYR A N 1
ATOM 2713 C CA . TYR A 1 351 ? -4.963 -3.709 -1.353 1.00 90.62 351 TYR A CA 1
ATOM 2714 C C . TYR A 1 351 ? -6.312 -3.192 -0.855 1.00 90.62 351 TYR A C 1
ATOM 2716 O O . TYR A 1 351 ? -6.917 -3.787 0.035 1.00 90.62 351 TYR A O 1
ATOM 2724 N N . GLU A 1 352 ? -6.745 -2.045 -1.374 1.00 90.50 352 GLU A N 1
ATOM 2725 C CA . GLU A 1 352 ? -8.028 -1.422 -1.038 1.00 90.50 352 GLU A CA 1
ATOM 2726 C C . GLU A 1 352 ? -9.114 -1.890 -1.985 1.00 90.50 352 GLU A C 1
ATOM 2728 O O . GLU A 1 352 ? -8.932 -1.812 -3.197 1.00 90.50 352 GLU A O 1
ATOM 2733 N N . TYR A 1 353 ? -10.249 -2.326 -1.454 1.00 92.69 353 TYR A N 1
ATOM 2734 C CA . TYR A 1 353 ? -11.390 -2.672 -2.284 1.00 92.69 353 TYR A CA 1
ATOM 2735 C C . TYR A 1 353 ? -11.949 -1.439 -3.002 1.00 92.69 353 TYR A C 1
ATOM 2737 O O . TYR A 1 353 ? -11.988 -0.339 -2.441 1.00 92.69 353 TYR A O 1
ATOM 2745 N N . LEU A 1 354 ? -12.417 -1.634 -4.238 1.00 89.25 354 LEU A N 1
ATOM 2746 C CA . LEU A 1 354 ? -13.232 -0.647 -4.953 1.00 89.25 354 LEU A CA 1
ATOM 2747 C C . LEU A 1 354 ? -14.513 -0.351 -4.170 1.00 89.25 354 LEU A C 1
ATOM 2749 O O . LEU A 1 354 ? -14.843 0.809 -3.934 1.00 89.25 354 LEU A O 1
ATOM 2753 N N . GLU A 1 355 ? -15.173 -1.412 -3.711 1.00 91.31 355 GLU A N 1
ATOM 2754 C CA . GLU A 1 355 ? -16.352 -1.371 -2.853 1.00 91.31 355 GLU A CA 1
ATOM 2755 C C . GLU A 1 355 ? -16.050 -2.131 -1.553 1.00 91.31 355 GLU A C 1
ATOM 2757 O O . GLU A 1 355 ? -15.697 -3.312 -1.625 1.00 91.31 355 GLU A O 1
ATOM 2762 N N . PRO A 1 356 ? -16.169 -1.506 -0.363 1.00 94.81 356 PRO A N 1
ATOM 2763 C CA . PRO A 1 356 ? -15.899 -2.180 0.904 1.00 94.81 356 PRO A CA 1
ATOM 2764 C C . PRO A 1 356 ? -16.629 -3.523 1.025 1.00 94.81 356 PRO A C 1
ATOM 2766 O O . PRO A 1 356 ? -17.837 -3.632 0.807 1.00 94.81 356 PRO A O 1
ATOM 2769 N N . ARG A 1 357 ? -15.891 -4.568 1.399 1.00 96.38 357 ARG A N 1
ATOM 2770 C CA . ARG A 1 357 ? -16.392 -5.942 1.419 1.00 96.38 357 ARG A CA 1
ATOM 2771 C C . ARG A 1 357 ? -17.177 -6.217 2.696 1.00 96.38 357 ARG A C 1
ATOM 2773 O O . ARG A 1 357 ? -16.597 -6.209 3.777 1.00 96.38 357 ARG A O 1
ATOM 2780 N N . PHE A 1 358 ? -18.468 -6.525 2.585 1.00 98.00 358 PHE A N 1
ATOM 2781 C CA . PHE A 1 358 ? -19.263 -6.971 3.735 1.00 98.00 358 PHE A CA 1
ATOM 2782 C C . PHE A 1 358 ? -18.778 -8.332 4.259 1.00 98.00 358 PHE A C 1
ATOM 2784 O O . PHE A 1 358 ? -18.584 -9.278 3.491 1.00 98.00 358 PHE A O 1
ATOM 2791 N N . VAL A 1 359 ? -18.634 -8.429 5.577 1.00 98.12 359 VAL A N 1
ATOM 2792 C CA . VAL A 1 359 ? -18.239 -9.616 6.334 1.00 98.12 359 VAL A CA 1
ATOM 2793 C C . VAL A 1 359 ? -19.230 -9.796 7.491 1.00 98.12 359 VAL A C 1
ATOM 2795 O O . VAL A 1 359 ? -19.306 -8.925 8.359 1.00 98.12 359 VAL A O 1
ATOM 2798 N N . PRO A 1 360 ? -19.993 -10.902 7.537 1.00 98.31 360 PRO A N 1
ATOM 2799 C CA . PRO A 1 360 ? -20.986 -11.100 8.584 1.00 98.31 360 PRO A CA 1
ATOM 2800 C C . PRO A 1 360 ? -20.344 -11.420 9.938 1.00 98.31 360 PRO A C 1
ATOM 2802 O O . PRO A 1 360 ? -19.294 -12.071 10.014 1.00 98.31 360 PRO A O 1
ATOM 2805 N N . ALA A 1 361 ? -21.031 -11.032 11.008 1.00 98.50 361 ALA A N 1
ATOM 2806 C CA . ALA A 1 361 ? -20.729 -11.418 12.377 1.00 98.50 361 ALA A CA 1
ATOM 2807 C C . ALA A 1 361 ? -20.587 -12.942 12.514 1.00 98.50 361 ALA A C 1
ATOM 2809 O O . ALA A 1 361 ? -21.346 -13.719 11.932 1.00 98.50 361 ALA A O 1
ATOM 2810 N N . GLY A 1 362 ? -19.626 -13.372 13.327 1.00 98.31 362 GLY A N 1
ATOM 2811 C CA . GLY A 1 362 ? -19.293 -14.778 13.542 1.00 98.31 362 GLY A CA 1
ATOM 2812 C C . GLY A 1 362 ? -18.346 -15.374 12.499 1.00 98.31 362 GLY A C 1
ATOM 2813 O O . GLY A 1 362 ? -18.022 -16.552 12.611 1.00 98.31 362 GLY A O 1
ATOM 2814 N N . SER A 1 363 ? -17.896 -14.594 11.510 1.00 98.75 363 SER A N 1
ATOM 2815 C CA . SER A 1 363 ? -16.849 -15.035 10.580 1.00 98.75 363 SER A CA 1
ATOM 2816 C C . SER A 1 363 ? -15.468 -15.064 11.250 1.00 98.75 363 SER A C 1
ATOM 2818 O O . SER A 1 363 ? -15.220 -14.334 12.214 1.00 98.75 363 SER A O 1
ATOM 2820 N N . THR A 1 364 ? -14.537 -15.835 10.690 1.00 98.75 364 THR A N 1
ATOM 2821 C CA . THR A 1 364 ? -13.123 -15.858 11.096 1.00 98.75 364 THR A CA 1
ATOM 2822 C C . THR A 1 364 ? -12.234 -15.512 9.910 1.00 98.75 364 THR A C 1
ATOM 2824 O O . THR A 1 364 ? -12.295 -16.152 8.863 1.00 98.75 364 THR A O 1
ATOM 2827 N N . LEU A 1 365 ? -11.387 -14.495 10.073 1.00 98.62 365 LEU A N 1
ATOM 2828 C CA . LEU A 1 365 ? -10.357 -14.143 9.104 1.00 98.62 365 LEU A CA 1
ATOM 2829 C C . LEU A 1 365 ? -9.092 -14.966 9.376 1.00 98.62 365 LEU A C 1
ATOM 2831 O O . LEU A 1 365 ? -8.453 -14.815 10.417 1.00 98.62 365 LEU A O 1
ATOM 2835 N N . HIS A 1 366 ? -8.719 -15.793 8.412 1.00 98.69 366 HIS A N 1
ATOM 2836 C CA . HIS A 1 366 ? -7.520 -16.620 8.386 1.00 98.69 366 HIS A CA 1
ATOM 2837 C C . HIS A 1 366 ? -6.424 -15.918 7.585 1.00 98.69 366 HIS A C 1
ATOM 2839 O O . HIS A 1 366 ? -6.609 -15.579 6.418 1.00 98.69 366 HIS A O 1
ATOM 2845 N N . MET A 1 367 ? -5.266 -15.704 8.197 1.00 98.62 367 MET A N 1
ATOM 2846 C CA . MET A 1 367 ? -4.097 -15.087 7.571 1.00 98.62 367 MET A CA 1
ATOM 2847 C C . MET A 1 367 ? -2.961 -16.102 7.547 1.00 98.62 367 MET A C 1
ATOM 2849 O O . MET A 1 367 ? -2.629 -16.685 8.580 1.00 98.62 367 MET A O 1
ATOM 2853 N N . THR A 1 368 ? -2.375 -16.322 6.371 1.00 98.75 368 THR A N 1
ATOM 2854 C CA . THR A 1 368 ? -1.259 -17.258 6.187 1.00 98.75 368 THR A CA 1
ATOM 2855 C C . THR A 1 368 ? -0.111 -16.576 5.462 1.00 98.75 368 THR A C 1
ATOM 2857 O O . THR A 1 368 ? -0.324 -15.978 4.408 1.00 98.75 368 THR A O 1
ATOM 2860 N N . TRP A 1 369 ? 1.096 -16.708 6.003 1.00 98.62 369 TRP A N 1
ATOM 2861 C CA . TRP A 1 369 ? 2.348 -16.219 5.433 1.00 98.62 369 TRP A CA 1
ATOM 2862 C C . TRP A 1 369 ? 3.246 -17.403 5.081 1.00 98.62 369 TRP A C 1
ATOM 2864 O O . TRP A 1 369 ? 3.314 -18.382 5.829 1.00 98.62 369 TRP A O 1
ATOM 2874 N N . TRP A 1 370 ? 3.953 -17.294 3.961 1.00 98.56 370 TRP A N 1
ATOM 2875 C CA . TRP A 1 370 ? 4.982 -18.239 3.542 1.00 98.56 370 TRP A CA 1
ATOM 2876 C C . TRP A 1 370 ? 6.332 -17.543 3.480 1.00 98.56 370 TRP A C 1
ATOM 2878 O O . TRP A 1 370 ? 6.426 -16.437 2.946 1.00 98.56 370 TRP A O 1
ATOM 2888 N N . PHE A 1 371 ? 7.371 -18.237 3.939 1.00 98.50 371 PHE A N 1
ATOM 2889 C CA . PHE A 1 371 ? 8.746 -17.754 3.933 1.00 98.50 371 PHE A CA 1
ATOM 2890 C C . PHE A 1 371 ? 9.694 -18.713 3.204 1.00 98.50 371 PHE A C 1
ATOM 2892 O O . PHE A 1 371 ? 9.546 -19.932 3.293 1.00 98.50 371 PHE A O 1
ATOM 2899 N N . ASP A 1 372 ? 10.689 -18.157 2.515 1.00 98.25 372 ASP A N 1
ATOM 2900 C CA . ASP A 1 372 ? 11.806 -18.872 1.895 1.00 98.25 372 ASP A CA 1
ATOM 2901 C C . ASP A 1 372 ? 13.133 -18.439 2.542 1.00 98.25 372 ASP A C 1
ATOM 2903 O O . ASP A 1 372 ? 13.741 -17.433 2.164 1.00 98.25 372 ASP A O 1
ATOM 2907 N N . ASN A 1 373 ? 13.570 -19.214 3.538 1.00 98.00 373 ASN A N 1
ATOM 2908 C CA . ASN A 1 373 ? 14.870 -19.105 4.198 1.00 98.00 373 ASN A CA 1
ATOM 2909 C C . ASN A 1 373 ? 15.925 -20.045 3.575 1.00 98.00 373 ASN A C 1
ATOM 2911 O O . ASN A 1 373 ? 16.922 -20.390 4.214 1.00 98.00 373 ASN A O 1
ATOM 2915 N N . SER A 1 374 ? 15.729 -20.489 2.331 1.00 98.00 374 SER A N 1
ATOM 2916 C CA . SER A 1 374 ? 16.706 -21.313 1.618 1.00 98.00 374 SER A CA 1
ATOM 2917 C C . SER A 1 374 ? 17.754 -20.470 0.890 1.00 98.00 374 SER A C 1
ATOM 2919 O O . SER A 1 374 ? 17.610 -19.259 0.724 1.00 98.00 374 SER A O 1
ATOM 2921 N N . SER A 1 375 ? 18.809 -21.126 0.401 1.00 97.19 375 SER A N 1
ATOM 2922 C CA . SER A 1 375 ? 19.801 -20.514 -0.492 1.00 97.19 375 SER A CA 1
ATOM 2923 C C . SER A 1 375 ? 19.274 -20.248 -1.911 1.00 97.19 375 SER A C 1
ATOM 2925 O O . SER A 1 375 ? 19.991 -19.670 -2.724 1.00 97.19 375 SER A O 1
ATOM 2927 N N . GLY A 1 376 ? 18.047 -20.683 -2.229 1.00 95.69 376 GLY A N 1
ATOM 2928 C CA . GLY A 1 376 ? 17.378 -20.391 -3.499 1.00 95.69 376 GLY A CA 1
ATOM 2929 C C . GLY A 1 376 ? 16.769 -18.988 -3.554 1.00 95.69 376 GLY A C 1
ATOM 2930 O O . GLY A 1 376 ? 16.621 -18.431 -4.642 1.00 95.69 376 GLY A O 1
ATOM 2931 N N . ASN A 1 377 ? 16.461 -18.394 -2.399 1.00 94.25 377 ASN A N 1
ATOM 2932 C CA . ASN A 1 377 ? 16.009 -17.014 -2.316 1.00 94.25 377 ASN A CA 1
ATOM 2933 C C . ASN A 1 377 ? 17.208 -16.064 -2.446 1.00 94.25 377 ASN A C 1
ATOM 2935 O O . ASN A 1 377 ? 18.001 -15.915 -1.519 1.00 94.25 377 ASN A O 1
ATOM 2939 N N . ARG A 1 378 ? 17.321 -15.387 -3.596 1.00 90.44 378 ARG A N 1
ATOM 2940 C CA . ARG A 1 378 ? 18.405 -14.427 -3.880 1.00 90.44 378 ARG A CA 1
ATOM 2941 C C . ARG A 1 378 ? 18.468 -13.244 -2.907 1.00 90.44 378 ARG A C 1
ATOM 2943 O O . ARG A 1 378 ? 19.495 -12.580 -2.858 1.00 90.44 378 ARG A O 1
ATOM 2950 N N . TRP A 1 379 ? 17.371 -12.967 -2.204 1.00 87.88 379 TRP A N 1
ATOM 2951 C CA . TRP A 1 379 ? 17.247 -11.869 -1.250 1.00 87.88 379 TRP A CA 1
ATOM 2952 C C . TRP A 1 379 ? 17.559 -12.300 0.183 1.00 87.88 379 TRP A C 1
ATOM 2954 O O . TRP A 1 379 ? 17.667 -11.453 1.060 1.00 87.88 379 TRP A O 1
ATOM 2964 N N . ASN A 1 380 ? 17.706 -13.603 0.442 1.00 93.25 380 ASN A N 1
ATOM 2965 C CA . ASN A 1 380 ? 18.002 -14.103 1.776 1.00 93.25 380 ASN A CA 1
ATOM 2966 C C . ASN A 1 380 ? 19.442 -13.724 2.182 1.00 93.25 380 ASN A C 1
ATOM 2968 O O . ASN A 1 380 ? 20.385 -14.224 1.561 1.00 93.25 380 ASN A O 1
ATOM 2972 N N . PRO A 1 381 ? 19.634 -12.893 3.226 1.00 90.69 381 PRO A N 1
ATOM 2973 C CA . PRO A 1 381 ? 20.962 -12.423 3.616 1.00 90.69 381 PRO A CA 1
ATOM 2974 C C . PRO A 1 381 ? 21.825 -13.523 4.250 1.00 90.69 381 PRO A C 1
ATOM 2976 O O . PRO A 1 381 ? 23.048 -13.493 4.130 1.00 90.69 381 PRO A O 1
ATOM 2979 N N . ASP A 1 382 ? 21.204 -14.504 4.914 1.00 95.81 382 ASP A N 1
ATOM 2980 C CA . ASP A 1 382 ? 21.892 -15.650 5.509 1.00 95.81 382 ASP A CA 1
ATOM 2981 C C . ASP A 1 382 ? 20.926 -16.848 5.616 1.00 95.81 382 ASP A C 1
ATOM 2983 O O . ASP A 1 382 ? 20.069 -16.871 6.508 1.00 95.81 382 ASP A O 1
ATOM 2987 N N . PRO A 1 383 ? 21.041 -17.855 4.727 1.00 97.00 383 PRO A N 1
ATOM 2988 C CA . PRO A 1 383 ? 20.203 -19.054 4.757 1.00 97.00 383 PRO A CA 1
ATOM 2989 C C . PRO A 1 383 ? 20.645 -20.092 5.800 1.00 97.00 383 PRO A C 1
ATOM 2991 O O . PRO A 1 383 ? 20.031 -21.154 5.905 1.00 97.00 383 PRO A O 1
ATOM 2994 N N . THR A 1 384 ? 21.734 -19.849 6.538 1.00 98.00 384 THR A N 1
ATOM 2995 C CA . THR A 1 384 ? 22.330 -20.827 7.466 1.00 98.00 384 THR A CA 1
ATOM 2996 C C . THR A 1 384 ? 21.861 -20.675 8.910 1.00 98.00 384 THR A C 1
ATOM 2998 O O . THR A 1 384 ? 22.196 -21.512 9.753 1.00 98.00 384 THR A O 1
ATOM 3001 N N . ILE A 1 385 ? 21.054 -19.651 9.190 1.00 97.75 385 ILE A N 1
ATOM 3002 C CA . ILE A 1 385 ? 20.543 -19.338 10.524 1.00 97.75 385 ILE A CA 1
ATOM 3003 C C . ILE A 1 385 ? 19.028 -19.517 10.614 1.00 97.75 385 ILE A C 1
ATOM 3005 O O . ILE A 1 385 ? 18.291 -19.347 9.640 1.00 97.75 385 ILE A O 1
ATOM 3009 N N . ASP A 1 386 ? 18.566 -19.838 11.820 1.00 98.19 386 ASP A N 1
ATOM 3010 C CA . ASP A 1 386 ? 17.155 -19.712 12.164 1.00 98.19 386 ASP A CA 1
ATOM 3011 C C . ASP A 1 386 ? 16.774 -18.233 1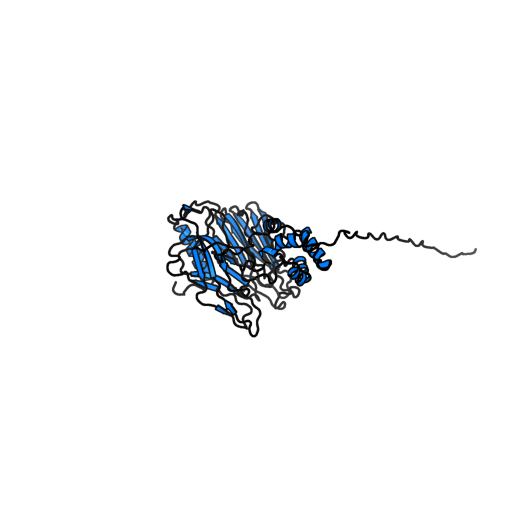2.255 1.00 98.19 386 ASP A C 1
ATOM 3013 O O . ASP A 1 386 ? 17.549 -17.415 12.756 1.00 98.19 386 ASP A O 1
ATOM 3017 N N . VAL A 1 387 ? 15.545 -17.910 11.859 1.00 97.69 387 VAL A N 1
ATOM 3018 C CA . VAL A 1 387 ? 15.031 -16.535 11.856 1.00 97.69 387 VAL A CA 1
ATOM 3019 C C . VAL A 1 387 ? 13.747 -16.448 12.668 1.00 97.69 387 VAL A C 1
ATOM 3021 O O . VAL A 1 387 ? 12.901 -17.340 12.620 1.00 97.69 387 VAL A O 1
ATOM 3024 N N . THR A 1 388 ? 13.600 -15.378 13.442 1.00 96.75 388 THR A N 1
ATOM 3025 C CA . THR A 1 388 ? 12.438 -15.108 14.302 1.00 96.75 388 THR A CA 1
ATOM 3026 C C . THR A 1 388 ? 11.850 -13.737 13.988 1.00 96.75 388 THR A C 1
ATOM 3028 O O . THR A 1 388 ? 12.437 -12.975 13.219 1.00 96.75 388 THR A O 1
ATOM 3031 N N . TYR A 1 389 ? 10.722 -13.407 14.624 1.00 94.94 389 TYR A N 1
ATOM 3032 C CA . TYR A 1 389 ? 10.142 -12.070 14.537 1.00 94.94 389 TYR A CA 1
ATOM 3033 C C . TYR A 1 389 ? 11.154 -10.985 14.953 1.00 94.94 389 TYR A C 1
ATOM 3035 O O . TYR A 1 389 ? 11.831 -11.145 15.974 1.00 94.94 389 TYR A O 1
ATOM 3043 N N . GLY A 1 390 ? 11.214 -9.878 14.215 1.00 89.19 390 GLY A N 1
ATOM 3044 C CA . GLY A 1 390 ? 12.024 -8.711 14.552 1.00 89.19 390 GLY A CA 1
ATOM 3045 C C . GLY A 1 390 ? 11.839 -7.542 13.583 1.00 89.19 390 GLY A C 1
ATOM 3046 O O . GLY A 1 390 ? 11.154 -7.681 12.575 1.00 89.19 390 GLY A O 1
ATOM 3047 N N . GLU A 1 391 ? 12.402 -6.386 13.930 1.00 81.06 391 GLU A N 1
ATOM 3048 C CA . GLU A 1 391 ? 12.221 -5.127 13.185 1.00 81.06 391 GLU A CA 1
ATOM 3049 C C . GLU A 1 391 ? 13.224 -4.960 12.044 1.00 81.06 391 GLU A C 1
ATOM 3051 O O . GLU A 1 391 ? 12.904 -4.351 11.034 1.00 81.06 391 GLU A O 1
ATOM 3056 N N . GLU A 1 392 ? 14.401 -5.572 12.140 1.00 82.50 392 GLU A N 1
ATOM 3057 C CA . GLU A 1 392 ? 15.409 -5.502 11.080 1.00 82.50 392 GLU A CA 1
ATOM 3058 C C . GLU A 1 392 ? 14.988 -6.334 9.858 1.00 82.50 392 GLU A C 1
ATOM 3060 O O . GLU A 1 392 ? 14.475 -7.449 10.008 1.00 82.50 392 GLU A O 1
ATOM 3065 N N . THR A 1 393 ? 15.291 -5.887 8.634 1.00 84.06 393 THR A N 1
ATOM 3066 C CA . THR A 1 393 ? 14.979 -6.654 7.402 1.00 84.06 393 THR A CA 1
ATOM 3067 C C . THR A 1 393 ? 15.678 -8.009 7.326 1.00 84.06 393 THR A C 1
ATOM 3069 O O . THR A 1 393 ? 15.231 -8.918 6.625 1.00 84.06 393 THR A O 1
ATOM 3072 N N . THR A 1 394 ? 16.772 -8.173 8.073 1.00 88.31 394 THR A N 1
ATOM 3073 C CA . THR A 1 394 ? 17.489 -9.447 8.205 1.00 88.31 394 THR A CA 1
ATOM 3074 C C . THR A 1 394 ? 16.792 -10.433 9.148 1.00 88.31 394 THR A C 1
ATOM 3076 O O . THR A 1 394 ? 17.048 -11.639 9.050 1.00 88.31 394 THR A O 1
ATOM 3079 N N . GLN A 1 395 ? 15.893 -9.947 10.008 1.00 91.25 395 GLN A N 1
ATOM 3080 C CA . GLN A 1 395 ? 14.913 -10.731 10.765 1.00 91.25 395 GLN A CA 1
ATOM 3081 C C . GLN A 1 395 ? 13.642 -10.921 9.917 1.00 91.25 395 GLN A C 1
ATOM 3083 O O . GLN A 1 395 ? 13.690 -10.770 8.698 1.00 91.25 395 GLN A O 1
ATOM 3088 N N . GLU A 1 396 ? 12.509 -11.291 10.518 1.00 94.06 396 GLU A N 1
ATOM 3089 C CA . GLU A 1 396 ? 11.243 -11.389 9.785 1.00 94.06 396 GLU A CA 1
ATOM 3090 C C . GLU A 1 396 ? 10.052 -10.762 10.501 1.00 94.06 396 GLU A C 1
ATOM 3092 O O . GLU A 1 396 ? 10.037 -10.623 11.721 1.00 94.06 396 GLU A O 1
ATOM 3097 N N . MET A 1 397 ? 9.007 -10.467 9.731 1.00 93.75 397 MET A N 1
ATOM 3098 C CA . MET A 1 397 ? 7.692 -10.103 10.251 1.00 93.75 397 MET A CA 1
ATOM 3099 C C . MET A 1 397 ? 6.599 -10.937 9.586 1.00 93.75 397 MET A C 1
ATOM 3101 O O . MET A 1 397 ? 6.657 -11.258 8.405 1.00 93.75 397 MET A O 1
ATOM 3105 N N . ALA A 1 398 ? 5.562 -11.259 10.357 1.00 96.00 398 ALA A N 1
ATOM 3106 C CA . ALA A 1 398 ? 4.325 -11.849 9.859 1.00 96.00 398 ALA A CA 1
ATOM 3107 C C . ALA A 1 398 ? 3.173 -10.914 10.239 1.00 96.00 398 ALA A C 1
ATOM 3109 O O . ALA A 1 398 ? 2.479 -11.130 11.239 1.00 96.00 398 ALA A O 1
ATOM 3110 N N . ASN A 1 399 ? 3.033 -9.827 9.475 1.00 93.75 399 ASN A N 1
ATOM 3111 C CA . ASN A 1 399 ? 2.071 -8.767 9.753 1.00 93.75 399 ASN A CA 1
ATOM 3112 C C . ASN A 1 399 ? 1.000 -8.682 8.665 1.00 93.75 399 ASN A C 1
ATOM 3114 O O . ASN A 1 399 ? 1.246 -8.910 7.479 1.00 93.75 399 ASN A O 1
ATOM 3118 N N . ALA A 1 400 ? -0.208 -8.350 9.109 1.00 93.56 400 ALA A N 1
ATOM 3119 C CA . ALA A 1 400 ? -1.391 -8.208 8.278 1.00 93.56 400 ALA A CA 1
ATOM 3120 C C . ALA A 1 400 ? -2.162 -6.956 8.696 1.00 93.56 400 ALA A C 1
ATOM 3122 O O . ALA A 1 400 ? -2.884 -6.962 9.700 1.00 93.56 400 ALA A O 1
ATOM 3123 N N . ARG A 1 401 ? -1.990 -5.864 7.952 1.00 91.69 401 ARG A N 1
ATOM 3124 C CA . ARG A 1 401 ? -2.756 -4.637 8.183 1.00 91.69 401 ARG A CA 1
ATOM 3125 C C . ARG A 1 401 ? -4.140 -4.764 7.568 1.00 91.69 401 ARG A C 1
ATOM 3127 O O . ARG A 1 401 ? -4.270 -5.262 6.457 1.00 91.69 401 ARG A O 1
ATOM 3134 N N . ILE A 1 402 ? -5.153 -4.252 8.251 1.00 93.62 402 ILE A N 1
ATOM 3135 C CA . ILE A 1 402 ? -6.500 -4.114 7.695 1.00 93.62 402 ILE A CA 1
ATOM 3136 C C . ILE A 1 402 ? -7.105 -2.762 8.058 1.00 93.62 402 ILE A C 1
ATOM 3138 O O . ILE A 1 402 ? -6.801 -2.200 9.114 1.00 93.62 402 ILE A O 1
ATOM 3142 N N . TYR A 1 403 ? -7.978 -2.270 7.184 1.00 93.50 403 TYR A N 1
ATOM 3143 C CA . TYR A 1 403 ? -8.917 -1.188 7.477 1.00 93.50 403 TYR A CA 1
ATOM 3144 C C . TYR A 1 403 ? -10.328 -1.749 7.423 1.00 93.50 403 TYR A C 1
ATOM 3146 O O . TYR A 1 403 ? -10.658 -2.495 6.500 1.00 93.50 403 TYR A O 1
ATOM 3154 N N . PHE A 1 404 ? -11.149 -1.422 8.412 1.00 95.38 404 PHE A N 1
ATOM 3155 C CA . PHE A 1 404 ? -12.500 -1.958 8.540 1.00 95.38 404 PHE A CA 1
ATOM 3156 C C . PHE A 1 404 ? -13.418 -0.965 9.259 1.00 95.38 404 PHE A C 1
ATOM 3158 O O . PHE A 1 404 ? -12.940 -0.051 9.925 1.00 95.38 404 PHE A O 1
ATOM 3165 N N . ALA A 1 405 ? -14.729 -1.144 9.142 1.00 96.19 405 ALA A N 1
ATOM 3166 C CA . ALA A 1 405 ? -15.719 -0.396 9.913 1.00 96.19 405 ALA A CA 1
ATOM 3167 C C . ALA A 1 405 ? -16.896 -1.309 10.289 1.00 96.19 405 ALA A C 1
ATOM 3169 O O . ALA A 1 405 ? -17.232 -2.200 9.502 1.00 96.19 405 ALA A O 1
ATOM 3170 N N . PRO A 1 406 ? -17.557 -1.101 11.441 1.00 96.06 406 PRO A N 1
ATOM 3171 C CA . PRO A 1 406 ? -18.834 -1.750 11.722 1.00 96.06 406 PRO A CA 1
ATOM 3172 C C . PRO A 1 406 ? -19.848 -1.455 10.610 1.00 96.06 406 PRO A C 1
ATOM 3174 O O . PRO A 1 406 ? -19.923 -0.333 10.117 1.00 96.06 406 PRO A O 1
ATOM 3177 N N . ALA A 1 407 ? -20.659 -2.440 10.230 1.00 96.88 407 ALA A N 1
ATOM 3178 C CA . ALA A 1 407 ? -21.625 -2.309 9.137 1.00 96.88 407 ALA A CA 1
ATOM 3179 C C . ALA A 1 407 ? -22.893 -1.520 9.509 1.00 96.88 407 ALA A C 1
ATOM 3181 O O . ALA A 1 407 ? -23.763 -1.323 8.661 1.00 96.88 407 ALA A O 1
ATOM 3182 N N . THR A 1 408 ? -23.015 -1.072 10.762 1.00 96.00 408 THR A N 1
ATOM 3183 C CA . THR A 1 408 ? -24.130 -0.225 11.201 1.00 96.00 408 THR A CA 1
ATOM 3184 C C . THR A 1 408 ? -23.812 1.240 10.894 1.00 96.00 408 THR A C 1
ATOM 3186 O O . THR A 1 408 ? -22.868 1.767 11.488 1.00 96.00 408 THR A O 1
ATOM 3189 N N . PRO A 1 409 ? -24.583 1.909 10.016 1.00 96.06 409 PRO A N 1
ATOM 3190 C CA . PRO A 1 409 ? -24.368 3.316 9.711 1.00 96.06 409 PRO A CA 1
ATOM 3191 C C . PRO A 1 409 ? -24.698 4.193 10.926 1.00 96.06 409 PRO A C 1
ATOM 3193 O O . PRO A 1 409 ? -25.687 3.954 11.623 1.00 96.06 409 PRO A O 1
ATOM 3196 N N . GLN A 1 410 ? -23.871 5.206 11.175 1.00 95.12 410 GLN A N 1
ATOM 3197 C CA . GLN A 1 410 ? -23.996 6.118 12.314 1.00 95.12 410 GLN A CA 1
ATOM 3198 C C . GLN A 1 410 ? -24.615 7.473 11.949 1.00 95.12 410 GLN A C 1
ATOM 3200 O O . GLN A 1 410 ? -25.216 8.101 12.818 1.00 95.12 410 GLN A O 1
ATOM 3205 N N . GLY A 1 411 ? -24.499 7.914 10.691 1.00 96.50 411 GLY A N 1
ATOM 3206 C CA . GLY A 1 411 ? -25.049 9.186 10.219 1.00 96.50 411 GLY A CA 1
ATOM 3207 C C . GLY A 1 411 ? -24.514 10.407 10.975 1.00 96.50 411 GLY A C 1
ATOM 3208 O O . GLY A 1 411 ? -25.282 11.318 11.280 1.00 96.50 411 GLY A O 1
ATOM 3209 N N . LEU A 1 412 ? -23.226 10.409 11.334 1.00 96.69 412 LEU A N 1
ATOM 3210 C CA . LEU A 1 412 ? -22.609 11.499 12.091 1.00 96.69 412 LEU A CA 1
ATOM 3211 C C . LEU A 1 412 ? -22.411 12.709 11.180 1.00 96.69 412 LEU A C 1
ATOM 3213 O O . LEU A 1 412 ? -21.751 12.596 10.152 1.00 96.69 412 LEU A O 1
ATOM 3217 N N . VAL A 1 413 ? -22.948 13.865 11.556 1.00 97.44 413 VAL A N 1
ATOM 3218 C CA . VAL A 1 413 ? -22.788 15.093 10.770 1.00 97.44 413 VAL A CA 1
ATOM 3219 C C . VAL A 1 413 ? -21.492 15.788 11.176 1.00 97.44 413 VAL A C 1
ATOM 3221 O O . VAL A 1 413 ? -21.252 16.058 12.353 1.00 97.44 413 VAL A O 1
ATOM 3224 N N . VAL A 1 414 ? -20.636 16.081 10.204 1.00 96.50 414 VAL A N 1
ATOM 3225 C CA . VAL A 1 414 ? -19.388 16.810 10.427 1.00 96.50 414 VAL A CA 1
ATOM 3226 C C . VAL A 1 414 ? -19.713 18.231 10.889 1.00 96.50 414 VAL A C 1
ATOM 3228 O O . VAL A 1 414 ? -20.522 18.926 10.275 1.00 96.50 414 VAL A O 1
ATOM 3231 N N . GLY A 1 415 ? -19.088 18.660 11.987 1.00 93.44 415 GLY A N 1
ATOM 3232 C CA . GLY A 1 415 ? -19.357 19.940 12.652 1.00 93.44 415 GLY A CA 1
ATOM 3233 C C . GLY A 1 415 ? -20.329 19.853 13.837 1.00 93.44 415 GLY A C 1
ATOM 3234 O O . GLY A 1 415 ? -20.356 20.780 14.647 1.00 93.44 415 GLY A O 1
ATOM 3235 N N . ASP A 1 416 ? -21.071 18.750 13.983 1.00 96.06 416 ASP A N 1
ATOM 3236 C CA . ASP A 1 416 ? -21.818 18.453 15.210 1.00 96.06 416 ASP A CA 1
ATOM 3237 C C . ASP A 1 416 ? -20.896 17.840 16.286 1.00 96.06 416 ASP A C 1
ATOM 3239 O O . ASP A 1 416 ? -19.757 17.443 16.025 1.00 96.06 416 ASP A O 1
ATOM 3243 N N . GLU A 1 417 ? -21.390 17.754 17.526 1.00 95.12 417 GLU A N 1
ATOM 3244 C CA . GLU A 1 417 ? -20.656 17.125 18.630 1.00 95.12 417 GLU A CA 1
ATOM 3245 C C . GLU A 1 417 ? -20.392 15.637 18.337 1.00 95.12 417 GLU A C 1
ATOM 3247 O O . GLU A 1 417 ? -21.319 14.848 18.139 1.00 95.12 417 GLU A O 1
ATOM 3252 N N . ILE A 1 418 ? -19.115 15.242 18.337 1.00 95.75 418 ILE A N 1
ATOM 3253 C CA . ILE A 1 418 ? -18.711 13.847 18.131 1.00 95.75 418 ILE A CA 1
ATOM 3254 C C . ILE A 1 418 ? -19.145 13.013 19.346 1.00 95.75 418 ILE A C 1
ATOM 3256 O O . ILE A 1 418 ? -18.810 13.384 20.477 1.00 95.75 418 ILE A O 1
ATOM 3260 N N . PRO A 1 419 ? -19.808 11.855 19.151 1.00 96.00 419 PRO A N 1
ATOM 3261 C CA . PRO A 1 419 ? -20.204 11.005 20.266 1.00 96.00 419 PRO A CA 1
ATOM 3262 C C . PRO A 1 419 ? -19.000 10.617 21.147 1.00 96.00 419 PRO A C 1
ATOM 3264 O O . PRO A 1 419 ? -17.967 10.185 20.612 1.00 96.00 419 PRO A O 1
ATOM 3267 N N . PRO A 1 420 ? -19.100 10.727 22.488 1.00 95.44 420 PRO A N 1
ATOM 3268 C CA . PRO A 1 420 ? -17.974 10.493 23.393 1.00 95.44 420 PRO A CA 1
ATOM 3269 C C . PRO A 1 420 ? -17.298 9.130 23.215 1.00 95.44 420 PRO A C 1
ATOM 3271 O O . PRO A 1 420 ? -16.080 9.021 23.335 1.00 95.44 420 PRO A O 1
ATOM 3274 N N . GLU A 1 421 ? -18.063 8.087 22.899 1.00 93.81 421 GLU A N 1
ATOM 3275 C CA . GLU A 1 421 ? -17.562 6.737 22.652 1.00 93.81 421 GLU A CA 1
ATOM 3276 C C . GLU A 1 421 ? -16.711 6.629 21.380 1.00 93.81 421 GLU A C 1
ATOM 3278 O O . GLU A 1 421 ? -15.727 5.887 21.365 1.00 93.81 421 GLU A O 1
ATOM 3283 N N . VAL A 1 422 ? -17.043 7.384 20.328 1.00 93.62 422 VAL A N 1
ATOM 3284 C CA . VAL A 1 422 ? -16.276 7.416 19.075 1.00 93.62 422 VAL A CA 1
ATOM 3285 C C . VAL A 1 422 ? -14.947 8.126 19.306 1.00 93.62 422 VAL A C 1
ATOM 3287 O O . VAL A 1 422 ? -13.893 7.600 18.938 1.00 93.62 422 VAL A O 1
ATOM 3290 N N . LEU A 1 423 ? -14.989 9.275 19.983 1.00 94.62 423 LEU A N 1
ATOM 3291 C CA . LEU A 1 423 ? -13.799 10.046 20.326 1.00 94.62 423 LEU A CA 1
ATOM 3292 C C . LEU A 1 423 ? -12.874 9.273 21.276 1.00 94.62 423 LEU A C 1
ATOM 3294 O O . LEU A 1 423 ? -11.669 9.190 21.039 1.00 94.62 423 LEU A O 1
ATOM 3298 N N . GLN A 1 424 ? -13.429 8.650 22.321 1.00 93.75 424 GLN A N 1
ATOM 3299 C CA . GLN A 1 424 ? -12.643 7.846 23.255 1.00 93.75 424 GLN A CA 1
ATOM 3300 C C . GLN A 1 424 ? -12.001 6.647 22.556 1.00 93.75 424 GLN A C 1
ATOM 3302 O O . GLN A 1 424 ? -10.828 6.368 22.789 1.00 93.75 424 GLN A O 1
ATOM 3307 N N . ARG A 1 425 ? -12.722 5.971 21.651 1.00 91.56 425 ARG A N 1
ATOM 3308 C CA . ARG A 1 425 ? -12.162 4.861 20.869 1.00 91.56 425 ARG A CA 1
ATOM 3309 C C . ARG A 1 425 ? -10.981 5.308 20.006 1.00 91.56 425 ARG A C 1
ATOM 3311 O O . ARG A 1 425 ? -9.984 4.588 19.961 1.00 91.56 425 ARG A O 1
ATOM 3318 N N . ALA A 1 426 ? -11.074 6.472 19.359 1.00 91.19 426 ALA A N 1
ATOM 3319 C CA . ALA A 1 426 ? -9.982 7.033 18.562 1.00 91.19 426 ALA A CA 1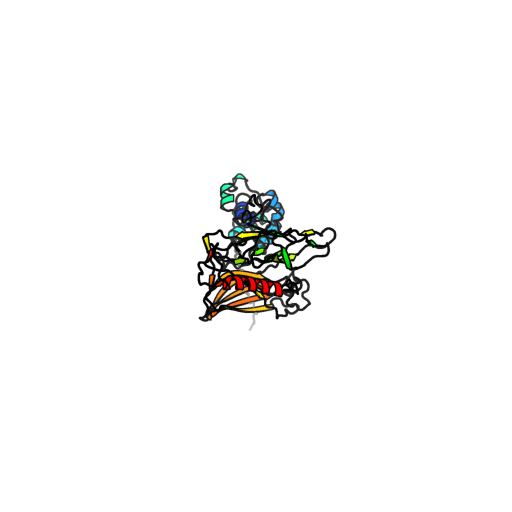
ATOM 3320 C C . ALA A 1 426 ? -8.748 7.342 19.430 1.00 91.19 426 ALA A C 1
ATOM 3322 O O . ALA A 1 426 ? -7.650 6.871 19.127 1.00 91.19 426 ALA A O 1
ATOM 3323 N N . ARG A 1 427 ? -8.941 8.023 20.569 1.00 91.38 427 ARG A N 1
ATOM 3324 C CA . ARG A 1 427 ? -7.870 8.307 21.543 1.00 91.38 427 ARG A CA 1
ATOM 3325 C C . ARG A 1 427 ? -7.233 7.028 22.097 1.00 91.38 427 ARG A C 1
ATOM 3327 O O . ARG A 1 427 ? -6.011 6.914 22.157 1.00 91.38 427 ARG A O 1
ATOM 3334 N N . ASP A 1 428 ? -8.039 6.029 22.454 1.00 89.75 428 ASP A N 1
ATOM 3335 C CA . ASP A 1 428 ? -7.545 4.745 22.962 1.00 89.75 428 ASP A CA 1
ATOM 3336 C C . ASP A 1 428 ? -6.740 3.986 21.903 1.00 89.75 428 ASP A C 1
ATOM 3338 O O . ASP A 1 428 ? -5.749 3.325 22.232 1.00 89.75 428 ASP A O 1
ATOM 3342 N N . ALA A 1 429 ? -7.172 4.044 20.639 1.00 85.06 429 ALA A N 1
ATOM 3343 C CA . ALA A 1 429 ? -6.455 3.441 19.525 1.00 85.06 429 ALA A CA 1
ATOM 3344 C C . ALA A 1 429 ? -5.078 4.083 19.348 1.00 85.06 429 ALA A C 1
ATOM 3346 O O . ALA A 1 429 ? -4.087 3.357 19.236 1.00 85.06 429 ALA A O 1
ATOM 3347 N N . GLU A 1 430 ? -4.995 5.409 19.420 1.00 85.00 430 GLU A N 1
ATOM 3348 C CA . GLU A 1 430 ? -3.717 6.105 19.329 1.00 85.00 430 GLU A CA 1
ATOM 3349 C C . GLU A 1 430 ? -2.810 5.820 20.528 1.00 85.00 430 GLU A C 1
ATOM 3351 O O . GLU A 1 430 ? -1.657 5.420 20.359 1.00 85.00 430 GLU A O 1
ATOM 3356 N N . ALA A 1 431 ? -3.348 5.862 21.747 1.00 84.44 431 ALA A N 1
ATOM 3357 C CA . ALA A 1 431 ? -2.597 5.518 22.949 1.00 84.44 431 ALA A CA 1
ATOM 3358 C C . ALA A 1 431 ? -2.041 4.079 22.906 1.00 84.44 431 ALA A C 1
ATOM 3360 O O . ALA A 1 431 ? -0.918 3.825 23.349 1.00 84.44 431 ALA A O 1
ATOM 3361 N N . ARG A 1 432 ? -2.798 3.110 22.360 1.00 82.12 432 ARG A N 1
ATOM 3362 C CA . ARG A 1 432 ? -2.305 1.733 22.152 1.00 82.12 432 ARG A CA 1
ATOM 3363 C C . ARG A 1 432 ? -1.135 1.688 21.171 1.00 82.12 432 ARG A C 1
ATOM 3365 O O . ARG A 1 432 ? -0.175 0.966 21.435 1.00 82.12 432 ARG A O 1
ATOM 3372 N N . ARG A 1 433 ? -1.201 2.439 20.071 1.00 76.75 433 ARG A N 1
ATOM 3373 C CA . ARG A 1 433 ? -0.135 2.486 19.058 1.00 76.75 433 ARG A CA 1
ATOM 3374 C C . ARG A 1 433 ? 1.130 3.115 19.620 1.00 76.75 433 ARG A C 1
ATOM 3376 O O . ARG A 1 433 ? 2.194 2.525 19.479 1.00 76.75 433 ARG A O 1
ATOM 3383 N N . ARG A 1 434 ? 1.005 4.225 20.350 1.00 77.62 434 ARG A N 1
ATOM 3384 C CA . ARG A 1 434 ? 2.144 4.875 21.012 1.00 77.62 434 ARG A CA 1
ATOM 3385 C C . ARG A 1 434 ? 2.814 3.966 22.038 1.00 77.62 434 ARG A C 1
ATOM 3387 O O . ARG A 1 434 ? 4.036 3.868 22.062 1.00 77.62 434 ARG A O 1
ATOM 3394 N N . ARG A 1 435 ? 2.031 3.213 22.826 1.00 78.69 435 ARG A N 1
ATOM 3395 C CA . ARG A 1 435 ? 2.578 2.167 23.714 1.00 78.69 435 ARG A CA 1
ATOM 3396 C C . ARG A 1 435 ? 3.352 1.108 22.945 1.00 78.69 435 ARG A C 1
ATOM 3398 O O . ARG A 1 435 ? 4.441 0.737 23.365 1.00 78.69 435 ARG A O 1
ATOM 3405 N N . ALA A 1 436 ? 2.783 0.610 21.851 1.00 70.00 436 ALA A N 1
ATOM 3406 C CA . ALA A 1 436 ? 3.416 -0.426 21.043 1.00 70.00 436 ALA A CA 1
ATOM 3407 C C . ALA A 1 436 ? 4.711 0.063 20.374 1.00 70.00 436 ALA A C 1
ATOM 3409 O O . ALA A 1 436 ? 5.642 -0.723 20.245 1.00 70.00 436 ALA A O 1
ATOM 3410 N N . ALA A 1 437 ? 4.770 1.341 19.995 1.00 66.12 437 ALA A N 1
ATOM 3411 C CA . ALA A 1 437 ? 5.933 1.964 19.371 1.00 66.12 437 ALA A CA 1
ATOM 3412 C C . ALA A 1 437 ? 6.952 2.539 20.373 1.00 66.12 437 ALA A C 1
ATOM 3414 O O . ALA A 1 437 ? 7.993 3.042 19.963 1.00 66.12 437 ALA A O 1
ATOM 3415 N N . GLY A 1 438 ? 6.660 2.505 21.679 1.00 67.25 438 GLY A N 1
ATOM 3416 C CA . GLY A 1 438 ? 7.516 3.112 22.701 1.00 67.25 438 GLY A CA 1
ATOM 3417 C C . GLY A 1 438 ? 7.606 4.641 22.619 1.00 67.25 438 GLY A C 1
ATOM 3418 O O . GLY A 1 438 ? 8.568 5.208 23.124 1.00 67.25 438 GLY A O 1
ATOM 3419 N N . THR A 1 439 ? 6.627 5.306 21.995 1.00 62.69 439 THR A N 1
ATOM 3420 C CA . THR A 1 439 ? 6.609 6.765 21.769 1.00 62.69 439 THR A CA 1
ATOM 3421 C C . THR A 1 439 ? 5.765 7.544 22.781 1.00 62.69 439 THR A C 1
ATOM 3423 O O . THR A 1 439 ? 5.556 8.742 22.602 1.00 62.69 439 THR A O 1
ATOM 3426 N N . LEU A 1 440 ? 5.265 6.890 23.837 1.00 58.16 440 LEU A N 1
ATOM 3427 C CA . LEU A 1 440 ? 4.684 7.606 24.977 1.00 58.16 440 LEU A CA 1
ATOM 3428 C C . LEU A 1 440 ? 5.789 8.246 25.819 1.00 58.16 440 LEU A C 1
ATOM 3430 O O . LEU A 1 440 ? 6.788 7.589 26.123 1.00 58.16 440 LEU A O 1
ATOM 3434 N N . ASP A 1 441 ? 5.575 9.491 26.248 1.00 49.69 441 ASP A N 1
ATOM 3435 C CA . ASP A 1 441 ? 6.372 10.070 27.325 1.00 49.69 441 ASP A CA 1
ATOM 3436 C C . ASP A 1 441 ? 6.145 9.217 28.591 1.00 49.69 441 ASP A C 1
ATOM 3438 O O . ASP A 1 441 ? 4.997 8.913 28.922 1.00 49.69 441 ASP A O 1
ATOM 3442 N N . PRO A 1 442 ? 7.193 8.796 29.323 1.00 35.62 442 PRO A N 1
ATOM 3443 C CA . PRO A 1 442 ? 7.025 8.146 30.621 1.00 35.62 442 PRO A CA 1
ATOM 3444 C C . PRO A 1 442 ? 6.184 8.942 31.642 1.00 35.62 442 PRO A C 1
ATOM 3446 O O . PRO A 1 442 ? 5.856 8.389 32.695 1.00 35.62 442 PRO A O 1
ATOM 3449 N N . ALA A 1 443 ? 5.878 10.217 31.375 1.00 39.28 443 ALA A N 1
ATOM 3450 C CA . ALA A 1 443 ? 5.019 11.073 32.189 1.00 39.28 443 ALA A CA 1
ATOM 3451 C C . ALA A 1 443 ? 3.506 11.038 31.851 1.00 39.28 443 ALA A C 1
ATOM 3453 O O . ALA A 1 443 ? 2.746 11.616 32.634 1.00 39.28 443 ALA A O 1
ATOM 3454 N N . ASP A 1 444 ? 3.079 10.376 30.764 1.00 44.66 444 ASP A N 1
ATOM 3455 C CA . ASP A 1 444 ? 1.671 10.296 30.305 1.00 44.66 444 ASP A CA 1
ATOM 3456 C C . ASP A 1 444 ? 0.872 9.091 30.846 1.00 44.66 444 ASP A C 1
ATOM 3458 O O . ASP A 1 444 ? 1.392 7.944 30.856 1.00 44.66 444 ASP A O 1
#

Secondary structure (DSSP, 8-state):
--------------------------SPPP-IIIIIHHHHHHHTTTTSSTT---TTSPPPSS-SSSHHHHHHHHHHHHHHHHTT-SS---S-GGGTTTBTT--PPPHHHHHHHHHHHHTT-----GGGSPPHHHHHHHSPS--S--TTS-TTSS-SEEEE-SS-EEE-TT-SEE--EEEEEPPTTS--S-EEEEEEEEE-SSTTEEEEEETTTEEE-TT---EEPPTTEEEEE-S-SEEEEEEEEE---STT--EEE--EEEEEEPPTT-EE-EE-EEEEEE----EEPTT-SSEEEEEEEEE-S-EEEEEEEEE--TTEEEEEEEEE-TTS-EEEEEEESS--TT----EEEEEEEEE-TTEEEEEEEEE--STT-TT-S-TTS-EEB-SSTTSB--EEEEEEEESS---EETTSPPPHHHHHHHHHHHHHHHHHHT-S-TT-

Foldseek 3Di:
DDDDDDDDDDDDDDDDDPPPDPPDPPDPFFALQQALQLLCQQFPQCQQDPDHDCQAFDGDPHHSNDLVGCLVCLVVVLVCLVVVVPPQDQFDPVCPQWFPPDRDRDPVNNVNSNRCSVVSRHHPDNVSHDDPVSSVVSGDPNNDQDPCNALVPPFLWKWKAPDWAKDDLPDAKDWAKGWTFTPPPSQQFKFWFFWKGKRKQHNQFLWKDFFQFHIRAPPDHIDGDDFQETEIDGSDRTGIMTTIGGDHHDPPRMDIMIIMMGTHTDDFQGWRFWHKGKDKDWDFDDKAAQAAAKDKDKDKDAAQAWKWWFWKWWDKFLFWAWKWKWKQAQVRDIDTPTTRRGDDNSRGDIGGTPDTHIHHGGMMIMMMTIGGLRPVRPSQPGSGHMAGDDDTSNHMIGIMMTMMTGPGTDGDGGPDDDPPVSNVVSVVSVVVVCVVSVNDDPVD